Protein AF-A0AA88Y8P6-F1 (afdb_monomer_lite)

Structure (mmCIF, N/CA/C/O backbone):
data_AF-A0AA88Y8P6-F1
#
_entry.id   AF-A0AA88Y8P6-F1
#
loop_
_atom_site.group_PDB
_atom_site.id
_atom_site.type_symbol
_atom_site.label_atom_id
_atom_site.label_alt_id
_atom_site.label_comp_id
_atom_site.label_asym_id
_atom_site.label_entity_id
_atom_site.label_seq_id
_atom_site.pdbx_PDB_ins_code
_atom_site.Cartn_x
_atom_site.Cartn_y
_atom_site.Cartn_z
_atom_site.occupancy
_atom_site.B_iso_or_equiv
_atom_site.auth_seq_id
_atom_site.auth_comp_id
_atom_site.auth_asym_id
_atom_site.auth_atom_id
_atom_site.pdbx_PDB_model_num
ATOM 1 N N . MET A 1 1 ? -10.775 25.285 -7.184 1.00 54.19 1 MET A N 1
ATOM 2 C CA . MET A 1 1 ? -10.081 24.088 -7.716 1.00 54.19 1 MET A CA 1
ATOM 3 C C . MET A 1 1 ? -9.343 23.297 -6.626 1.00 54.19 1 MET A C 1
ATOM 5 O O . MET A 1 1 ? -9.698 22.143 -6.435 1.00 54.19 1 MET A O 1
ATOM 9 N N . ALA A 1 2 ? -8.403 23.874 -5.856 1.00 49.84 2 ALA A N 1
ATOM 10 C CA . ALA A 1 2 ? -7.595 23.132 -4.860 1.00 49.84 2 ALA A CA 1
ATOM 11 C C . ALA A 1 2 ? -8.407 22.358 -3.792 1.00 49.84 2 ALA A C 1
ATOM 13 O O . ALA A 1 2 ? -8.171 21.177 -3.563 1.00 49.84 2 ALA A O 1
ATOM 14 N N . ASN A 1 3 ? -9.445 22.980 -3.219 1.00 71.56 3 ASN A N 1
ATOM 15 C CA . ASN A 1 3 ? -10.332 22.335 -2.237 1.00 71.56 3 ASN A CA 1
ATOM 16 C C . ASN A 1 3 ? -11.209 21.221 -2.856 1.00 71.56 3 ASN A C 1
ATOM 18 O O . ASN A 1 3 ? -11.687 20.339 -2.158 1.00 71.56 3 ASN A O 1
ATOM 22 N N . TYR A 1 4 ? -11.432 21.238 -4.175 1.00 78.62 4 TYR A N 1
ATOM 23 C CA . TYR A 1 4 ? -12.195 20.188 -4.858 1.00 78.62 4 TYR A CA 1
ATOM 24 C C . TYR A 1 4 ? -11.322 18.963 -5.149 1.00 78.62 4 TYR A C 1
ATOM 26 O O . TYR A 1 4 ? -11.752 17.846 -4.883 1.00 78.62 4 TYR A O 1
ATOM 34 N N . LYS A 1 5 ? -10.070 19.167 -5.590 1.00 82.25 5 LYS A N 1
ATOM 35 C CA . LYS A 1 5 ? -9.101 18.079 -5.803 1.00 82.25 5 LYS A CA 1
ATOM 36 C C . LYS A 1 5 ? -8.873 17.271 -4.519 1.00 82.25 5 LYS A C 1
ATOM 38 O O . LYS A 1 5 ? -9.063 16.063 -4.528 1.00 82.25 5 LYS A O 1
ATOM 43 N N . ALA A 1 6 ? -8.635 17.940 -3.387 1.00 82.44 6 ALA A N 1
ATOM 44 C CA . ALA A 1 6 ? -8.501 17.269 -2.088 1.00 82.44 6 ALA A CA 1
ATOM 45 C C . ALA A 1 6 ? -9.747 16.445 -1.693 1.00 82.44 6 ALA A C 1
ATOM 47 O O . ALA A 1 6 ? -9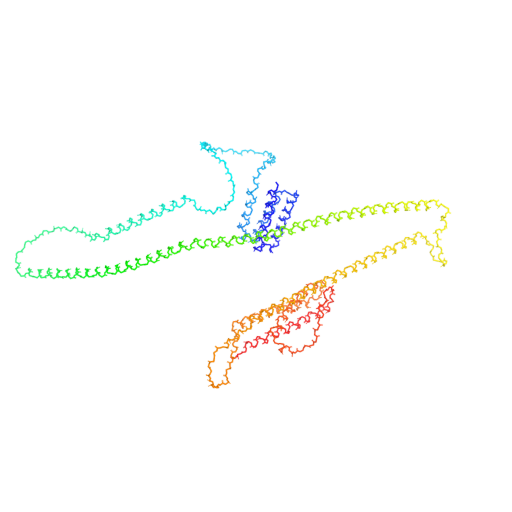.633 15.367 -1.114 1.00 82.44 6 ALA A O 1
ATOM 48 N N . LYS A 1 7 ? -10.953 16.919 -2.031 1.00 84.19 7 LYS A N 1
ATOM 49 C CA . LYS A 1 7 ? -12.207 16.193 -1.765 1.00 84.19 7 LYS A CA 1
ATOM 50 C C . LYS A 1 7 ? -12.381 14.972 -2.661 1.00 84.19 7 LYS A C 1
ATOM 52 O O . LYS A 1 7 ? -12.875 13.957 -2.182 1.00 84.19 7 LYS A O 1
ATOM 57 N N . VAL A 1 8 ? -11.984 15.068 -3.929 1.00 87.94 8 VAL A N 1
ATOM 58 C CA . VAL A 1 8 ? -11.994 13.937 -4.868 1.00 87.94 8 VAL A CA 1
ATOM 59 C C . VAL A 1 8 ? -11.041 12.847 -4.379 1.00 87.94 8 VAL A C 1
ATOM 61 O O . VAL A 1 8 ? -11.463 11.702 -4.270 1.00 87.94 8 VAL A O 1
ATOM 64 N N . THR A 1 9 ? -9.825 13.206 -3.954 1.00 88.50 9 THR A N 1
ATOM 65 C CA . THR A 1 9 ? -8.863 12.253 -3.374 1.00 88.50 9 THR A CA 1
ATOM 66 C C . THR A 1 9 ? -9.419 11.561 -2.126 1.00 88.50 9 THR A C 1
ATOM 68 O O . THR A 1 9 ? -9.383 10.336 -2.022 1.00 88.50 9 THR A O 1
ATOM 71 N N . THR A 1 10 ? -10.002 12.320 -1.192 1.00 88.69 10 THR A N 1
ATOM 72 C CA . THR A 1 10 ? -10.615 11.751 0.021 1.00 88.69 10 THR A CA 1
ATOM 73 C C . THR A 1 10 ? -11.795 10.834 -0.307 1.00 88.69 10 THR A C 1
ATOM 75 O O . THR A 1 10 ? -11.928 9.766 0.291 1.00 88.69 10 THR A O 1
ATOM 78 N N . LEU A 1 11 ? -12.642 11.214 -1.270 1.00 91.12 11 LEU A N 1
ATOM 79 C CA . LEU A 1 11 ? -13.753 10.380 -1.725 1.00 91.12 11 LEU A CA 1
ATOM 80 C C . LEU A 1 11 ? -13.242 9.078 -2.356 1.00 91.12 11 LEU A C 1
ATOM 82 O O . LEU A 1 11 ? -13.738 8.012 -2.008 1.00 91.12 11 LEU A O 1
ATOM 86 N N . GLN A 1 12 ? -12.246 9.152 -3.240 1.00 91.88 12 GLN A N 1
ATOM 87 C CA . GLN A 1 12 ? -11.666 8.002 -3.938 1.00 91.88 12 GLN A CA 1
ATOM 88 C C . GLN A 1 12 ? -11.064 6.981 -2.965 1.00 91.88 12 GLN A C 1
ATOM 90 O O . GLN A 1 12 ? -11.380 5.791 -3.059 1.00 91.88 12 GLN A O 1
ATOM 95 N N . ASN A 1 13 ? -10.296 7.453 -1.979 1.00 91.44 13 ASN A N 1
ATOM 96 C CA . ASN A 1 13 ? -9.666 6.610 -0.961 1.00 91.44 13 ASN A CA 1
ATOM 97 C C . ASN A 1 13 ? -10.696 5.962 -0.026 1.00 91.44 13 ASN A C 1
ATOM 99 O O . ASN A 1 13 ? -10.691 4.744 0.166 1.00 91.44 13 ASN A O 1
ATOM 103 N N . ASN A 1 14 ? -11.621 6.753 0.525 1.00 91.81 14 ASN A N 1
ATOM 104 C CA . ASN A 1 14 ? -12.605 6.247 1.485 1.00 91.81 14 ASN A CA 1
ATOM 105 C C . ASN A 1 14 ? -13.621 5.306 0.825 1.00 91.81 14 ASN A C 1
ATOM 107 O O . ASN A 1 14 ? -14.043 4.316 1.428 1.00 91.81 14 ASN A O 1
ATOM 111 N N . LEU A 1 15 ? -13.996 5.584 -0.427 1.00 92.38 15 LEU A N 1
ATOM 112 C CA . LEU A 1 15 ? -14.897 4.729 -1.188 1.00 92.38 15 LEU A CA 1
ATOM 113 C C . LEU A 1 15 ? -14.216 3.416 -1.585 1.00 92.38 15 LEU A C 1
ATOM 115 O O . LEU A 1 15 ? -14.831 2.360 -1.451 1.00 92.38 15 LEU A O 1
ATOM 119 N N . GLY A 1 16 ? -12.940 3.461 -1.984 1.00 90.62 16 GLY A N 1
ATOM 120 C CA . GLY A 1 16 ? -12.138 2.263 -2.247 1.00 90.62 16 GLY A CA 1
ATOM 121 C C . GLY A 1 16 ? -12.016 1.362 -1.025 1.00 90.62 16 GLY A C 1
ATOM 122 O O . GLY A 1 16 ? -12.320 0.171 -1.100 1.00 90.62 16 GLY A O 1
ATOM 123 N N . ALA A 1 17 ? -11.678 1.945 0.128 1.00 92.62 17 ALA A N 1
ATOM 124 C CA . ALA A 1 17 ? -11.584 1.219 1.391 1.00 92.62 17 ALA A CA 1
ATOM 125 C C . ALA A 1 17 ? -12.922 0.575 1.792 1.00 92.62 17 ALA A C 1
ATOM 127 O O . ALA A 1 17 ? -12.959 -0.603 2.153 1.00 92.62 17 ALA A O 1
ATOM 128 N N . LEU A 1 18 ? -14.039 1.306 1.676 1.00 92.38 18 LEU A N 1
ATOM 129 C CA . LEU A 1 18 ? -15.367 0.777 1.995 1.00 92.38 18 LEU A CA 1
ATOM 130 C C . LEU A 1 18 ? -15.750 -0.401 1.085 1.00 92.38 18 LEU A C 1
ATOM 132 O O . LEU A 1 18 ? -16.265 -1.413 1.568 1.00 92.38 18 LEU A O 1
ATOM 136 N N . LEU A 1 19 ? -15.515 -0.278 -0.223 1.00 91.69 19 LEU A N 1
ATOM 137 C CA . LEU A 1 19 ? -15.872 -1.312 -1.196 1.00 91.69 19 LEU A CA 1
ATOM 138 C C . LEU A 1 19 ? -14.995 -2.561 -1.056 1.00 91.69 19 LEU A C 1
ATOM 140 O O . LEU A 1 19 ? -15.519 -3.674 -1.153 1.00 91.69 19 LEU A O 1
ATOM 144 N N . ALA A 1 20 ? -13.704 -2.396 -0.759 1.00 90.62 20 ALA A N 1
ATOM 145 C CA . ALA A 1 20 ? -12.791 -3.498 -0.467 1.00 90.62 20 ALA A CA 1
ATOM 146 C C . ALA A 1 20 ? -13.175 -4.217 0.838 1.00 90.62 20 ALA A C 1
ATOM 148 O O . ALA A 1 20 ? -13.377 -5.433 0.843 1.00 90.62 20 ALA A O 1
ATOM 149 N N . GLN A 1 21 ? -13.389 -3.472 1.930 1.00 91.44 21 GLN A N 1
ATOM 150 C CA . GLN A 1 21 ? -13.756 -4.036 3.235 1.00 91.44 21 GLN A CA 1
ATOM 151 C C . GLN A 1 21 ? -15.072 -4.825 3.176 1.00 91.44 21 GLN A C 1
ATOM 153 O O . GLN A 1 21 ? -15.227 -5.854 3.836 1.00 91.44 21 GLN A O 1
ATOM 158 N N . LYS A 1 22 ? -16.040 -4.355 2.382 1.00 89.94 22 LYS A N 1
ATOM 159 C CA . LYS A 1 22 ? -17.346 -5.010 2.218 1.00 89.94 22 LYS A CA 1
ATOM 160 C C . LYS A 1 22 ? -17.382 -6.034 1.082 1.00 89.94 22 LYS A C 1
ATOM 162 O O . LYS A 1 22 ? -18.470 -6.507 0.755 1.00 89.94 22 LYS A O 1
ATOM 167 N N . LYS A 1 23 ? -16.223 -6.391 0.507 1.00 90.31 23 LYS A N 1
ATOM 168 C CA . LYS A 1 23 ? -16.072 -7.347 -0.608 1.00 90.31 23 LYS A CA 1
ATOM 169 C C . LYS A 1 23 ? -16.956 -7.012 -1.818 1.00 90.31 23 LYS A C 1
ATOM 171 O O . LYS A 1 23 ? -17.325 -7.894 -2.588 1.00 90.31 23 LYS A O 1
ATOM 176 N N . ALA A 1 24 ? -17.309 -5.738 -1.992 1.00 87.00 24 ALA A N 1
ATOM 177 C CA . ALA A 1 24 ? -18.154 -5.287 -3.090 1.00 87.00 24 ALA A CA 1
ATOM 178 C C . ALA A 1 24 ? -17.393 -5.295 -4.427 1.00 87.00 24 ALA A C 1
ATOM 180 O O . ALA A 1 24 ? -18.001 -5.515 -5.469 1.00 87.00 24 ALA A O 1
ATOM 181 N N . LEU A 1 25 ? -16.063 -5.141 -4.382 1.00 88.62 25 LEU A N 1
ATOM 182 C CA . LEU A 1 25 ? -15.179 -5.224 -5.552 1.00 88.62 25 LEU A CA 1
ATOM 183 C C . LEU A 1 25 ? -15.022 -6.649 -6.114 1.00 88.62 25 LEU A C 1
ATOM 185 O O . LEU A 1 25 ? -14.491 -6.805 -7.204 1.00 88.62 25 LEU A O 1
ATOM 189 N N . ASN A 1 26 ? -15.515 -7.687 -5.428 1.00 88.75 26 ASN A N 1
ATOM 190 C CA . ASN A 1 26 ? -15.499 -9.053 -5.966 1.00 88.75 26 ASN A CA 1
ATOM 191 C C . ASN A 1 26 ? -16.525 -9.246 -7.098 1.00 88.75 26 ASN A C 1
ATOM 193 O O . ASN A 1 26 ? -16.431 -10.211 -7.854 1.00 88.75 26 ASN A O 1
ATOM 197 N N . SER A 1 27 ? -17.517 -8.354 -7.216 1.00 91.94 27 SER A N 1
ATOM 198 C CA . SER A 1 27 ? -18.412 -8.331 -8.373 1.00 91.94 27 SER A CA 1
ATOM 199 C C . SER A 1 27 ? -17.715 -7.640 -9.540 1.00 91.94 27 SER A C 1
ATOM 201 O O . SER A 1 27 ? -17.308 -6.482 -9.433 1.00 91.94 27 SER A O 1
ATOM 203 N N . ARG A 1 28 ? -17.647 -8.329 -10.684 1.00 90.75 28 ARG A N 1
ATOM 204 C CA . ARG A 1 28 ? -17.080 -7.793 -11.931 1.00 90.75 28 ARG A CA 1
ATOM 205 C C . ARG A 1 28 ? -17.754 -6.484 -12.354 1.00 90.75 28 ARG A C 1
ATOM 207 O O . ARG A 1 28 ? -17.075 -5.567 -12.797 1.00 90.75 28 ARG A O 1
ATOM 214 N N . VAL A 1 29 ? -19.074 -6.383 -12.174 1.00 90.38 29 VAL A N 1
ATOM 215 C CA . VAL A 1 29 ? -19.863 -5.197 -12.549 1.00 90.38 29 VAL A CA 1
ATOM 216 C C . VAL A 1 29 ? -19.527 -4.007 -11.646 1.00 90.38 29 VAL A C 1
ATOM 218 O O . VAL A 1 29 ? -19.330 -2.898 -12.132 1.00 90.38 29 VAL A O 1
ATOM 221 N N . VAL A 1 30 ? -19.418 -4.231 -10.332 1.00 91.31 30 VAL A N 1
ATOM 222 C CA . VAL A 1 30 ? -19.059 -3.171 -9.372 1.00 91.31 30 VAL A CA 1
ATOM 223 C C . VAL A 1 30 ? -17.596 -2.760 -9.516 1.00 91.31 30 VAL A C 1
ATOM 225 O O . VAL A 1 30 ? -17.298 -1.573 -9.438 1.00 91.31 30 VAL A O 1
ATOM 228 N N . SER A 1 31 ? -16.693 -3.715 -9.742 1.00 91.00 31 SER A N 1
ATOM 229 C CA . SER A 1 31 ? -15.269 -3.444 -9.957 1.00 91.00 31 SER A CA 1
ATOM 230 C C . SER A 1 31 ? -15.044 -2.586 -11.200 1.00 91.00 31 SER A C 1
ATOM 232 O O . SER A 1 31 ? -14.325 -1.595 -11.119 1.00 91.00 31 SER A O 1
ATOM 234 N N . GLN A 1 32 ? -15.719 -2.892 -12.310 1.00 91.44 32 GLN A N 1
ATOM 235 C CA . GLN A 1 32 ? -15.582 -2.119 -13.542 1.00 91.44 32 GLN A CA 1
ATOM 236 C C . GLN A 1 32 ? -16.130 -0.689 -13.405 1.00 91.44 32 GLN A C 1
ATOM 238 O O . GLN A 1 32 ? -15.483 0.261 -13.835 1.00 91.44 32 GLN A O 1
ATOM 243 N N . GLU A 1 33 ? -17.275 -0.504 -12.742 1.00 92.75 33 GLU A N 1
ATOM 244 C CA . GLU A 1 33 ? -17.800 0.844 -12.473 1.00 92.75 33 GLU A CA 1
ATOM 245 C C . GLU A 1 33 ? -16.967 1.626 -11.447 1.00 92.75 33 GLU A C 1
ATOM 247 O O . GLU A 1 33 ? -16.916 2.856 -11.489 1.00 92.75 33 GLU A O 1
ATOM 252 N N . TYR A 1 34 ? -16.292 0.934 -10.525 1.00 94.44 34 TYR A N 1
ATOM 253 C CA . TYR A 1 34 ? -15.360 1.574 -9.602 1.00 94.44 34 TYR A CA 1
ATOM 254 C C . TYR A 1 34 ? -14.091 2.056 -10.319 1.00 94.44 34 TYR A C 1
ATOM 256 O O . TYR A 1 34 ? -13.647 3.169 -10.047 1.00 94.44 34 TYR A O 1
ATOM 264 N N . GLU A 1 35 ? -13.558 1.289 -11.274 1.00 93.31 35 GLU A N 1
ATOM 265 C CA . GLU A 1 35 ? -12.440 1.737 -12.118 1.00 93.31 35 GLU A CA 1
ATOM 266 C C . GLU A 1 35 ? -12.834 2.935 -12.996 1.00 93.31 35 GLU A C 1
ATOM 268 O O . GLU A 1 35 ? -12.103 3.922 -13.027 1.00 93.31 35 GLU A O 1
ATOM 273 N N . ASN A 1 36 ? -14.035 2.944 -13.590 1.00 92.38 36 ASN A N 1
ATOM 274 C CA . ASN A 1 36 ? -14.550 4.118 -14.316 1.00 92.38 36 ASN A CA 1
ATOM 275 C C . ASN A 1 36 ? -14.614 5.369 -13.418 1.00 92.38 36 ASN A C 1
ATOM 277 O O . ASN A 1 36 ? -14.293 6.486 -13.833 1.00 92.38 36 ASN A O 1
ATOM 281 N N . PHE A 1 37 ? -15.043 5.197 -12.164 1.00 94.25 37 PHE A N 1
ATOM 282 C CA . PHE A 1 37 ? -15.064 6.270 -11.172 1.00 94.25 37 PHE A CA 1
ATOM 283 C C . PHE A 1 37 ? -13.656 6.741 -10.784 1.00 94.25 37 PHE A C 1
ATOM 285 O O . PHE A 1 37 ? -13.431 7.948 -10.650 1.00 94.25 37 PHE A O 1
ATOM 292 N N . LYS A 1 38 ? -12.712 5.813 -10.624 1.00 93.94 38 LYS A N 1
ATOM 293 C CA . LYS A 1 38 ? -11.309 6.096 -10.311 1.00 93.94 38 LYS A CA 1
ATOM 294 C C . LYS A 1 38 ? -10.639 6.866 -11.450 1.00 93.94 38 LYS A C 1
ATOM 296 O O . LYS A 1 38 ? -10.071 7.923 -11.206 1.00 93.94 38 LYS A O 1
ATOM 301 N N . GLU A 1 39 ? -10.824 6.427 -12.691 1.00 93.06 39 GLU A N 1
ATOM 302 C CA . GLU A 1 39 ? -10.287 7.090 -13.882 1.00 93.06 39 GLU A CA 1
ATOM 303 C C . GLU A 1 39 ? -10.851 8.511 -14.052 1.00 93.06 39 GLU A C 1
ATOM 305 O O . GLU A 1 39 ? -10.106 9.461 -14.299 1.00 93.06 39 GLU A O 1
ATOM 310 N N . ALA A 1 40 ? -12.163 8.694 -13.856 1.00 90.12 40 ALA A N 1
ATOM 311 C CA . ALA A 1 40 ? -12.783 10.020 -13.877 1.00 90.12 40 ALA A CA 1
ATOM 312 C C . ALA A 1 40 ? -12.261 10.927 -12.747 1.00 90.12 40 ALA A C 1
ATOM 314 O O . ALA A 1 40 ? -12.091 12.132 -12.942 1.00 90.12 40 ALA A O 1
ATOM 315 N N . SER A 1 41 ? -11.985 10.356 -11.572 1.00 90.94 41 SER A N 1
ATOM 316 C CA . SER A 1 41 ? -11.397 11.076 -10.439 1.00 90.94 41 SER A CA 1
ATOM 317 C C . SER A 1 41 ? -9.963 11.514 -10.744 1.00 90.94 41 SER A C 1
ATOM 319 O O . SER A 1 41 ? -9.642 12.690 -10.571 1.00 90.94 41 SER A O 1
ATOM 321 N N . ASP A 1 42 ? -9.139 10.626 -11.302 1.00 91.25 42 ASP A N 1
ATOM 322 C CA . ASP A 1 42 ? -7.748 10.906 -11.667 1.00 91.25 42 ASP A CA 1
ATOM 323 C C . ASP A 1 42 ? -7.650 11.978 -12.767 1.00 91.25 42 ASP A C 1
ATOM 325 O O . ASP A 1 42 ? -6.849 12.911 -12.655 1.00 91.25 42 ASP A O 1
ATOM 329 N N . LYS A 1 43 ? -8.522 11.929 -13.784 1.00 88.75 43 LYS A N 1
ATOM 330 C CA . LYS A 1 43 ? -8.618 12.970 -14.826 1.00 88.75 43 LYS A CA 1
ATOM 331 C C . LYS A 1 43 ? -8.984 14.338 -14.242 1.00 88.75 43 LYS A C 1
ATOM 333 O O . LYS A 1 43 ? -8.396 15.358 -14.602 1.00 88.75 43 LYS A O 1
ATOM 338 N N . VAL A 1 44 ? -9.900 14.387 -13.273 1.00 87.12 44 VAL A N 1
ATOM 339 C CA . VAL A 1 44 ? -10.250 15.626 -12.555 1.00 87.12 44 VAL A CA 1
ATOM 340 C C . VAL A 1 44 ? -9.094 16.134 -11.679 1.00 87.12 44 VAL A C 1
ATOM 342 O O . VAL A 1 44 ? -8.876 17.347 -11.583 1.00 87.12 44 VAL A O 1
ATOM 345 N N . LEU A 1 45 ? -8.324 15.239 -11.054 1.00 86.31 45 LEU A N 1
ATOM 346 C CA . LEU A 1 45 ? -7.136 15.603 -10.271 1.00 86.31 45 LEU A CA 1
ATOM 347 C C . LEU A 1 45 ? -6.035 16.201 -11.155 1.00 86.31 45 LEU A C 1
ATOM 349 O O . LEU A 1 45 ? -5.419 17.199 -10.763 1.00 86.31 45 LEU A O 1
ATOM 353 N N . LYS A 1 46 ? -5.856 15.675 -12.371 1.00 87.12 46 LYS A N 1
ATOM 354 C CA . LYS A 1 46 ? -4.947 16.218 -13.395 1.00 87.12 46 LYS A CA 1
ATOM 355 C C . LYS A 1 46 ? -5.463 17.505 -14.048 1.00 87.12 46 LYS A C 1
ATOM 357 O O . LYS A 1 46 ? -4.671 18.305 -14.527 1.00 87.12 46 LYS A O 1
ATOM 362 N N . GLY A 1 47 ? -6.764 17.786 -13.945 1.00 81.31 47 GLY A N 1
ATOM 363 C CA . GLY A 1 47 ? -7.401 18.963 -14.551 1.00 81.31 47 GLY A CA 1
ATOM 364 C C . GLY A 1 47 ? -7.852 18.744 -15.998 1.00 81.31 47 GLY A C 1
ATOM 365 O O . GLY A 1 47 ? -8.172 19.708 -16.681 1.00 81.31 47 GLY A O 1
ATOM 366 N N . GLU A 1 48 ? -7.896 17.488 -16.439 1.00 81.19 48 GLU A N 1
ATOM 367 C CA . GLU A 1 48 ? -8.271 17.046 -17.787 1.00 81.19 48 GLU A CA 1
ATOM 368 C C . GLU A 1 48 ? -9.786 16.793 -17.929 1.00 81.19 48 GLU A C 1
ATOM 370 O O . GLU A 1 48 ? -10.281 16.588 -19.033 1.00 81.19 48 GLU A O 1
ATOM 375 N N . ALA A 1 49 ? -10.534 16.798 -16.818 1.00 84.44 49 ALA A N 1
ATOM 376 C CA . ALA A 1 49 ? -11.971 16.519 -16.772 1.00 84.44 49 ALA A CA 1
ATOM 377 C C . ALA A 1 49 ? -12.725 17.454 -15.814 1.00 84.44 49 ALA A C 1
ATOM 379 O O . ALA A 1 49 ? -12.134 18.165 -14.991 1.00 84.44 49 ALA A O 1
ATOM 380 N N . VAL A 1 50 ? -14.057 17.444 -15.905 1.00 81.19 50 VAL A N 1
ATOM 381 C CA . VAL A 1 50 ? -14.937 18.370 -15.184 1.00 81.19 50 VAL A CA 1
ATOM 382 C C . VAL A 1 50 ? -15.518 17.687 -13.934 1.00 81.19 50 VAL A C 1
ATOM 384 O O . VAL A 1 50 ? -15.825 16.496 -13.944 1.00 81.19 50 VAL A O 1
ATOM 387 N N . PRO A 1 51 ? -15.767 18.422 -12.831 1.00 78.81 51 PRO A N 1
ATOM 388 C CA . PRO A 1 51 ? -16.469 17.920 -11.643 1.00 78.81 51 PRO A CA 1
ATOM 389 C C . PRO A 1 51 ? -17.788 17.153 -11.874 1.00 78.81 51 PRO A C 1
ATOM 391 O O . PRO A 1 51 ? -18.248 16.416 -11.000 1.00 78.81 51 PRO A O 1
ATOM 394 N N . SER A 1 52 ? -18.464 17.367 -13.005 1.00 82.38 52 SER A N 1
ATOM 395 C CA . SER A 1 52 ? -19.648 16.601 -13.416 1.00 82.38 52 SER A CA 1
ATOM 396 C C . SER A 1 52 ? -19.343 15.123 -13.640 1.00 82.38 52 SER A C 1
ATOM 398 O O . SER A 1 52 ? -20.168 14.286 -13.283 1.00 82.38 52 SER A O 1
ATOM 400 N N . ASP A 1 53 ? -18.157 14.799 -14.143 1.00 83.75 53 ASP A N 1
ATOM 401 C CA . ASP A 1 53 ? -17.820 13.458 -14.623 1.00 83.75 53 ASP A CA 1
ATOM 402 C C . ASP A 1 53 ? -17.692 12.486 -13.445 1.00 83.75 53 ASP A C 1
ATOM 404 O O . ASP A 1 53 ? -18.268 11.400 -13.458 1.00 83.75 53 ASP A O 1
ATOM 408 N N . VAL A 1 54 ? -17.093 12.951 -12.343 1.00 87.62 54 VAL A N 1
ATOM 409 C CA . VAL A 1 54 ? -17.045 12.235 -11.054 1.00 87.62 54 VAL A CA 1
ATOM 410 C C . VAL A 1 54 ? -18.449 11.996 -10.486 1.00 87.62 54 VAL A C 1
ATOM 412 O O . VAL A 1 54 ? -18.710 10.966 -9.872 1.00 87.62 54 VAL A O 1
ATOM 415 N N . ARG A 1 55 ? -19.401 12.919 -10.691 1.00 88.19 55 ARG A N 1
ATOM 416 C CA . ARG A 1 55 ? -20.789 12.747 -10.213 1.00 88.19 55 ARG A CA 1
ATOM 417 C C . ARG A 1 55 ? -21.561 11.717 -11.036 1.00 88.19 55 ARG A C 1
ATOM 419 O O . ARG A 1 55 ? -22.378 10.980 -10.473 1.00 88.19 55 ARG A O 1
ATOM 426 N N . VAL A 1 56 ? -21.307 11.667 -12.343 1.00 89.38 56 VAL A N 1
ATOM 427 C CA . VAL A 1 56 ? -21.907 10.690 -13.258 1.00 89.38 56 VAL A CA 1
ATOM 428 C C . VAL A 1 56 ? -21.403 9.289 -12.928 1.00 89.38 56 VAL A C 1
ATOM 430 O O . VAL A 1 56 ? -22.222 8.407 -12.663 1.00 89.38 56 VAL A O 1
ATOM 433 N N . THR A 1 57 ? -20.087 9.098 -12.829 1.00 91.31 57 THR A N 1
ATOM 434 C CA . THR A 1 57 ? -19.490 7.791 -12.510 1.00 91.31 57 THR A CA 1
ATOM 435 C C . THR A 1 57 ? -19.820 7.330 -11.090 1.00 91.31 57 THR A C 1
ATOM 437 O O . THR A 1 57 ? -20.158 6.167 -10.888 1.00 91.31 57 THR A O 1
ATOM 440 N N . LEU A 1 58 ? -19.894 8.241 -10.110 1.00 92.50 58 LEU A N 1
ATOM 441 C CA . LEU A 1 58 ? -20.371 7.918 -8.757 1.00 92.50 58 LEU A CA 1
ATOM 442 C C . LEU A 1 58 ? -21.835 7.438 -8.746 1.00 92.50 58 LEU A C 1
ATOM 444 O O . LEU A 1 58 ? -22.220 6.590 -7.939 1.00 92.50 58 LEU A O 1
ATOM 448 N N . THR A 1 59 ? -22.672 7.964 -9.644 1.00 91.06 59 THR A N 1
ATOM 449 C CA . THR A 1 59 ? -24.065 7.513 -9.799 1.00 91.06 59 THR A CA 1
ATOM 450 C C . THR A 1 59 ? -24.150 6.184 -10.558 1.00 91.06 59 THR A C 1
ATOM 452 O O . THR A 1 59 ? -25.005 5.360 -10.226 1.00 91.06 59 THR A O 1
ATOM 455 N N . GLY A 1 60 ? -23.261 5.943 -11.528 1.00 90.81 60 GLY A N 1
ATOM 456 C CA . GLY A 1 60 ? -23.091 4.647 -12.200 1.00 90.81 60 GLY A CA 1
ATOM 457 C C . GLY A 1 60 ? -22.723 3.537 -11.215 1.00 90.81 60 GLY A C 1
ATOM 458 O O . GLY A 1 60 ? -23.415 2.521 -11.130 1.00 90.81 60 GLY A O 1
ATOM 459 N N . LEU A 1 61 ? -21.745 3.803 -10.350 1.00 93.62 61 LEU A N 1
ATOM 460 C CA . LEU A 1 61 ? -21.331 2.904 -9.277 1.00 93.62 61 LEU A CA 1
ATOM 461 C C . LEU A 1 61 ? -22.465 2.602 -8.282 1.00 93.62 61 LEU A C 1
ATOM 463 O O . LEU A 1 61 ? -22.658 1.453 -7.883 1.00 93.62 61 LEU A O 1
ATOM 467 N N . GLU A 1 62 ? -23.281 3.598 -7.918 1.00 93.88 62 GLU A N 1
ATOM 468 C CA . GLU A 1 62 ? -24.467 3.372 -7.079 1.00 93.88 62 GLU A CA 1
ATOM 469 C C . GLU A 1 62 ? -25.481 2.429 -7.749 1.00 93.88 62 GLU A C 1
ATOM 471 O O . GLU A 1 62 ? -26.057 1.558 -7.088 1.00 93.88 62 GLU A O 1
ATOM 476 N N . LYS A 1 63 ? -25.708 2.586 -9.059 1.00 93.88 63 LYS A N 1
ATOM 477 C CA . LYS A 1 63 ? -26.608 1.713 -9.826 1.00 93.88 63 LYS A CA 1
ATOM 478 C C . LYS A 1 63 ? -26.072 0.285 -9.892 1.00 93.88 63 LYS A C 1
ATOM 480 O O . LYS A 1 63 ? -26.849 -0.640 -9.665 1.00 93.88 63 LYS A O 1
ATOM 485 N N . ALA A 1 64 ? -24.773 0.098 -10.124 1.00 91.38 64 ALA A N 1
ATOM 486 C CA . ALA A 1 64 ? -24.138 -1.220 -10.117 1.00 91.38 64 ALA A CA 1
ATOM 487 C C . ALA A 1 64 ? -24.250 -1.907 -8.751 1.00 91.38 64 ALA A C 1
ATOM 489 O O . ALA A 1 64 ? -24.677 -3.056 -8.667 1.00 91.38 64 ALA A O 1
ATOM 490 N N . LEU A 1 65 ? -23.986 -1.177 -7.664 1.00 92.31 65 LEU A N 1
ATOM 491 C CA . LEU A 1 65 ? -24.150 -1.697 -6.305 1.00 92.31 65 LEU A CA 1
ATOM 492 C C . LEU A 1 65 ? -25.590 -2.131 -6.013 1.00 92.31 65 LEU A C 1
ATOM 494 O O . LEU A 1 65 ? -25.806 -3.132 -5.327 1.00 92.31 65 LEU A O 1
ATOM 498 N N . LYS A 1 66 ? -26.587 -1.381 -6.500 1.00 93.62 66 LYS A N 1
ATOM 499 C CA . LYS A 1 66 ? -28.005 -1.738 -6.342 1.00 93.62 66 LYS A CA 1
ATOM 500 C C . LYS A 1 66 ? -28.379 -2.951 -7.190 1.00 93.62 66 LYS A C 1
ATOM 502 O O . LYS A 1 66 ? -29.059 -3.835 -6.678 1.00 93.62 66 LYS A O 1
ATOM 507 N N . LYS A 1 67 ? -27.909 -3.006 -8.439 1.00 92.75 67 LYS A N 1
ATOM 508 C CA . LYS A 1 67 ? -28.156 -4.110 -9.376 1.00 92.75 67 LYS A CA 1
ATOM 509 C C . LYS A 1 67 ? -27.614 -5.439 -8.846 1.00 92.75 67 LYS A C 1
ATOM 511 O O . LYS A 1 67 ? -28.301 -6.446 -8.918 1.00 92.75 67 LYS A O 1
ATOM 516 N N . GLU A 1 68 ? -26.430 -5.413 -8.246 1.00 91.44 68 GLU A N 1
ATOM 517 C CA . GLU A 1 68 ? -25.759 -6.595 -7.690 1.00 91.44 68 GLU A CA 1
ATOM 518 C C . GLU A 1 68 ? -26.227 -6.935 -6.259 1.00 91.44 68 GLU A C 1
ATOM 520 O O . GLU A 1 68 ? -25.709 -7.848 -5.624 1.00 91.44 68 GLU A O 1
ATOM 525 N N . GLY A 1 69 ? -27.179 -6.180 -5.691 1.00 89.25 69 GLY A N 1
ATOM 526 C CA . GLY A 1 69 ? -27.676 -6.395 -4.325 1.00 89.25 69 GLY A CA 1
ATOM 527 C C . GLY A 1 69 ? -26.650 -6.109 -3.215 1.00 89.25 69 GLY A C 1
ATOM 528 O O . GLY A 1 69 ? -26.919 -6.363 -2.037 1.00 89.25 69 GLY A O 1
ATOM 529 N N . LEU A 1 70 ? -25.490 -5.549 -3.567 1.00 89.81 70 LEU A N 1
ATOM 530 C CA . LEU A 1 70 ? -24.378 -5.233 -2.666 1.00 89.81 70 LEU A CA 1
ATOM 531 C C . LEU A 1 70 ? -24.561 -3.885 -1.959 1.00 89.81 70 LEU A C 1
ATOM 533 O O . LEU A 1 70 ? -23.961 -3.647 -0.910 1.00 89.81 70 LEU A O 1
ATOM 537 N N . PHE A 1 71 ? -25.447 -3.026 -2.475 1.00 92.44 71 PHE A N 1
ATOM 538 C CA . PHE A 1 71 ? -25.711 -1.701 -1.914 1.00 92.44 71 PHE A CA 1
ATOM 539 C C . PHE A 1 71 ? -26.109 -1.754 -0.438 1.00 92.44 71 PHE A C 1
ATOM 541 O O . PHE A 1 71 ? -25.690 -0.898 0.330 1.00 92.44 71 PHE A O 1
ATOM 548 N N . LYS A 1 72 ? -26.847 -2.782 0.002 1.00 89.88 72 LYS A N 1
ATOM 549 C CA . LYS A 1 72 ? -27.260 -2.942 1.409 1.00 89.88 72 LYS A CA 1
ATOM 550 C C . LYS A 1 72 ? -26.079 -2.982 2.392 1.00 89.88 72 LYS A C 1
ATOM 552 O O . LYS A 1 72 ? -26.206 -2.469 3.498 1.00 89.88 72 LYS A O 1
ATOM 557 N N . ASN A 1 73 ? -24.927 -3.506 1.965 1.00 87.31 73 ASN A N 1
ATOM 558 C CA . ASN A 1 73 ? -23.733 -3.667 2.803 1.00 87.31 73 ASN A CA 1
ATOM 559 C C . ASN A 1 73 ? -22.909 -2.376 2.927 1.00 87.31 73 ASN A C 1
ATOM 561 O O . ASN A 1 73 ? -22.124 -2.230 3.864 1.00 87.31 73 ASN A O 1
ATOM 565 N N . VAL A 1 74 ? -23.082 -1.454 1.977 1.00 90.44 74 VAL A N 1
ATOM 566 C CA . VAL A 1 74 ? -22.313 -0.204 1.864 1.00 90.44 74 VAL A CA 1
ATOM 567 C C . VAL A 1 74 ? -23.188 1.046 1.984 1.00 90.44 74 VAL A C 1
ATOM 569 O O . VAL A 1 74 ? -22.658 2.149 2.022 1.00 90.44 74 VAL A O 1
ATOM 572 N N . LYS A 1 75 ? -24.517 0.899 2.083 1.00 90.19 75 LYS A N 1
ATOM 573 C CA . LYS A 1 75 ? -25.515 1.978 1.987 1.00 90.19 75 LYS A CA 1
ATOM 574 C C . LYS A 1 75 ? -25.210 3.169 2.888 1.00 90.19 75 LYS A C 1
ATOM 576 O O . LYS A 1 75 ? -25.217 4.295 2.406 1.00 90.19 75 LYS A O 1
ATOM 581 N N . SER A 1 76 ? -24.959 2.942 4.177 1.00 86.19 76 SER A N 1
ATOM 582 C CA . SER A 1 76 ? -24.726 4.027 5.139 1.00 86.19 76 SER A CA 1
ATOM 583 C C . SER A 1 76 ? -23.457 4.818 4.812 1.00 86.19 76 SER A C 1
ATOM 585 O O . SER A 1 76 ? -23.520 6.038 4.688 1.00 86.19 76 SER A O 1
ATOM 587 N N . GLY A 1 77 ? -22.334 4.128 4.594 1.00 87.81 77 GLY A N 1
ATOM 588 C CA . GLY A 1 77 ? -21.058 4.756 4.244 1.00 87.81 77 GLY A CA 1
ATOM 589 C C . GLY A 1 77 ? -21.087 5.427 2.870 1.00 87.81 77 GLY A C 1
ATOM 590 O O . GLY A 1 77 ? -20.667 6.572 2.733 1.00 87.81 77 GLY A O 1
ATOM 591 N N . PHE A 1 78 ? -21.658 4.758 1.867 1.00 91.94 78 PHE A N 1
ATOM 592 C CA . PHE A 1 78 ? -21.768 5.271 0.502 1.00 91.94 78 PHE A CA 1
ATOM 593 C C . PHE A 1 78 ? -22.637 6.533 0.438 1.00 91.94 78 PHE A C 1
ATOM 595 O O . PHE A 1 78 ? -22.238 7.535 -0.151 1.00 91.94 78 PHE A O 1
ATOM 602 N N . VAL A 1 79 ? -23.818 6.515 1.069 1.00 89.88 79 VAL A N 1
ATOM 603 C CA . VAL A 1 79 ? -24.730 7.671 1.083 1.00 89.88 79 VAL A CA 1
ATOM 604 C C . VAL A 1 79 ? -24.121 8.838 1.854 1.00 89.88 79 VAL A C 1
ATOM 606 O O . VAL A 1 79 ? -24.244 9.974 1.401 1.00 89.88 79 VAL A O 1
ATOM 609 N N . HIS A 1 80 ? -23.445 8.579 2.976 1.00 88.25 80 HIS A N 1
ATOM 610 C CA . HIS A 1 80 ? -22.764 9.622 3.741 1.00 88.25 80 HIS A CA 1
ATOM 611 C C . HIS A 1 80 ? -21.665 10.297 2.913 1.00 88.25 80 HIS A C 1
ATOM 613 O O . HIS A 1 80 ? -21.709 11.510 2.733 1.00 88.25 80 HIS A O 1
ATOM 619 N N . MET A 1 81 ? -20.765 9.517 2.308 1.00 88.25 81 MET A N 1
ATOM 620 C CA . MET A 1 81 ? -19.681 10.045 1.473 1.00 88.25 81 MET A CA 1
ATOM 621 C C . MET A 1 81 ? -20.194 10.788 0.234 1.00 88.25 81 MET A C 1
ATOM 623 O O . MET A 1 81 ? -19.708 11.871 -0.091 1.00 88.25 81 MET A O 1
ATOM 627 N N . LYS A 1 82 ? -21.229 10.256 -0.431 1.00 88.31 82 LYS A N 1
ATOM 628 C CA . LYS A 1 82 ? -21.885 10.929 -1.561 1.00 88.31 82 LYS A CA 1
ATOM 629 C C . LYS A 1 82 ? -22.504 12.261 -1.134 1.00 88.31 82 LYS A C 1
ATOM 631 O O . LYS A 1 82 ? -22.372 13.258 -1.841 1.00 88.31 82 LYS A O 1
ATOM 636 N N . LYS A 1 83 ? -23.183 12.295 0.015 1.00 85.00 83 LYS A N 1
ATOM 637 C CA . LYS A 1 83 ? -23.822 13.506 0.543 1.00 85.00 83 LYS A CA 1
ATOM 638 C C . LYS A 1 83 ? -22.784 14.557 0.929 1.00 85.00 83 LYS A C 1
ATOM 640 O O . LYS A 1 83 ? -22.948 15.712 0.550 1.00 85.00 83 LYS A O 1
ATOM 645 N N . ASP A 1 84 ? -21.710 14.163 1.600 1.00 80.81 84 ASP A N 1
ATOM 646 C CA . ASP A 1 84 ? -20.636 15.065 2.023 1.00 80.81 84 ASP A CA 1
ATOM 647 C C . ASP A 1 84 ? -19.913 15.688 0.823 1.00 80.81 84 ASP A C 1
ATOM 649 O O . ASP A 1 84 ? -19.621 16.887 0.822 1.00 80.81 84 ASP A O 1
ATOM 653 N N . PHE A 1 85 ? -19.709 14.906 -0.241 1.00 83.19 85 PHE A N 1
ATOM 654 C CA . PHE A 1 85 ? -19.147 15.376 -1.505 1.00 83.19 85 PHE A CA 1
ATOM 655 C C . PHE A 1 85 ? -20.061 16.383 -2.231 1.00 83.19 85 PHE A C 1
ATOM 657 O O . PHE A 1 85 ? -19.592 17.404 -2.748 1.00 83.19 85 PHE A O 1
ATOM 664 N N . LEU A 1 86 ? -21.377 16.138 -2.233 1.00 76.81 86 LEU A N 1
ATOM 665 C CA . LEU A 1 86 ? -22.368 16.998 -2.891 1.00 76.81 86 LEU A CA 1
ATOM 666 C C . LEU A 1 86 ? -22.673 18.285 -2.105 1.00 76.81 86 LEU A C 1
ATOM 668 O O . LEU A 1 86 ? -22.726 19.356 -2.708 1.00 76.81 86 LEU A O 1
ATOM 672 N N . LEU A 1 87 ? -22.814 18.211 -0.776 1.00 66.50 87 LEU A N 1
ATOM 673 C CA . LEU A 1 87 ? -23.009 19.376 0.107 1.00 66.50 87 LEU A CA 1
ATOM 674 C C . LEU A 1 87 ? -21.821 20.341 0.054 1.00 66.50 87 LEU A C 1
ATOM 676 O O . LEU A 1 87 ? -21.969 21.551 0.179 1.00 66.50 87 LEU A O 1
ATOM 680 N N . SER A 1 88 ? -20.636 19.794 -0.180 1.00 51.19 88 SER A N 1
ATOM 681 C CA . SER A 1 88 ? -19.390 20.533 -0.334 1.00 51.19 88 SER A CA 1
ATOM 682 C C . SER A 1 88 ? -19.211 21.244 -1.679 1.00 51.19 88 SER A C 1
ATOM 684 O O . SER A 1 88 ? -18.225 21.971 -1.831 1.00 51.19 88 SER A O 1
ATOM 686 N N . SER A 1 89 ? -20.099 20.999 -2.649 1.00 50.09 89 SER A N 1
ATOM 687 C CA . SER A 1 89 ? -19.974 21.454 -4.042 1.00 50.09 89 SER A CA 1
ATOM 688 C C . SER A 1 89 ? -20.985 22.536 -4.440 1.00 50.09 89 SER A C 1
ATOM 690 O O . SER A 1 89 ? -21.052 22.899 -5.613 1.00 50.09 89 SER A O 1
ATOM 692 N N . THR A 1 90 ? -21.746 23.112 -3.501 1.00 39.81 90 THR A N 1
ATOM 693 C CA . THR A 1 90 ? -22.609 24.277 -3.772 1.00 39.81 90 THR A CA 1
ATOM 694 C C . THR A 1 90 ? -21.803 25.578 -3.817 1.00 39.81 90 THR A C 1
ATOM 696 O O . THR A 1 90 ? -22.021 26.499 -3.034 1.00 39.81 90 THR A O 1
ATOM 699 N N . GLY A 1 91 ? -20.868 25.670 -4.760 1.00 36.50 91 GLY A N 1
ATOM 700 C CA . GLY A 1 91 ? -20.541 26.948 -5.381 1.00 36.50 91 GLY A CA 1
ATOM 701 C C . GLY A 1 91 ? -21.586 27.192 -6.463 1.00 36.50 91 GLY A C 1
ATOM 702 O O . GLY A 1 91 ? -21.632 26.445 -7.438 1.00 36.50 91 GLY A O 1
ATOM 703 N N . ARG A 1 92 ? -22.465 28.182 -6.265 1.00 33.94 92 ARG A N 1
ATOM 704 C CA . ARG A 1 92 ? -23.418 28.658 -7.281 1.00 33.94 92 ARG A CA 1
ATOM 705 C C . ARG A 1 92 ? -22.662 28.904 -8.591 1.00 33.94 92 ARG A C 1
ATOM 707 O O . ARG A 1 92 ? -21.941 29.885 -8.712 1.00 33.94 92 ARG A O 1
ATOM 714 N N . THR A 1 93 ? -22.857 28.030 -9.567 1.00 29.03 93 THR A N 1
ATOM 715 C CA . THR A 1 93 ? -22.660 28.343 -10.980 1.00 29.03 93 THR A CA 1
ATOM 716 C C . THR A 1 93 ? -24.055 28.500 -11.558 1.00 29.03 93 THR A C 1
ATOM 718 O O . THR A 1 93 ? -24.752 27.543 -11.880 1.00 29.03 93 THR A O 1
ATOM 721 N N . THR A 1 94 ? -24.526 29.741 -11.572 1.00 31.47 94 THR A N 1
ATOM 722 C CA . THR A 1 94 ? -25.642 30.146 -12.417 1.00 31.47 94 THR A CA 1
ATOM 723 C C . THR A 1 94 ? -25.111 30.237 -13.842 1.00 31.47 94 THR A C 1
ATOM 725 O O . THR A 1 94 ? -24.567 31.263 -14.230 1.00 31.47 94 THR A O 1
ATOM 728 N N . SER A 1 95 ? -25.249 29.172 -14.621 1.00 27.39 95 SER A N 1
ATOM 729 C CA . SER A 1 95 ? -25.235 29.272 -16.081 1.00 27.39 95 SER A CA 1
ATOM 730 C C . SER A 1 95 ? -26.289 28.319 -16.624 1.00 27.39 95 SER A C 1
ATOM 732 O O . SER A 1 95 ? -26.055 27.128 -16.815 1.00 27.39 95 SER A O 1
ATOM 734 N N . ARG A 1 96 ? -27.496 28.863 -16.769 1.00 29.89 96 ARG A N 1
ATOM 735 C CA . ARG A 1 96 ? -28.622 28.238 -17.459 1.00 29.89 96 ARG A CA 1
ATOM 736 C C . ARG A 1 96 ? -28.345 28.331 -18.971 1.00 29.89 96 ARG A C 1
ATOM 738 O O . ARG A 1 96 ? -28.020 29.432 -19.413 1.00 29.89 96 ARG A O 1
ATOM 745 N N . PRO A 1 97 ? -28.462 27.251 -19.759 1.00 30.88 97 PRO A N 1
ATOM 746 C CA . PRO A 1 97 ? -28.587 27.375 -21.207 1.00 30.88 97 PRO A CA 1
ATOM 747 C C . PRO A 1 97 ? -30.010 27.859 -21.560 1.00 30.88 97 PRO A C 1
ATOM 749 O O . PRO A 1 97 ? -30.932 27.630 -20.772 1.00 30.88 97 PRO A O 1
ATOM 752 N N . PRO A 1 98 ? -30.209 28.581 -22.676 1.00 30.30 98 PRO A N 1
ATOM 753 C CA . PRO A 1 98 ? -31.515 29.124 -23.032 1.00 30.30 98 PRO A CA 1
ATOM 754 C C . PRO A 1 98 ? -32.447 27.992 -23.490 1.00 30.30 98 PRO A C 1
ATOM 756 O O . PRO A 1 98 ? -32.064 27.194 -24.340 1.00 30.30 98 PRO A O 1
ATOM 759 N N . ASP A 1 99 ? -33.659 27.946 -22.935 1.00 31.78 99 ASP A N 1
ATOM 760 C CA . ASP A 1 99 ? -34.780 27.162 -23.473 1.00 31.78 99 ASP A CA 1
ATOM 761 C C . ASP A 1 99 ? -35.700 28.106 -24.261 1.00 31.78 99 ASP A C 1
ATOM 763 O O . ASP A 1 99 ? -36.000 29.195 -23.750 1.00 31.78 99 ASP A O 1
ATOM 767 N N . PRO A 1 100 ? -36.183 27.715 -25.452 1.00 34.25 100 PRO A N 1
ATOM 768 C CA . PRO A 1 100 ? -37.288 28.380 -26.119 1.00 34.25 100 PRO A CA 1
ATOM 769 C C . PRO A 1 100 ? -38.639 27.817 -25.643 1.00 34.25 100 PRO A C 1
ATOM 771 O O . PRO A 1 100 ? -38.793 26.617 -25.442 1.00 34.25 100 PRO A O 1
ATOM 774 N N . ASP A 1 101 ? -39.593 28.734 -25.481 1.00 29.23 101 ASP A N 1
ATOM 775 C CA . ASP A 1 101 ? -41.051 28.588 -25.564 1.00 29.23 101 ASP A CA 1
ATOM 776 C C . ASP A 1 101 ? -41.754 27.405 -24.870 1.00 29.23 101 ASP A C 1
ATOM 778 O O . ASP A 1 101 ? -41.727 26.268 -25.328 1.00 29.23 101 ASP A O 1
ATOM 782 N N . VAL A 1 102 ? -42.527 27.724 -23.818 1.00 33.97 102 VAL A N 1
ATOM 783 C CA . VAL A 1 102 ? -44.005 27.564 -23.734 1.00 33.97 102 VAL A CA 1
ATOM 784 C C . VAL A 1 102 ? -44.483 27.912 -22.297 1.00 33.97 102 VAL A C 1
ATOM 786 O O . VAL A 1 102 ? -43.751 27.671 -21.335 1.00 33.97 102 VAL A O 1
ATOM 789 N N . PRO A 1 103 ? -45.673 28.533 -22.110 1.00 30.84 103 PRO A N 1
ATOM 790 C CA . PRO A 1 103 ? -46.034 29.283 -20.904 1.00 30.84 103 PRO A CA 1
ATOM 791 C C . PRO A 1 103 ? -47.064 28.578 -19.994 1.00 30.84 103 PRO A C 1
ATOM 793 O O . PRO A 1 103 ? -47.635 27.556 -20.355 1.00 30.84 103 PRO A O 1
ATOM 796 N N . GLN A 1 104 ? -47.388 29.259 -18.881 1.00 27.20 104 GLN A N 1
ATOM 797 C CA . GLN A 1 104 ? -48.467 29.015 -17.897 1.00 27.20 104 GLN A CA 1
ATOM 798 C C . GLN A 1 104 ? -48.100 28.059 -16.741 1.00 27.20 104 GLN A C 1
ATOM 800 O O . GLN A 1 104 ? -47.479 27.033 -16.942 1.00 27.20 104 GLN A O 1
ATOM 805 N N . ARG A 1 105 ? -48.463 28.307 -15.476 1.00 27.19 105 ARG A N 1
ATOM 806 C CA . ARG A 1 105 ? -49.441 29.240 -14.898 1.00 27.19 105 ARG A CA 1
ATOM 807 C C . ARG A 1 105 ? -49.123 29.463 -13.411 1.00 27.19 105 ARG A C 1
ATOM 809 O O . ARG A 1 105 ? -48.627 28.573 -12.728 1.00 27.19 105 ARG A O 1
ATOM 816 N N . ASN A 1 106 ? -49.445 30.667 -12.953 1.00 25.38 106 ASN A N 1
ATOM 817 C CA . ASN A 1 106 ? -49.356 31.164 -11.581 1.00 25.38 106 ASN A CA 1
ATOM 818 C C . ASN A 1 106 ? -50.226 30.390 -10.581 1.00 25.38 106 ASN A C 1
ATOM 820 O O . ASN A 1 106 ? -51.318 29.970 -10.945 1.00 25.38 106 ASN A O 1
ATOM 824 N N . THR A 1 107 ? -49.792 30.394 -9.315 1.00 28.02 107 THR A N 1
ATOM 825 C CA . THR A 1 107 ? -50.540 30.910 -8.138 1.00 28.02 107 THR A CA 1
ATOM 826 C C . THR A 1 107 ? -49.525 31.053 -6.984 1.00 28.02 107 THR A C 1
ATOM 828 O O . THR A 1 107 ? -48.929 30.053 -6.598 1.00 28.02 107 THR A O 1
ATOM 831 N N . THR A 1 108 ? -49.050 32.249 -6.586 1.00 27.58 108 THR A N 1
ATOM 832 C CA . THR A 1 108 ? -49.629 33.193 -5.581 1.00 27.58 108 THR A CA 1
ATOM 833 C C . THR A 1 108 ? -50.244 32.472 -4.375 1.00 27.58 108 THR A C 1
ATOM 835 O O . THR A 1 108 ? -51.013 31.545 -4.563 1.00 27.58 108 THR A O 1
ATOM 838 N N . ALA A 1 109 ? -50.037 32.810 -3.105 1.00 26.36 109 ALA A N 1
ATOM 839 C CA . ALA A 1 109 ? -49.413 33.902 -2.352 1.00 26.36 109 ALA A CA 1
ATOM 840 C C . ALA A 1 109 ? -49.117 33.298 -0.941 1.00 26.36 109 ALA A C 1
ATOM 842 O O . ALA A 1 109 ? -49.559 32.190 -0.662 1.00 26.36 109 ALA A O 1
ATOM 843 N N . VAL A 1 110 ? -48.352 33.845 0.002 1.00 26.64 110 VAL A N 1
ATOM 844 C CA . VAL A 1 110 ? -48.513 35.081 0.794 1.00 26.64 110 VAL A CA 1
ATOM 845 C C . VAL A 1 110 ? -47.255 35.084 1.696 1.00 26.64 110 VAL A C 1
ATOM 847 O O . VAL A 1 110 ? -46.970 34.075 2.331 1.00 26.64 110 VAL A O 1
ATOM 850 N N . LEU A 1 111 ? -46.299 36.005 1.554 1.00 23.50 111 LEU A N 1
ATOM 851 C CA . LEU A 1 111 ? -46.211 37.352 2.144 1.00 23.50 111 LEU A CA 1
ATOM 852 C C . LEU A 1 111 ? -46.088 37.431 3.680 1.00 23.50 111 LEU A C 1
ATOM 854 O O . LEU A 1 111 ? -46.788 36.761 4.425 1.00 23.50 111 LEU A O 1
ATOM 858 N N . ALA A 1 112 ? -45.245 38.398 4.063 1.00 28.00 112 ALA A N 1
ATOM 859 C CA . ALA A 1 112 ? -45.021 39.038 5.364 1.00 28.00 112 ALA A CA 1
ATOM 860 C C . ALA A 1 112 ? -44.011 38.349 6.316 1.00 28.00 112 ALA A C 1
ATOM 862 O O . ALA A 1 112 ? -44.322 37.348 6.941 1.00 28.00 112 ALA A O 1
ATOM 863 N N . THR A 1 113 ? -42.715 38.699 6.366 1.00 25.58 113 THR A N 1
ATOM 864 C CA . THR A 1 113 ? -41.978 39.967 6.637 1.00 25.58 113 THR A CA 1
ATOM 865 C C . THR A 1 113 ? -41.687 40.261 8.112 1.00 25.58 113 THR A C 1
ATOM 867 O O . THR A 1 113 ? -42.617 40.424 8.888 1.00 25.58 113 THR A O 1
ATOM 870 N N . ARG A 1 114 ? -40.391 40.563 8.353 1.00 25.59 114 ARG A N 1
ATOM 871 C CA . ARG A 1 114 ? -39.809 41.538 9.313 1.00 25.59 114 ARG A CA 1
ATOM 872 C C . ARG A 1 114 ? -39.960 41.240 10.819 1.00 25.59 114 ARG A C 1
ATOM 874 O O . ARG A 1 114 ? -40.981 40.760 11.258 1.00 25.59 114 ARG A O 1
ATOM 881 N N . SER A 1 115 ? -39.001 41.543 11.695 1.00 26.25 115 SER A N 1
ATOM 882 C CA . SER A 1 115 ? -37.761 42.327 11.588 1.00 26.25 115 SER A CA 1
ATOM 883 C C . SER A 1 115 ? -36.876 42.125 12.828 1.00 26.25 115 SER A C 1
ATOM 885 O O . SER A 1 115 ? -37.372 42.089 13.944 1.00 26.25 115 SER A O 1
ATOM 887 N N . GLN A 1 116 ? -35.566 42.068 12.572 1.00 29.16 116 GLN A N 1
ATOM 888 C CA . GLN A 1 116 ? -34.429 42.680 13.284 1.00 29.16 116 GLN A CA 1
ATOM 889 C C . GLN A 1 116 ? -34.539 43.113 14.761 1.00 29.16 116 GLN A C 1
ATOM 891 O O . GLN A 1 116 ? -35.262 44.043 15.088 1.00 29.16 116 GLN A O 1
ATOM 896 N N . SER A 1 117 ? -33.574 42.638 15.557 1.00 26.94 117 SER A N 1
ATOM 897 C CA . SER A 1 117 ? -32.571 43.450 16.288 1.00 26.94 117 SER A CA 1
ATOM 898 C C . SER A 1 117 ? -31.536 42.462 16.863 1.00 26.94 117 SER A C 1
ATOM 900 O O . SER A 1 117 ? -31.937 41.479 17.467 1.00 26.94 117 SER A O 1
ATOM 902 N N . GLY A 1 118 ? -30.216 42.529 16.688 1.00 26.70 118 GLY A N 1
ATOM 903 C CA . GLY A 1 118 ? -29.341 43.671 16.473 1.00 26.70 118 GLY A CA 1
ATOM 904 C C . GLY A 1 118 ? -28.582 43.991 17.765 1.00 26.70 118 GLY A C 1
ATOM 905 O O . GLY A 1 118 ? -28.964 44.921 18.458 1.00 26.70 118 GLY A O 1
ATOM 906 N N . SER A 1 119 ? -27.506 43.262 18.091 1.00 28.58 119 SER A N 1
ATOM 907 C CA . SER A 1 119 ? -26.451 43.790 18.971 1.00 28.58 119 SER A CA 1
ATOM 908 C C . SER A 1 119 ? -25.081 43.197 18.629 1.00 28.58 119 SER A C 1
ATOM 910 O O . SER A 1 119 ? -24.964 42.092 18.106 1.00 28.58 119 SER A O 1
ATOM 912 N N . ARG A 1 120 ? -24.055 44.024 18.811 1.00 32.50 120 ARG A N 1
ATOM 913 C CA . ARG A 1 120 ? -22.823 44.133 18.018 1.00 32.50 120 ARG A CA 1
ATOM 914 C C . ARG A 1 120 ? -21.587 43.833 18.886 1.00 32.50 120 ARG A C 1
ATOM 916 O O . ARG A 1 120 ? -21.470 44.426 19.950 1.00 32.50 120 ARG A O 1
ATOM 923 N N . ARG A 1 121 ? -20.600 43.141 18.283 1.00 29.55 121 ARG A N 1
ATOM 924 C CA . ARG A 1 121 ? -19.128 43.150 18.550 1.00 29.55 121 ARG A CA 1
ATOM 925 C C . ARG A 1 121 ? -18.678 42.461 19.863 1.00 29.55 121 ARG A C 1
ATOM 927 O O . ARG A 1 121 ? -19.374 42.531 20.856 1.00 29.55 121 ARG A O 1
ATOM 934 N N . LYS A 1 122 ? -17.526 41.781 19.955 1.00 28.20 122 LYS A N 1
ATOM 935 C CA . LYS A 1 122 ? -16.166 42.090 19.465 1.00 28.20 122 LYS A CA 1
ATOM 936 C C . LYS A 1 122 ? -15.324 40.815 19.239 1.00 28.20 122 LYS A C 1
ATOM 938 O O . LYS A 1 122 ? -15.551 39.787 19.858 1.00 28.20 122 LYS A O 1
ATOM 943 N N . LEU A 1 123 ? -14.334 40.965 18.360 1.00 30.16 123 LEU A N 1
ATOM 944 C CA . LEU A 1 123 ? -13.259 40.042 17.976 1.00 30.16 123 LEU A CA 1
ATOM 945 C C . LEU A 1 123 ? -12.248 39.793 19.117 1.00 30.16 123 LEU A C 1
ATOM 947 O O . LEU A 1 123 ? -11.852 40.781 19.734 1.00 30.16 123 LEU A O 1
ATOM 951 N N . HIS A 1 124 ? -11.739 38.562 19.285 1.00 26.64 124 HIS A N 1
ATOM 952 C CA . HIS A 1 124 ? -10.326 38.169 19.049 1.00 26.64 124 HIS A CA 1
ATOM 953 C C . HIS A 1 124 ? -10.025 36.703 19.454 1.00 26.64 124 HIS A C 1
ATOM 955 O O . HIS A 1 124 ? -10.595 36.183 20.406 1.00 26.64 124 HIS A O 1
ATOM 961 N N . SER A 1 125 ? -9.079 36.112 18.705 1.00 27.81 125 SER A N 1
ATOM 962 C CA . SER A 1 125 ? -8.191 34.959 18.985 1.00 27.81 125 SER A CA 1
ATOM 963 C C . SER A 1 125 ? -8.758 33.538 19.190 1.00 27.81 125 SER A C 1
ATOM 965 O O . SER A 1 125 ? -9.270 33.192 20.246 1.00 27.81 125 SER A O 1
ATOM 967 N N . ASN A 1 126 ? -8.496 32.683 18.192 1.00 27.58 126 ASN A N 1
ATOM 968 C CA . ASN A 1 126 ? -8.211 31.240 18.334 1.00 27.58 126 ASN A CA 1
ATOM 969 C C . ASN A 1 126 ? -6.866 31.046 19.093 1.00 27.58 126 ASN A C 1
ATOM 971 O O . ASN A 1 126 ? -6.058 31.977 19.020 1.00 27.58 126 ASN A O 1
ATOM 975 N N . PRO A 1 127 ? -6.555 29.891 19.740 1.00 39.47 127 PRO A N 1
ATOM 976 C CA . PRO A 1 127 ? -6.677 28.562 19.118 1.00 39.47 127 PRO A CA 1
ATOM 977 C C . PRO A 1 127 ? -7.037 27.354 20.021 1.00 39.47 127 PRO A C 1
ATOM 979 O O . PRO A 1 127 ? -6.945 27.391 21.239 1.00 39.47 127 PRO A O 1
ATOM 982 N N . SER A 1 128 ? -7.361 26.246 19.336 1.00 29.91 128 SER A N 1
ATOM 983 C CA . SER A 1 128 ? -7.264 24.829 19.747 1.00 29.91 128 SER A CA 1
ATOM 984 C C . SER A 1 128 ? -8.052 24.327 20.967 1.00 29.91 128 SER A C 1
ATOM 986 O O . SER A 1 128 ? -7.794 24.713 22.099 1.00 29.91 128 SER A O 1
ATOM 988 N N . GLY A 1 129 ? -8.896 23.317 20.741 1.00 26.44 129 GLY A N 1
ATOM 989 C CA . GLY A 1 129 ? -9.404 22.440 21.798 1.00 26.44 129 GLY A CA 1
ATOM 990 C C . GLY A 1 129 ? -10.701 21.752 21.393 1.00 26.44 129 GLY A C 1
ATOM 991 O O . GLY A 1 129 ? -11.702 22.410 21.148 1.00 26.44 129 GLY A O 1
ATOM 992 N N . ALA A 1 130 ? -10.673 20.428 21.278 1.00 36.47 130 ALA A N 1
ATOM 993 C CA . ALA A 1 130 ? -11.824 19.601 20.947 1.00 36.47 130 ALA A CA 1
ATOM 994 C C . ALA A 1 130 ? -12.944 19.733 21.997 1.00 36.47 130 ALA A C 1
ATOM 996 O O . ALA A 1 130 ? -12.764 19.337 23.148 1.00 36.47 130 ALA A O 1
ATOM 997 N N . GLU A 1 131 ? -14.117 20.230 21.598 1.00 30.09 131 GLU A N 1
ATOM 998 C CA . GLU A 1 131 ? -15.309 20.199 22.446 1.00 30.09 131 GLU A CA 1
ATOM 999 C C . GLU A 1 131 ? -16.104 18.910 22.228 1.00 30.09 131 GLU A C 1
ATOM 1001 O O . GLU A 1 131 ? -16.744 18.666 21.202 1.00 30.09 131 GLU A O 1
ATOM 1006 N N . VAL A 1 132 ? -16.062 18.086 23.270 1.00 35.31 132 VAL A N 1
ATOM 1007 C CA . VAL A 1 132 ? -17.054 17.066 23.595 1.00 35.31 132 VAL A CA 1
ATOM 1008 C C . VAL A 1 132 ? -18.433 17.733 23.626 1.00 35.31 132 VAL A C 1
ATOM 1010 O O . VAL A 1 132 ? -18.673 18.624 24.439 1.00 35.31 132 VAL A O 1
ATOM 1013 N N . LYS A 1 133 ? -19.356 17.291 22.763 1.00 37.41 133 LYS A N 1
ATOM 1014 C CA . LYS A 1 133 ? -20.772 17.686 22.823 1.00 37.41 133 LYS A CA 1
ATOM 1015 C C . LYS A 1 133 ? -21.369 17.233 24.156 1.00 37.41 133 LYS A C 1
ATOM 1017 O O . LYS A 1 133 ? -21.753 16.075 24.307 1.00 37.41 133 LYS A O 1
ATOM 1022 N N . THR A 1 134 ? -21.458 18.145 25.115 1.00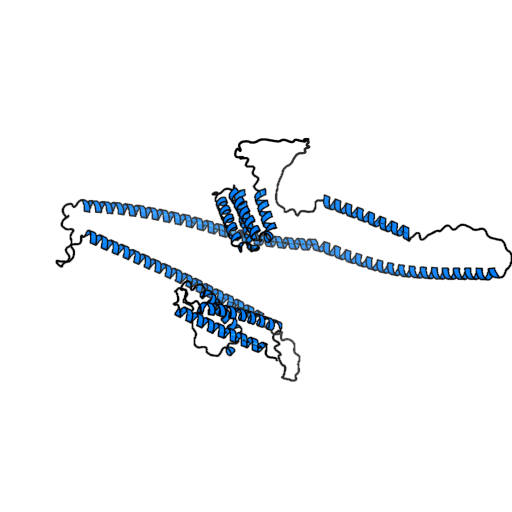 38.81 134 THR A N 1
ATOM 1023 C CA . THR A 1 134 ? -22.351 18.005 26.264 1.00 38.81 134 THR A CA 1
ATOM 1024 C C . THR A 1 134 ? -23.796 18.254 25.804 1.00 38.81 134 THR A C 1
ATOM 1026 O O . THR A 1 134 ? -24.018 19.080 24.913 1.00 38.81 134 THR A O 1
ATOM 1029 N N . PRO A 1 135 ? -24.798 17.537 26.351 1.00 40.50 135 PRO A N 1
ATOM 1030 C CA . PRO A 1 135 ? -26.199 17.807 26.049 1.00 40.50 135 PRO A CA 1
ATOM 1031 C C . PRO A 1 135 ? -26.526 19.238 26.466 1.00 40.50 135 PRO A C 1
ATOM 1033 O O . PRO A 1 135 ? -26.156 19.678 27.558 1.00 40.50 135 PRO A O 1
ATOM 1036 N N . SER A 1 136 ? -27.195 19.977 25.587 1.00 45.25 136 SER A N 1
ATOM 1037 C CA . SER A 1 136 ? -27.548 21.373 25.830 1.00 45.25 136 SER A CA 1
ATOM 1038 C C . SER A 1 136 ? -28.315 21.517 27.154 1.00 45.25 136 SER A C 1
ATOM 1040 O O . SER A 1 136 ? -29.206 20.726 27.463 1.00 45.25 136 SER A O 1
ATOM 1042 N N . GLY A 1 137 ? -27.989 22.531 27.964 1.00 50.78 137 GLY A N 1
ATOM 1043 C CA . GLY A 1 137 ? -28.589 22.734 29.293 1.00 50.78 137 GLY A CA 1
ATOM 1044 C C . GLY A 1 137 ? -30.121 22.897 29.308 1.00 50.78 137 GLY A C 1
ATOM 1045 O O . GLY A 1 137 ? -30.723 22.922 30.382 1.00 50.78 137 GLY A O 1
ATOM 1046 N N . SER A 1 138 ? -30.770 22.995 28.145 1.00 56.50 138 SER A N 1
ATOM 1047 C CA . SER A 1 138 ? -32.225 22.937 27.978 1.00 56.50 138 SER A CA 1
ATOM 1048 C C . SER A 1 138 ? -32.787 21.513 28.095 1.00 56.50 138 SER A C 1
ATOM 1050 O O . SER A 1 138 ? -33.858 21.340 28.673 1.00 56.50 138 SER A O 1
ATOM 1052 N N . GLU A 1 139 ? -32.073 20.486 27.628 1.00 55.28 139 GLU A N 1
ATOM 1053 C CA . GLU A 1 139 ? -32.516 19.083 27.689 1.00 55.28 139 GLU A CA 1
ATOM 1054 C C . GLU A 1 139 ? -32.496 18.554 29.127 1.00 55.28 139 GLU A C 1
ATOM 1056 O O . GLU A 1 139 ? -33.466 17.947 29.582 1.00 55.28 139 GLU A O 1
ATOM 1061 N N . VAL A 1 140 ? -31.452 18.890 29.892 1.00 62.56 140 VAL A N 1
ATOM 1062 C CA . VAL A 1 140 ? -31.333 18.524 31.316 1.00 62.56 140 VAL A CA 1
ATOM 1063 C C . VAL A 1 140 ? -32.411 19.214 32.162 1.00 62.56 140 VAL A C 1
ATOM 1065 O O . VAL A 1 140 ? -33.002 18.599 33.049 1.00 62.56 140 VAL A O 1
ATOM 1068 N N . LYS A 1 141 ? -32.736 20.481 31.863 1.00 66.12 141 LYS A N 1
ATOM 1069 C CA . LYS A 1 141 ? -33.822 21.209 32.543 1.00 66.12 141 LYS A CA 1
ATOM 1070 C C . LYS A 1 141 ? -35.198 20.618 32.232 1.00 66.12 141 LYS A C 1
ATOM 1072 O O . LYS A 1 141 ? -36.028 20.520 33.134 1.00 66.12 141 LYS A O 1
ATOM 1077 N N . ASN A 1 142 ? -35.432 20.194 30.991 1.00 73.75 142 ASN A N 1
ATOM 1078 C CA . ASN A 1 142 ? -36.688 19.558 30.596 1.00 73.75 142 ASN A CA 1
ATOM 1079 C C . ASN A 1 142 ? -36.859 18.179 31.245 1.00 73.75 142 ASN A C 1
ATOM 1081 O O . ASN A 1 142 ? -37.949 17.872 31.729 1.00 73.75 142 ASN A O 1
ATOM 1085 N N . LEU A 1 143 ? -35.781 17.394 31.341 1.00 68.38 143 LEU A N 1
ATOM 1086 C CA . LEU A 1 143 ? -35.797 16.100 32.020 1.00 68.38 143 LEU A CA 1
ATOM 1087 C C . LEU A 1 143 ? -36.055 16.252 33.524 1.00 68.38 143 LEU A C 1
ATOM 1089 O O . LEU A 1 143 ? -36.950 15.601 34.056 1.00 68.38 143 LEU A O 1
ATOM 1093 N N . ASN A 1 144 ? -35.367 17.178 34.197 1.00 72.62 144 ASN A N 1
ATOM 1094 C CA . ASN A 1 144 ? -35.601 17.448 35.620 1.00 72.62 144 ASN A CA 1
ATOM 1095 C C . ASN A 1 144 ? -37.038 17.916 35.898 1.00 72.62 144 ASN A C 1
ATOM 1097 O O . ASN A 1 144 ? -37.624 17.559 36.920 1.00 72.62 144 ASN A O 1
ATOM 1101 N N . ARG A 1 145 ? -37.651 18.661 34.969 1.00 75.25 145 ARG A N 1
ATOM 1102 C CA . ARG A 1 145 ? -39.056 19.082 35.076 1.00 75.25 145 ARG A CA 1
ATOM 1103 C C . ARG A 1 145 ? -40.033 17.917 34.884 1.00 75.25 145 ARG A C 1
ATOM 1105 O O . ARG A 1 145 ? -41.075 17.896 35.533 1.00 75.25 145 ARG A O 1
ATOM 1112 N N . ALA A 1 146 ? -39.708 16.959 34.017 1.00 72.88 146 ALA A N 1
ATOM 1113 C CA . ALA A 1 146 ? -40.500 15.745 33.824 1.00 72.88 146 ALA A CA 1
ATOM 1114 C C . ALA A 1 146 ? -40.399 14.798 35.033 1.00 72.88 146 ALA A C 1
ATOM 1116 O O . ALA A 1 146 ? -41.420 14.299 35.500 1.00 72.88 146 ALA A O 1
ATOM 1117 N N . VAL A 1 147 ? -39.198 14.627 35.595 1.00 72.25 147 VAL A N 1
ATOM 1118 C CA . VAL A 1 147 ? -38.964 13.827 36.810 1.00 72.25 147 VAL A CA 1
ATOM 1119 C C . VAL A 1 147 ? -39.678 14.434 38.022 1.00 72.25 147 VAL A C 1
ATOM 1121 O O . VAL A 1 147 ? -40.325 13.705 38.768 1.00 72.25 147 VAL A O 1
ATOM 1124 N N . GLY A 1 148 ? -39.652 15.764 38.179 1.00 80.19 148 GLY A N 1
ATOM 1125 C CA . GLY A 1 148 ? -40.398 16.452 39.242 1.00 80.19 148 GLY A CA 1
ATOM 1126 C C . GLY A 1 148 ? -41.910 16.210 39.163 1.00 80.19 148 GLY A C 1
ATOM 1127 O O . GLY A 1 148 ? -42.527 15.836 40.155 1.00 80.19 148 GLY A O 1
ATOM 1128 N N . LYS A 1 149 ? -42.496 16.306 37.960 1.00 75.94 149 LYS A N 1
ATOM 1129 C CA . LYS A 1 149 ? -43.925 16.009 37.744 1.00 75.94 149 LYS A CA 1
ATOM 1130 C C . LYS A 1 149 ? -44.287 14.555 38.060 1.00 75.94 149 LYS A C 1
ATOM 1132 O O . LYS A 1 149 ? -45.375 14.303 38.571 1.00 75.94 149 LYS A O 1
ATOM 1137 N N . LEU A 1 150 ? -43.391 13.612 37.761 1.00 70.06 150 LEU A N 1
ATOM 1138 C CA . LEU A 1 150 ? -43.591 12.195 38.066 1.00 70.06 150 LEU A CA 1
ATOM 1139 C C . LEU A 1 150 ? -43.570 11.946 39.582 1.00 70.06 150 LEU A C 1
ATOM 1141 O O . LEU A 1 150 ? -44.407 11.206 40.095 1.00 70.06 150 LEU A O 1
ATOM 1145 N N . TYR A 1 151 ? -42.661 12.610 40.302 1.00 74.00 151 TYR A N 1
ATOM 1146 C CA . TYR A 1 151 ? -42.564 12.521 41.760 1.00 74.00 151 TYR A CA 1
ATOM 1147 C C . TYR A 1 151 ? -43.805 13.097 42.458 1.00 74.00 151 TYR A C 1
ATOM 1149 O O . TYR A 1 151 ? -44.327 12.485 43.391 1.00 74.00 151 TYR A O 1
ATOM 1157 N N . ASP A 1 152 ? -44.331 14.222 41.963 1.00 70.50 152 ASP A N 1
ATOM 1158 C CA . ASP A 1 152 ? -45.565 14.821 42.481 1.00 70.50 152 ASP A CA 1
ATOM 1159 C C . ASP A 1 152 ? -46.786 13.915 42.247 1.00 70.50 152 ASP A C 1
ATOM 1161 O O . ASP A 1 152 ? -47.593 13.727 43.159 1.00 70.50 152 ASP A O 1
ATOM 1165 N N . HIS A 1 153 ? -46.896 13.280 41.072 1.00 67.81 153 HIS A N 1
ATOM 1166 C CA . HIS A 1 153 ? -47.964 12.310 40.790 1.00 67.81 153 HIS A CA 1
ATOM 1167 C C . HIS A 1 153 ? -47.899 11.082 41.711 1.00 67.81 153 HIS A C 1
ATOM 1169 O O . HIS A 1 153 ? -48.911 10.705 42.300 1.00 67.81 153 HIS A O 1
ATOM 1175 N N . LEU A 1 154 ? -46.711 10.498 41.900 1.00 66.31 154 LEU A N 1
ATOM 1176 C CA . LEU A 1 154 ? -46.505 9.337 42.777 1.00 66.31 154 LEU A CA 1
ATOM 1177 C C . LEU A 1 154 ? -46.791 9.653 44.253 1.00 66.31 154 LEU A C 1
ATOM 1179 O O . LEU A 1 154 ? -47.353 8.827 44.974 1.00 66.31 154 LEU A O 1
ATOM 1183 N N . ARG A 1 155 ? -46.436 10.859 44.712 1.00 72.50 155 ARG A N 1
ATOM 1184 C CA . ARG A 1 155 ? -46.713 11.319 46.079 1.00 72.50 155 ARG A CA 1
ATOM 1185 C C . ARG A 1 155 ? -48.212 11.508 46.326 1.00 72.50 155 ARG A C 1
ATOM 1187 O O . ARG A 1 155 ? -48.697 11.123 47.388 1.00 72.50 155 ARG A O 1
ATOM 1194 N N . ILE A 1 156 ? -48.942 12.076 45.363 1.00 59.41 156 ILE A N 1
ATOM 1195 C CA . ILE A 1 156 ? -50.400 12.260 45.456 1.00 59.41 156 ILE A CA 1
ATOM 1196 C C . ILE A 1 156 ? -51.111 10.902 45.457 1.00 59.41 156 ILE A C 1
ATOM 1198 O O . ILE A 1 156 ? -52.016 10.692 46.264 1.00 59.41 156 ILE A O 1
ATOM 1202 N N . GLN A 1 157 ? -50.658 9.958 44.626 1.00 55.19 157 GLN A N 1
ATOM 1203 C CA . GLN A 1 157 ? -51.251 8.625 44.544 1.00 55.19 157 GLN A CA 1
ATOM 1204 C C . GLN A 1 157 ? -51.125 7.870 45.880 1.00 55.19 157 GLN A C 1
ATOM 1206 O O . GLN A 1 157 ? -52.143 7.438 46.424 1.00 55.19 157 GLN A O 1
ATOM 1211 N N . LYS A 1 158 ? -49.931 7.861 46.498 1.00 61.00 158 LYS A N 1
ATOM 1212 C CA . LYS A 1 158 ? -49.719 7.232 47.816 1.00 61.00 158 LYS A CA 1
ATOM 1213 C C . LYS A 1 158 ? -50.513 7.888 48.947 1.00 61.00 158 LYS A C 1
ATOM 1215 O O . LYS A 1 158 ? -51.010 7.189 49.821 1.00 61.00 158 LYS A O 1
ATOM 1220 N N . LEU A 1 159 ? -50.661 9.215 48.949 1.00 55.66 159 LEU A N 1
ATOM 1221 C CA . LEU A 1 159 ? -51.463 9.900 49.972 1.00 55.66 159 LEU A CA 1
ATOM 1222 C C . LEU A 1 159 ? -52.965 9.612 49.815 1.00 55.66 159 LEU A C 1
ATOM 1224 O O . LEU A 1 159 ? -53.666 9.499 50.818 1.00 55.66 159 LEU A O 1
ATOM 1228 N N . SER A 1 160 ? -53.457 9.446 48.582 1.00 54.75 160 SER A N 1
ATOM 1229 C CA . SER A 1 160 ? -54.858 9.081 48.333 1.00 54.75 160 SER A CA 1
ATOM 1230 C C . SER A 1 160 ? -55.188 7.619 48.672 1.00 54.75 160 SER A C 1
ATOM 1232 O O . SER A 1 160 ? -56.291 7.351 49.147 1.00 54.75 160 SER A O 1
ATOM 1234 N N . GLU A 1 161 ? -54.238 6.692 48.501 1.00 51.84 161 GLU A N 1
ATOM 1235 C CA . GLU A 1 161 ? -54.364 5.299 48.964 1.00 51.84 161 GLU A CA 1
ATOM 1236 C C . GLU A 1 161 ? -54.341 5.210 50.494 1.00 51.84 161 GLU A C 1
ATOM 1238 O O . GLU A 1 161 ? -55.249 4.629 51.083 1.00 51.84 161 GLU A O 1
ATOM 1243 N N . ILE A 1 162 ? -53.406 5.902 51.156 1.00 54.50 162 ILE A N 1
ATOM 1244 C CA . ILE A 1 162 ? -53.319 5.928 52.625 1.00 54.50 162 ILE A CA 1
ATOM 1245 C C . ILE A 1 162 ? -54.574 6.564 53.252 1.00 54.50 162 ILE A C 1
ATOM 1247 O O . ILE A 1 162 ? -55.045 6.100 54.289 1.00 54.50 162 ILE A O 1
ATOM 1251 N N . ALA A 1 163 ? -55.177 7.584 52.628 1.00 49.16 163 ALA A N 1
ATOM 1252 C CA . ALA A 1 163 ? -56.432 8.178 53.105 1.00 49.16 163 ALA A CA 1
ATOM 1253 C C . ALA A 1 163 ? -57.654 7.245 52.956 1.00 49.16 163 ALA A C 1
ATOM 1255 O O . ALA A 1 163 ? -58.587 7.327 53.760 1.00 49.16 163 ALA A O 1
ATOM 1256 N N . ARG A 1 164 ? -57.654 6.341 51.964 1.00 54.69 164 ARG A N 1
ATOM 1257 C CA . ARG A 1 164 ? -58.713 5.331 51.778 1.00 54.69 164 ARG A CA 1
ATOM 1258 C C . ARG A 1 164 ? -58.534 4.115 52.683 1.00 54.69 164 ARG A C 1
ATOM 1260 O O . ARG A 1 164 ? -59.526 3.583 53.168 1.00 54.69 164 ARG A O 1
ATOM 1267 N N . GLU A 1 165 ? -57.298 3.707 52.946 1.00 50.69 165 GLU A N 1
ATOM 1268 C CA . GLU A 1 165 ? -56.996 2.547 53.793 1.00 50.69 165 GLU A CA 1
ATOM 1269 C C . GLU A 1 165 ? -57.072 2.866 55.298 1.00 50.69 165 GLU A C 1
ATOM 1271 O O . GLU A 1 165 ? -57.370 1.982 56.096 1.00 50.69 165 GLU A O 1
ATOM 1276 N N . SER A 1 166 ? -56.883 4.129 55.704 1.00 46.22 166 SER A N 1
ATOM 1277 C CA . SER A 1 166 ? -56.866 4.529 57.125 1.00 46.22 166 SER A CA 1
ATOM 1278 C C . SER A 1 166 ? -58.223 4.908 57.733 1.00 46.22 166 SER A C 1
ATOM 1280 O O . SER A 1 166 ? -58.296 5.079 58.949 1.00 46.22 166 SER A O 1
ATOM 1282 N N . THR A 1 167 ? -59.305 5.030 56.950 1.00 45.59 167 THR A N 1
ATOM 1283 C CA . THR A 1 167 ? -60.609 5.487 57.479 1.00 45.59 167 THR A CA 1
ATOM 1284 C C . THR A 1 167 ? -61.662 4.414 57.719 1.00 45.59 167 THR A C 1
ATOM 1286 O O . THR A 1 167 ? -62.604 4.741 58.424 1.00 45.59 167 THR A O 1
ATOM 1289 N N . GLY A 1 168 ? -61.522 3.171 57.235 1.00 45.91 168 GLY A N 1
ATOM 1290 C CA . GLY A 1 168 ? -62.205 1.955 57.740 1.00 45.91 168 GLY A CA 1
ATOM 1291 C C . GLY A 1 168 ? -63.666 2.030 58.247 1.00 45.91 168 GLY A C 1
ATOM 1292 O O . GLY A 1 168 ? -64.052 1.203 59.066 1.00 45.91 168 GLY A O 1
ATOM 1293 N N . LEU A 1 169 ? -64.483 2.995 57.812 1.00 38.53 169 LEU A N 1
ATOM 1294 C CA . LEU A 1 169 ? -65.805 3.298 58.366 1.00 38.53 169 LEU A CA 1
ATOM 1295 C C . LEU A 1 169 ? -66.834 3.313 57.240 1.00 38.53 169 LEU A C 1
ATOM 1297 O O . LEU A 1 169 ? -67.201 4.353 56.696 1.00 38.53 169 LEU A O 1
ATOM 1301 N N . SER A 1 170 ? -67.347 2.132 56.914 1.00 35.81 170 SER A N 1
ATOM 1302 C CA . SER A 1 170 ? -68.648 2.003 56.263 1.00 35.81 170 SER A CA 1
ATOM 1303 C C . SER A 1 170 ? -69.734 2.155 57.333 1.00 35.81 170 SER A C 1
ATOM 1305 O O . SER A 1 170 ? -70.196 1.171 57.903 1.00 35.81 170 SER A O 1
ATOM 1307 N N . ILE A 1 171 ? -70.129 3.391 57.648 1.00 32.62 171 ILE A N 1
ATOM 1308 C CA . ILE A 1 171 ? -71.306 3.644 58.490 1.00 32.62 171 ILE A CA 1
ATOM 1309 C C . ILE A 1 171 ? -72.544 3.543 57.593 1.00 32.62 171 ILE A C 1
ATOM 1311 O O . ILE A 1 171 ? -72.955 4.510 56.955 1.00 32.62 171 ILE A O 1
ATOM 1315 N N . ALA A 1 172 ? -73.140 2.352 57.535 1.00 34.66 172 ALA A N 1
ATOM 1316 C CA . ALA A 1 172 ? -74.521 2.200 57.104 1.00 34.66 172 ALA A CA 1
ATOM 1317 C C . ALA A 1 172 ? -75.425 2.743 58.222 1.00 34.66 172 ALA A C 1
ATOM 1319 O O . ALA A 1 172 ? -75.548 2.142 59.288 1.00 34.66 172 ALA A O 1
ATOM 1320 N N . ILE A 1 173 ? -76.032 3.909 57.998 1.00 35.47 173 ILE A N 1
ATOM 1321 C CA . ILE A 1 173 ? -77.025 4.490 58.906 1.00 35.47 173 ILE A CA 1
ATOM 1322 C C . ILE A 1 173 ? -78.320 3.681 58.755 1.00 35.47 173 ILE A C 1
ATOM 1324 O O . ILE A 1 173 ? -79.109 3.911 57.838 1.00 35.47 173 ILE A O 1
ATOM 1328 N N . ALA A 1 174 ? -78.527 2.707 59.639 1.00 33.16 174 ALA A N 1
ATOM 1329 C CA . ALA A 1 174 ? -79.800 2.013 59.788 1.00 33.16 174 ALA A CA 1
ATOM 1330 C C . ALA A 1 174 ? -80.728 2.798 60.736 1.00 33.16 174 ALA A C 1
ATOM 1332 O O . ALA A 1 174 ? -80.319 3.262 61.798 1.00 33.16 174 ALA A O 1
ATOM 1333 N N . ARG A 1 175 ? -81.988 2.948 60.311 1.00 30.09 175 ARG A N 1
ATOM 1334 C CA . ARG A 1 175 ? -83.123 3.565 61.025 1.00 30.09 175 ARG A CA 1
ATOM 1335 C C . ARG A 1 175 ? -83.284 3.065 62.474 1.00 30.09 175 ARG A C 1
ATOM 1337 O O . ARG A 1 175 ? -83.188 1.857 62.688 1.00 30.09 175 ARG A O 1
ATOM 1344 N N . PRO A 1 176 ? -83.698 3.924 63.428 1.00 36.06 176 PRO A N 1
ATOM 1345 C CA . PRO A 1 176 ? -84.194 3.469 64.720 1.00 36.06 176 PRO A CA 1
ATOM 1346 C C . PRO A 1 176 ? -85.667 3.045 64.590 1.00 36.06 176 PRO A C 1
ATOM 1348 O O . PRO A 1 176 ? -86.532 3.848 64.241 1.00 36.06 176 PRO A O 1
ATOM 1351 N N . SER A 1 177 ? -85.947 1.769 64.854 1.00 31.62 177 SER A N 1
ATOM 1352 C CA . SER A 1 177 ? -87.296 1.245 65.093 1.00 31.62 177 SER A CA 1
ATOM 1353 C C . SER A 1 177 ? -87.578 1.288 66.592 1.00 31.62 177 SER A C 1
ATOM 1355 O O . SER A 1 177 ? -86.767 0.830 67.393 1.00 31.62 177 SER A O 1
ATOM 1357 N N . THR A 1 178 ? -88.726 1.845 66.954 1.00 33.38 178 THR A N 1
ATOM 1358 C CA . THR A 1 178 ? -89.287 1.949 68.308 1.00 33.38 178 THR A CA 1
ATOM 1359 C C . THR A 1 178 ? -89.441 0.590 69.017 1.00 33.38 178 THR A C 1
ATOM 1361 O O . THR A 1 178 ? -89.629 -0.428 68.346 1.00 33.38 178 THR A O 1
ATOM 1364 N N . PRO A 1 179 ? -89.405 0.552 70.367 1.00 40.78 179 PRO A N 1
ATOM 1365 C CA . PRO A 1 179 ? -89.576 -0.677 71.141 1.00 40.78 179 PRO A CA 1
ATOM 1366 C C . PRO A 1 179 ? -91.059 -0.936 71.463 1.00 40.78 179 PRO A C 1
ATOM 1368 O O . PRO A 1 179 ? -91.804 0.023 71.684 1.00 40.78 179 PRO A O 1
ATOM 1371 N N . PRO A 1 180 ? -91.507 -2.198 71.598 1.00 38.59 180 PRO A N 1
ATOM 1372 C CA . PRO A 1 180 ? -92.689 -2.508 72.374 1.00 38.59 180 PRO A CA 1
ATOM 1373 C C . PRO A 1 180 ? -92.293 -2.843 73.816 1.00 38.59 180 PRO A C 1
ATOM 1375 O O . PRO A 1 180 ? -91.400 -3.635 74.105 1.00 38.59 180 PRO A O 1
ATOM 1378 N N . THR A 1 181 ? -93.014 -2.219 74.731 1.00 45.00 181 THR A N 1
ATOM 1379 C CA . THR A 1 181 ? -93.094 -2.525 76.153 1.00 45.00 181 THR A CA 1
ATOM 1380 C C . THR A 1 181 ? -93.639 -3.935 76.393 1.00 45.00 181 THR A C 1
ATOM 1382 O O . THR A 1 181 ? -94.778 -4.207 76.025 1.00 45.00 181 THR A O 1
ATOM 1385 N N . LYS A 1 182 ? -92.900 -4.788 77.117 1.00 35.66 182 LYS A N 1
ATOM 1386 C CA . LYS A 1 182 ? -93.465 -5.816 78.015 1.00 35.66 182 LYS A CA 1
ATOM 1387 C C . LYS A 1 182 ? -92.549 -6.024 79.228 1.00 35.66 182 LYS A C 1
ATOM 1389 O O . LYS A 1 182 ? -91.333 -6.060 79.098 1.00 35.66 182 LYS A O 1
ATOM 1394 N N . LYS A 1 183 ? -93.169 -6.083 80.410 1.00 42.88 183 LYS A N 1
ATOM 1395 C CA . LYS A 1 183 ? -92.564 -6.435 81.704 1.00 42.88 183 LYS A CA 1
ATOM 1396 C C . LYS A 1 183 ? -92.451 -7.965 81.847 1.00 42.88 183 LYS A C 1
ATOM 1398 O O . LYS A 1 183 ? -93.259 -8.658 81.234 1.00 42.88 183 LYS A O 1
ATOM 1403 N N . ALA A 1 184 ? -91.576 -8.382 82.777 1.00 38.06 184 ALA A N 1
ATOM 1404 C CA . ALA A 1 184 ? -91.234 -9.744 83.243 1.00 38.06 184 ALA A CA 1
ATOM 1405 C C . ALA A 1 184 ? -90.166 -10.428 82.358 1.00 38.06 184 ALA A C 1
ATOM 1407 O O . ALA A 1 184 ? -90.319 -10.423 81.147 1.00 38.06 184 ALA A O 1
ATOM 1408 N N . ASP A 1 185 ? -89.024 -10.937 82.833 1.00 36.38 185 ASP A N 1
ATOM 1409 C CA . ASP A 1 185 ? -88.640 -11.443 84.157 1.00 36.38 185 ASP A CA 1
ATOM 1410 C C . ASP A 1 185 ? -87.179 -11.098 84.519 1.00 36.38 185 ASP A C 1
ATOM 1412 O O . ASP A 1 185 ? -86.306 -10.946 83.668 1.00 36.38 185 ASP A O 1
ATOM 1416 N N . GLN A 1 186 ? -86.890 -10.985 85.818 1.00 45.16 186 GLN A N 1
ATOM 1417 C CA . GLN A 1 186 ? -85.572 -10.635 86.374 1.00 45.16 186 GLN A CA 1
ATOM 1418 C C . GLN A 1 186 ? -84.513 -11.766 86.300 1.00 45.16 186 GLN A C 1
ATOM 1420 O O . GLN A 1 186 ? -83.494 -11.675 86.983 1.00 45.16 186 GLN A O 1
ATOM 1425 N N . SER A 1 187 ? -84.693 -12.804 85.470 1.00 47.41 187 SER A N 1
ATOM 1426 C CA . SER A 1 187 ? -83.716 -13.900 85.302 1.00 47.41 187 SER A CA 1
ATOM 1427 C C . SER A 1 187 ? -82.827 -13.800 84.052 1.00 47.41 187 SER A C 1
ATOM 1429 O O . SER A 1 187 ? -81.724 -14.340 84.081 1.00 47.41 187 SER A O 1
ATOM 1431 N N . ASP A 1 188 ? -83.227 -13.068 83.002 1.00 50.16 188 ASP A N 1
ATOM 1432 C CA . ASP A 1 188 ? -82.504 -13.044 81.708 1.00 50.16 188 ASP A CA 1
ATOM 1433 C C . ASP A 1 188 ? -81.393 -11.980 81.612 1.00 50.16 188 ASP A C 1
ATOM 1435 O O . ASP A 1 188 ? -80.414 -12.144 80.883 1.00 50.16 188 ASP A O 1
ATOM 1439 N N . ASN A 1 189 ? -81.451 -10.921 82.427 1.00 51.28 189 ASN A N 1
ATOM 1440 C CA . ASN A 1 189 ? -80.415 -9.874 82.451 1.00 51.28 189 ASN A CA 1
ATOM 1441 C C . ASN A 1 189 ? -79.049 -10.377 82.964 1.00 51.28 189 ASN A C 1
ATOM 1443 O O . ASN A 1 189 ? -78.021 -9.734 82.746 1.00 51.28 189 ASN A O 1
ATOM 1447 N N . SER A 1 190 ? -79.021 -11.518 83.664 1.00 58.44 190 SER A N 1
ATOM 1448 C CA . SER A 1 190 ? -77.783 -12.126 84.166 1.00 58.44 190 SER A CA 1
ATOM 1449 C C . SER A 1 190 ? -76.920 -12.680 83.032 1.00 58.44 190 SER A C 1
ATOM 1451 O O . SER A 1 190 ? -75.693 -12.565 83.081 1.00 58.44 190 SER A O 1
ATOM 1453 N N . ASP A 1 191 ? -77.542 -13.253 82.002 1.00 63.66 191 ASP A N 1
ATOM 1454 C CA . ASP A 1 191 ? -76.824 -13.934 80.927 1.00 63.66 191 ASP A CA 1
ATOM 1455 C C . ASP A 1 191 ? -76.366 -12.966 79.831 1.00 63.66 191 ASP A C 1
ATOM 1457 O O . ASP A 1 191 ? -75.225 -13.076 79.378 1.00 63.66 191 ASP A O 1
ATOM 1461 N N . GLU A 1 192 ? -77.143 -11.921 79.521 1.00 72.31 192 GLU A N 1
ATOM 1462 C CA . GLU A 1 192 ? -76.663 -10.814 78.678 1.00 72.31 192 GLU A CA 1
ATOM 1463 C C . GLU A 1 192 ? -75.470 -10.081 79.311 1.00 72.31 192 GLU A C 1
ATOM 1465 O O . GLU A 1 192 ? -74.480 -9.787 78.635 1.00 72.31 192 GLU A O 1
ATOM 1470 N N . PHE A 1 193 ? -75.504 -9.835 80.625 1.00 74.44 193 PHE A N 1
ATOM 1471 C CA . PHE A 1 193 ? -74.394 -9.191 81.327 1.00 74.44 193 PHE A CA 1
ATOM 1472 C C . PHE A 1 193 ? -73.124 -10.059 81.325 1.00 74.44 193 PHE A C 1
ATOM 1474 O O . PHE A 1 193 ? -72.019 -9.557 81.093 1.00 74.44 193 PHE A O 1
ATOM 1481 N N . LYS A 1 194 ? -73.259 -11.381 81.504 1.00 80.31 194 LYS A N 1
ATOM 1482 C CA . LYS A 1 194 ? -72.135 -12.328 81.377 1.00 80.31 194 LYS A CA 1
ATOM 1483 C C . LYS A 1 194 ? -71.567 -12.362 79.958 1.00 80.31 194 LYS A C 1
ATOM 1485 O O . LYS A 1 194 ? -70.345 -12.431 79.801 1.00 80.31 194 LYS A O 1
ATOM 1490 N N . ASP A 1 195 ? -72.414 -12.293 78.936 1.00 83.56 195 ASP A N 1
ATOM 1491 C CA . ASP A 1 195 ? -71.986 -12.274 77.536 1.00 83.56 195 ASP A CA 1
ATOM 1492 C C . ASP A 1 195 ? -71.259 -10.976 77.165 1.00 83.56 195 ASP A C 1
ATOM 1494 O O . ASP A 1 195 ? -70.238 -11.019 76.468 1.00 83.56 195 ASP A O 1
ATOM 1498 N N . ILE A 1 196 ? -71.701 -9.831 77.693 1.00 86.62 196 ILE A N 1
ATOM 1499 C CA . ILE A 1 196 ? -70.990 -8.553 77.560 1.00 86.62 196 ILE A CA 1
ATOM 1500 C C . ILE A 1 196 ? -69.611 -8.643 78.221 1.00 86.62 196 ILE A C 1
ATOM 1502 O O . ILE A 1 196 ? -68.609 -8.318 77.582 1.00 86.62 196 ILE A O 1
ATOM 1506 N N . ILE A 1 197 ? -69.516 -9.166 79.448 1.00 86.94 197 ILE A N 1
ATOM 1507 C CA . ILE A 1 197 ? -68.224 -9.370 80.124 1.00 86.94 197 ILE A CA 1
ATOM 1508 C C . ILE A 1 197 ? -67.312 -10.297 79.309 1.00 86.94 197 ILE A C 1
ATOM 1510 O O . ILE A 1 197 ? -66.111 -10.042 79.190 1.00 86.94 197 ILE A O 1
ATOM 1514 N N . ARG A 1 198 ? -67.855 -11.363 78.708 1.00 87.62 198 ARG A N 1
ATOM 1515 C CA . ARG A 1 198 ? -67.080 -12.279 77.858 1.00 87.62 198 ARG A CA 1
ATOM 1516 C C . ARG A 1 198 ? -66.563 -11.578 76.598 1.00 87.62 198 ARG A C 1
ATOM 1518 O O . ARG A 1 198 ? -65.399 -11.767 76.246 1.00 87.62 198 ARG A O 1
ATOM 1525 N N . LYS A 1 199 ? -67.384 -10.744 75.948 1.00 90.06 199 LYS A N 1
ATOM 1526 C CA . LYS A 1 199 ? -66.987 -9.939 74.778 1.00 90.06 199 LYS A CA 1
ATOM 1527 C C . LYS A 1 199 ? -65.920 -8.906 75.130 1.00 90.06 199 LYS A C 1
ATOM 1529 O O . LYS A 1 199 ? -64.929 -8.822 74.413 1.00 90.06 199 LYS A O 1
ATOM 1534 N N . VAL A 1 200 ? -66.062 -8.197 76.250 1.00 91.12 200 VAL A N 1
ATOM 1535 C CA . VAL A 1 200 ? -65.049 -7.243 76.735 1.00 91.12 200 VAL A CA 1
ATOM 1536 C C . VAL A 1 200 ? -63.726 -7.959 77.013 1.00 91.12 200 VAL A C 1
ATOM 1538 O O . VAL A 1 200 ? -62.698 -7.545 76.492 1.00 91.12 200 VAL A O 1
ATOM 1541 N N . LYS A 1 201 ? -63.743 -9.108 77.702 1.00 89.12 201 LYS A N 1
ATOM 1542 C CA . LYS A 1 201 ? -62.529 -9.913 77.937 1.00 89.12 201 LYS A CA 1
ATOM 1543 C C . LYS A 1 201 ? -61.902 -10.472 76.657 1.00 89.12 201 LYS A C 1
ATOM 1545 O O . LYS A 1 201 ? -60.693 -10.698 76.616 1.00 89.12 201 LYS A O 1
ATOM 1550 N N . ASN A 1 202 ? -62.705 -10.780 75.637 1.00 90.00 202 ASN A N 1
ATOM 1551 C CA . ASN A 1 202 ? -62.196 -11.191 74.326 1.00 90.00 202 ASN A CA 1
ATOM 1552 C C . ASN A 1 202 ? -61.546 -10.005 73.599 1.00 90.00 202 ASN A C 1
ATOM 1554 O O . ASN A 1 202 ? -60.454 -10.166 73.065 1.00 90.00 202 ASN A O 1
ATOM 1558 N N . LEU A 1 203 ? -62.169 -8.823 73.633 1.00 91.69 203 LEU A N 1
ATOM 1559 C CA . LEU A 1 203 ? -61.622 -7.592 73.056 1.00 91.69 203 LEU A CA 1
ATOM 1560 C C . LEU A 1 203 ? -60.337 -7.146 73.761 1.00 91.69 203 LEU A C 1
ATOM 1562 O O . LEU A 1 203 ? -59.383 -6.787 73.086 1.00 91.69 203 LEU A O 1
ATOM 1566 N N . GLU A 1 204 ? -60.261 -7.232 75.091 1.00 91.06 204 GLU A N 1
ATOM 1567 C CA . GLU A 1 204 ? -59.032 -6.949 75.846 1.00 91.06 204 GLU A CA 1
ATOM 1568 C C . GLU A 1 204 ? -57.896 -7.905 75.470 1.00 91.06 204 GLU A C 1
ATOM 1570 O O . GLU A 1 204 ? -56.760 -7.471 75.262 1.00 91.06 204 GLU A O 1
ATOM 1575 N N . ARG A 1 205 ? -58.196 -9.204 75.333 1.00 91.69 205 ARG A N 1
ATOM 1576 C CA . ARG A 1 205 ? -57.214 -10.196 74.874 1.00 91.69 205 ARG A CA 1
ATOM 1577 C C . ARG A 1 205 ? -56.760 -9.932 73.443 1.00 91.69 205 ARG A C 1
ATOM 1579 O O . ARG A 1 205 ? -55.571 -10.065 73.161 1.00 91.69 205 ARG A O 1
ATOM 1586 N N . GLU A 1 206 ? -57.668 -9.546 72.553 1.00 89.88 206 GLU A N 1
ATOM 1587 C CA . GLU A 1 206 ? -57.327 -9.224 71.167 1.00 89.88 206 GLU A CA 1
ATOM 1588 C C . GLU A 1 206 ? -56.512 -7.926 71.068 1.00 89.88 206 GLU A C 1
ATOM 1590 O O . GLU A 1 206 ? -55.503 -7.882 70.368 1.00 89.88 206 GLU A O 1
ATOM 1595 N N . LEU A 1 207 ? -56.847 -6.907 71.863 1.00 92.81 207 LEU A N 1
ATOM 1596 C CA . LEU A 1 207 ? -56.068 -5.673 71.979 1.00 92.81 207 LEU A CA 1
ATOM 1597 C C . LEU A 1 207 ? -54.642 -5.961 72.480 1.00 92.81 207 LEU A C 1
ATOM 1599 O O . LEU A 1 207 ? -53.668 -5.417 71.959 1.00 92.81 207 LEU A O 1
ATOM 1603 N N . GLN A 1 208 ? -54.496 -6.851 73.466 1.00 90.75 208 GLN A N 1
ATOM 1604 C CA . GLN A 1 208 ? -53.186 -7.292 73.952 1.00 90.75 208 GLN A CA 1
ATOM 1605 C C . GLN A 1 208 ? -52.397 -8.056 72.880 1.00 90.75 208 GLN A C 1
ATOM 1607 O O . GLN A 1 208 ? -51.194 -7.825 72.740 1.00 90.75 208 GLN A O 1
ATOM 1612 N N . ARG A 1 209 ? -53.053 -8.916 72.089 1.00 91.50 209 ARG A N 1
ATOM 1613 C CA . ARG A 1 209 ? -52.422 -9.616 70.956 1.00 91.50 209 ARG A CA 1
ATOM 1614 C C . ARG A 1 209 ? -51.956 -8.646 69.877 1.00 91.50 209 ARG A C 1
ATOM 1616 O O . ARG A 1 209 ? -50.809 -8.741 69.445 1.00 91.50 209 ARG A O 1
ATOM 1623 N N . GLN A 1 210 ? -52.785 -7.675 69.498 1.00 91.88 210 GLN A N 1
ATOM 1624 C CA . GLN A 1 210 ? -52.403 -6.640 68.537 1.00 91.88 210 GLN A CA 1
ATOM 1625 C C . GLN A 1 210 ? -51.238 -5.793 69.051 1.00 91.88 210 GLN A C 1
ATOM 1627 O O . GLN A 1 210 ? -50.278 -5.571 68.317 1.00 91.88 210 GLN A O 1
ATOM 1632 N N . LYS A 1 211 ? -51.253 -5.399 70.330 1.00 93.19 211 LYS A N 1
ATOM 1633 C CA . LYS A 1 211 ? -50.143 -4.665 70.953 1.00 93.19 211 LYS A CA 1
ATOM 1634 C C . LYS A 1 211 ? -48.840 -5.472 70.940 1.00 93.19 211 LYS A C 1
ATOM 1636 O O . LYS A 1 211 ? -47.778 -4.914 70.667 1.00 93.19 211 LYS A O 1
ATOM 1641 N N . ALA A 1 212 ? -48.904 -6.779 71.200 1.00 90.44 212 ALA A N 1
ATOM 1642 C CA . ALA A 1 212 ? -47.743 -7.664 71.117 1.00 90.44 212 ALA A CA 1
ATOM 1643 C C . ALA A 1 212 ? -47.228 -7.810 69.672 1.00 90.44 212 ALA A C 1
ATOM 1645 O O . ALA A 1 212 ? -46.020 -7.733 69.444 1.00 90.44 212 ALA A O 1
ATOM 1646 N N . SER A 1 213 ? -48.132 -7.945 68.696 1.00 93.31 213 SER A N 1
ATOM 1647 C CA . SER A 1 213 ? -47.795 -8.010 67.268 1.00 93.31 213 SER A CA 1
ATOM 1648 C C . SER A 1 213 ? -47.125 -6.723 66.781 1.00 93.31 213 SER A C 1
ATOM 1650 O O . SER A 1 213 ? -46.039 -6.773 66.209 1.00 93.31 213 SER A O 1
ATOM 1652 N N . GLN A 1 214 ? -47.713 -5.562 67.083 1.00 92.62 214 GLN A N 1
ATOM 1653 C CA . GLN A 1 214 ? -47.147 -4.254 66.743 1.00 92.62 214 GLN A CA 1
ATOM 1654 C C . GLN A 1 214 ? -45.788 -4.033 67.415 1.00 92.62 214 GLN A C 1
ATOM 1656 O O . GLN A 1 214 ? -44.866 -3.513 66.795 1.00 92.62 214 GLN A O 1
ATOM 1661 N N . SER A 1 215 ? -45.624 -4.467 68.669 1.00 93.19 215 SER A N 1
ATOM 1662 C CA . SER A 1 215 ? -44.333 -4.398 69.361 1.00 93.19 215 SER A CA 1
ATOM 1663 C C . SER A 1 215 ? -43.259 -5.239 68.655 1.00 93.19 215 SER A C 1
ATOM 1665 O O . SER A 1 215 ? -42.142 -4.765 68.447 1.00 93.19 215 SER A O 1
ATOM 1667 N N . SER A 1 216 ? -43.600 -6.456 68.211 1.00 92.75 216 SER A N 1
ATOM 1668 C CA . SER A 1 216 ? -42.693 -7.310 67.430 1.00 92.75 216 SER A CA 1
ATOM 1669 C C . SER A 1 216 ? -42.306 -6.673 66.091 1.00 92.75 216 SER A C 1
ATOM 1671 O O . SER A 1 216 ? -41.135 -6.690 65.708 1.00 92.75 216 SER A O 1
ATOM 1673 N N . GLU A 1 217 ? -43.268 -6.064 65.400 1.00 92.56 217 GLU A N 1
ATOM 1674 C CA . GLU A 1 217 ? -43.037 -5.378 64.130 1.00 92.56 217 GLU A CA 1
ATOM 1675 C C . GLU A 1 217 ? -42.151 -4.135 64.294 1.00 92.56 217 GLU A C 1
ATOM 1677 O O . GLU A 1 217 ? -41.206 -3.948 63.531 1.00 92.56 217 GLU A O 1
ATOM 1682 N N . ILE A 1 218 ? -42.355 -3.346 65.354 1.00 94.56 218 ILE A N 1
ATOM 1683 C CA . ILE A 1 218 ? -41.492 -2.204 65.692 1.00 94.56 218 ILE A CA 1
ATOM 1684 C C . ILE A 1 218 ? -40.044 -2.652 65.930 1.00 94.56 218 ILE A C 1
ATOM 1686 O O . ILE A 1 218 ? -39.115 -1.955 65.521 1.00 94.56 218 ILE A O 1
ATOM 1690 N N . VAL A 1 219 ? -39.825 -3.801 66.577 1.00 94.00 219 VAL A N 1
ATOM 1691 C CA . VAL A 1 219 ? -38.472 -4.342 66.789 1.00 94.00 219 VAL A CA 1
ATOM 1692 C C . VAL A 1 219 ? -37.829 -4.741 65.460 1.00 94.00 219 VAL A C 1
ATOM 1694 O O . VAL A 1 219 ? -36.690 -4.350 65.207 1.00 94.00 219 VAL A O 1
ATOM 1697 N N . LYS A 1 220 ? -38.561 -5.433 64.577 1.00 93.12 220 LYS A N 1
ATOM 1698 C CA . LYS A 1 220 ? -38.060 -5.787 63.236 1.00 93.12 220 LYS A CA 1
ATOM 1699 C C . LYS A 1 220 ? -37.704 -4.549 62.414 1.00 93.12 220 LYS A C 1
ATOM 1701 O O . LYS A 1 220 ? -36.601 -4.473 61.880 1.00 93.12 220 LYS A O 1
ATOM 1706 N N . LEU A 1 221 ? -38.590 -3.553 62.382 1.00 91.75 221 LEU A N 1
ATOM 1707 C CA . LEU A 1 221 ? -38.366 -2.300 61.656 1.00 91.75 221 LEU A CA 1
ATOM 1708 C C . LEU A 1 221 ? -37.188 -1.498 62.221 1.00 91.75 221 LEU A C 1
ATOM 1710 O O . LEU A 1 221 ? -36.483 -0.833 61.462 1.00 91.75 221 LEU A O 1
ATOM 1714 N N . LYS A 1 222 ? -36.942 -1.554 63.537 1.00 93.06 222 LYS A N 1
ATOM 1715 C CA . LYS A 1 222 ? -35.757 -0.940 64.159 1.00 93.06 222 LYS A CA 1
ATOM 1716 C C . LYS A 1 222 ? -34.465 -1.629 63.732 1.00 93.06 222 LYS A C 1
ATOM 1718 O O . LYS A 1 222 ? -33.500 -0.929 63.424 1.00 93.06 222 LYS A O 1
ATOM 1723 N N . GLU A 1 223 ? -34.447 -2.959 63.695 1.00 93.06 223 GLU A N 1
ATOM 1724 C CA . GLU A 1 223 ? -33.270 -3.712 63.256 1.00 93.06 223 GLU A CA 1
ATOM 1725 C C . GLU A 1 223 ? -32.990 -3.461 61.767 1.00 93.06 223 GLU A C 1
ATOM 1727 O O . GLU A 1 223 ? -31.862 -3.147 61.391 1.00 93.06 223 GLU A O 1
ATOM 1732 N N . GLU A 1 224 ? -34.023 -3.466 60.922 1.00 92.94 224 GLU A N 1
ATOM 1733 C CA . GLU A 1 224 ? -33.900 -3.129 59.499 1.00 92.94 224 GLU A CA 1
ATOM 1734 C C . GLU A 1 224 ? -33.377 -1.697 59.291 1.00 92.94 224 GLU A C 1
ATOM 1736 O O . GLU A 1 224 ? -32.440 -1.476 58.522 1.00 92.94 224 GLU A O 1
ATOM 1741 N N . ASN A 1 225 ? -33.893 -0.716 60.044 1.00 92.56 225 ASN A N 1
ATOM 1742 C CA . ASN A 1 225 ? -33.380 0.657 60.002 1.00 92.56 225 ASN A CA 1
ATOM 1743 C C . ASN A 1 225 ? -31.900 0.737 60.389 1.00 92.56 225 ASN A C 1
ATOM 1745 O O . ASN A 1 225 ? -31.147 1.530 59.822 1.00 92.56 225 ASN A O 1
ATOM 1749 N N . ARG A 1 226 ? -31.479 -0.063 61.372 1.00 95.06 226 ARG A N 1
ATOM 1750 C CA . ARG A 1 226 ? -30.083 -0.131 61.802 1.00 95.06 226 ARG A CA 1
ATOM 1751 C C . ARG A 1 226 ? -29.201 -0.683 60.685 1.00 95.06 226 ARG A C 1
ATOM 1753 O O . ARG A 1 226 ? -28.187 -0.059 60.377 1.00 95.06 226 ARG A O 1
ATOM 1760 N N . TYR A 1 227 ? -29.603 -1.778 60.040 1.00 95.44 227 TYR A N 1
ATOM 1761 C CA . TYR A 1 227 ? -28.880 -2.340 58.896 1.00 95.44 227 TYR A CA 1
ATOM 1762 C C . TYR A 1 227 ? -28.763 -1.344 57.740 1.00 95.44 227 TYR A C 1
ATOM 1764 O O . TYR A 1 227 ? -27.664 -1.124 57.231 1.00 95.44 227 TYR A O 1
ATOM 1772 N N . LEU A 1 228 ? -29.864 -0.682 57.369 1.00 93.75 228 LEU A N 1
ATOM 1773 C CA . LEU A 1 228 ? -29.866 0.316 56.296 1.00 93.75 228 LEU A CA 1
ATOM 1774 C C . LEU A 1 228 ? -28.951 1.506 56.608 1.00 93.75 228 LEU A C 1
ATOM 1776 O O . LEU A 1 228 ? -28.240 1.989 55.727 1.00 93.75 228 LEU A O 1
ATOM 1780 N N . ARG A 1 229 ? -28.914 1.967 57.864 1.00 93.75 229 ARG A N 1
ATOM 1781 C CA . ARG A 1 229 ? -28.001 3.041 58.290 1.00 93.75 229 ARG A CA 1
ATOM 1782 C C . ARG A 1 229 ? -26.536 2.632 58.182 1.00 93.75 229 ARG A C 1
ATOM 1784 O O . ARG A 1 229 ? -25.734 3.431 57.701 1.00 93.75 229 ARG A O 1
ATOM 1791 N N . THR A 1 230 ? -26.193 1.408 58.579 1.00 93.81 230 THR A N 1
ATOM 1792 C CA . THR A 1 230 ? -24.828 0.885 58.424 1.00 93.81 230 THR A CA 1
ATOM 1793 C C . THR A 1 230 ? -24.447 0.786 56.946 1.00 93.81 230 THR A C 1
ATOM 1795 O O . THR A 1 230 ? -23.420 1.329 56.550 1.00 93.81 230 THR A O 1
ATOM 1798 N N . ALA A 1 231 ? -25.318 0.216 56.107 1.00 92.31 231 ALA A N 1
ATOM 1799 C CA . ALA A 1 231 ? -25.076 0.097 54.669 1.00 92.31 231 ALA A CA 1
ATOM 1800 C C . ALA A 1 231 ? -24.893 1.465 53.983 1.00 92.31 231 ALA A C 1
ATOM 1802 O O . ALA A 1 231 ? -23.989 1.638 53.166 1.00 92.31 231 ALA A O 1
ATOM 1803 N N . MET A 1 232 ? -25.701 2.469 54.347 1.00 91.00 232 MET A N 1
ATOM 1804 C CA . MET A 1 232 ? -25.525 3.839 53.849 1.00 91.00 232 MET A CA 1
ATOM 1805 C C . MET A 1 232 ? -24.197 4.458 54.296 1.00 91.00 232 MET A C 1
ATOM 1807 O O . MET A 1 232 ? -23.556 5.154 53.508 1.00 91.00 232 MET A O 1
ATOM 1811 N N . SER A 1 233 ? -23.766 4.206 55.536 1.00 94.94 233 SER A N 1
ATOM 1812 C CA . SER A 1 233 ? -22.471 4.685 56.029 1.00 94.94 233 SER A CA 1
ATOM 1813 C C . SER A 1 233 ? -21.313 4.091 55.228 1.00 94.94 233 SER A C 1
ATOM 1815 O O . SER A 1 233 ? -20.411 4.824 54.821 1.00 94.94 233 SER A O 1
ATOM 1817 N N . ASP A 1 234 ? -21.361 2.792 54.943 1.00 93.19 234 ASP A N 1
ATOM 1818 C CA . ASP A 1 234 ? -20.302 2.112 54.200 1.00 93.19 234 ASP A CA 1
ATOM 1819 C C . ASP A 1 234 ? -20.270 2.534 52.727 1.00 93.19 234 ASP A C 1
ATOM 1821 O O . ASP A 1 234 ? -19.197 2.836 52.203 1.00 93.19 234 ASP A O 1
ATOM 1825 N N . MET A 1 235 ? -21.434 2.703 52.086 1.00 90.12 235 MET A N 1
ATOM 1826 C CA . MET A 1 235 ? -21.498 3.290 50.742 1.00 90.12 235 MET A CA 1
ATOM 1827 C C . MET A 1 235 ? -20.963 4.728 50.699 1.00 90.12 235 MET A C 1
ATOM 1829 O O . MET A 1 235 ? -20.320 5.114 49.723 1.00 90.12 235 MET A O 1
ATOM 1833 N N . SER A 1 236 ? -21.198 5.530 51.742 1.00 91.88 236 SER A N 1
ATOM 1834 C CA . SER A 1 236 ? -20.657 6.892 51.811 1.00 91.88 236 SER A CA 1
ATOM 1835 C C . SER A 1 236 ? -19.130 6.886 51.886 1.00 91.88 236 SER A C 1
ATOM 1837 O O . SER A 1 236 ? -18.484 7.630 51.149 1.00 91.88 236 SER A O 1
ATOM 1839 N N . LYS A 1 237 ? -18.545 6.019 52.724 1.00 93.06 237 LYS A N 1
ATOM 1840 C CA . LYS A 1 237 ? -17.084 5.871 52.839 1.00 93.06 237 LYS A CA 1
ATOM 1841 C C . LYS A 1 237 ? -16.456 5.433 51.517 1.00 93.06 237 LYS A C 1
ATOM 1843 O O . LYS A 1 237 ? -15.404 5.947 51.138 1.00 93.06 237 LYS A O 1
ATOM 1848 N N . GLU A 1 238 ? -17.101 4.511 50.807 1.00 88.88 238 GLU A N 1
ATOM 1849 C CA . GLU A 1 238 ? -16.614 4.041 49.510 1.00 88.88 238 GLU A CA 1
ATOM 1850 C C . GLU A 1 238 ? -16.685 5.139 48.440 1.00 88.88 238 GLU A C 1
ATOM 1852 O O . GLU A 1 238 ? -15.741 5.343 47.677 1.00 88.88 238 GLU A O 1
ATOM 1857 N N . ASN A 1 239 ? -17.757 5.932 48.432 1.00 89.19 239 ASN A N 1
ATOM 1858 C CA . ASN A 1 239 ? -17.878 7.066 47.520 1.00 89.19 239 ASN A CA 1
ATOM 1859 C C . ASN A 1 239 ? -16.782 8.123 47.756 1.00 89.19 239 ASN A C 1
ATOM 1861 O O . ASN A 1 239 ? -16.227 8.675 46.804 1.00 89.19 239 ASN A O 1
ATOM 1865 N N . ASP A 1 240 ? -16.424 8.388 49.012 1.00 89.38 240 ASP A N 1
ATOM 1866 C CA . ASP A 1 240 ? -15.357 9.339 49.334 1.00 89.38 240 ASP A CA 1
ATOM 1867 C C . ASP A 1 240 ? -13.962 8.799 48.976 1.00 89.38 240 ASP A C 1
ATOM 1869 O O . ASP A 1 240 ? -13.126 9.552 48.466 1.00 89.38 240 ASP A O 1
ATOM 1873 N N . ARG A 1 241 ? -13.731 7.483 49.104 1.00 89.56 241 ARG A N 1
ATOM 1874 C CA . ARG A 1 241 ? -12.532 6.826 48.551 1.00 89.56 241 ARG A CA 1
ATOM 1875 C C . ARG A 1 241 ? -12.432 6.986 47.037 1.00 89.56 241 ARG A C 1
ATOM 1877 O O . ARG A 1 241 ? -11.379 7.374 46.527 1.00 89.56 241 ARG A O 1
ATOM 1884 N N . LEU A 1 242 ? -13.523 6.739 46.314 1.00 83.69 242 LEU A N 1
ATOM 1885 C CA . LEU A 1 242 ? -13.557 6.872 44.856 1.00 83.69 242 LEU A CA 1
ATOM 1886 C C . LEU A 1 242 ? -13.288 8.311 44.400 1.00 83.69 242 LEU A C 1
ATOM 1888 O O . LEU A 1 242 ? -12.539 8.518 43.441 1.00 83.69 242 LEU A O 1
ATOM 1892 N N . LYS A 1 243 ? -13.824 9.316 45.104 1.00 85.31 243 LYS A N 1
ATOM 1893 C CA . LYS A 1 243 ? -13.516 10.732 44.832 1.00 85.31 243 LYS A CA 1
ATOM 1894 C C . LYS A 1 243 ? -12.026 11.045 44.990 1.00 85.31 243 LYS A C 1
ATOM 1896 O O . LYS A 1 243 ? -11.490 11.792 44.175 1.00 85.31 243 LYS A O 1
ATOM 1901 N N . GLY A 1 244 ? -11.355 10.460 45.984 1.00 83.62 244 GLY A N 1
ATOM 1902 C CA . GLY A 1 244 ? -9.910 10.617 46.184 1.00 83.62 244 GLY A CA 1
ATOM 1903 C C . GLY A 1 244 ? -9.055 9.985 45.075 1.00 83.62 244 GLY A C 1
ATOM 1904 O O . GLY A 1 244 ? -8.013 10.529 44.712 1.00 83.62 244 GLY A O 1
ATOM 1905 N N . LEU A 1 245 ? -9.508 8.873 44.485 1.00 81.69 245 LEU A N 1
ATOM 1906 C CA . LEU A 1 245 ? -8.772 8.142 43.442 1.00 81.69 245 LEU A CA 1
ATOM 1907 C C . LEU A 1 245 ? -8.890 8.768 42.042 1.00 81.69 245 LEU A C 1
ATOM 1909 O O . LEU A 1 245 ? -7.925 8.747 41.275 1.00 81.69 245 LEU A O 1
ATOM 1913 N N . GLN A 1 246 ? -10.036 9.367 41.700 1.00 78.94 246 GLN A N 1
ATOM 1914 C CA . GLN A 1 246 ? -10.268 9.979 40.382 1.00 78.94 246 GLN A CA 1
ATOM 1915 C C . GLN A 1 246 ? -9.174 10.956 39.897 1.00 78.94 246 GLN A C 1
ATOM 1917 O O . GLN A 1 246 ? -8.758 10.833 38.738 1.00 78.94 246 GLN A O 1
ATOM 1922 N N . PRO A 1 247 ? -8.687 11.923 40.701 1.00 80.69 247 PRO A N 1
ATOM 1923 C CA . PRO A 1 247 ? -7.638 12.841 40.257 1.00 80.69 247 PRO A CA 1
ATOM 1924 C C . PRO A 1 247 ? -6.299 12.133 40.013 1.00 80.69 247 PRO A C 1
ATOM 1926 O O . PRO A 1 247 ? -5.614 12.463 39.045 1.00 80.69 247 PRO A O 1
ATOM 1929 N N . ILE A 1 248 ? -5.961 11.116 40.811 1.00 82.12 248 ILE A N 1
ATOM 1930 C CA . ILE A 1 248 ? -4.732 10.321 40.649 1.00 82.12 248 ILE A CA 1
ATOM 1931 C C . ILE A 1 248 ? -4.782 9.552 39.326 1.00 82.12 248 ILE A C 1
ATOM 1933 O O . ILE A 1 248 ? -3.843 9.610 38.532 1.00 82.12 248 ILE A O 1
ATOM 1937 N N . THR A 1 249 ? -5.909 8.896 39.036 1.00 76.81 249 THR A N 1
ATOM 1938 C CA . THR A 1 249 ? -6.097 8.173 37.772 1.00 76.81 249 THR A CA 1
ATOM 1939 C C . THR A 1 249 ? -6.066 9.112 36.565 1.00 76.81 249 THR A C 1
ATOM 1941 O O . THR A 1 249 ? -5.474 8.771 35.541 1.00 76.81 249 THR A O 1
ATOM 1944 N N . ARG A 1 250 ? -6.664 10.310 36.660 1.00 79.44 250 ARG A N 1
ATOM 1945 C CA . ARG A 1 250 ? -6.597 11.313 35.582 1.00 79.44 250 ARG A CA 1
ATOM 1946 C C . ARG A 1 250 ? -5.173 11.817 35.356 1.00 79.44 250 ARG A C 1
ATOM 1948 O O . ARG A 1 250 ? -4.753 11.899 34.207 1.00 79.44 250 ARG A O 1
ATOM 1955 N N . ALA A 1 251 ? -4.426 12.100 36.422 1.00 86.19 251 ALA A N 1
ATOM 1956 C CA . ALA A 1 251 ? -3.038 12.544 36.323 1.00 86.19 251 ALA A CA 1
ATOM 1957 C C . ALA A 1 251 ? -2.129 11.463 35.713 1.00 86.19 251 ALA A C 1
ATOM 1959 O O . ALA A 1 251 ? -1.317 11.766 34.842 1.00 86.19 251 ALA A O 1
ATOM 1960 N N . ALA A 1 252 ? -2.298 10.199 36.114 1.00 82.69 252 ALA A N 1
ATOM 1961 C CA . ALA A 1 252 ? -1.552 9.075 35.549 1.00 82.69 252 ALA A CA 1
ATOM 1962 C C . ALA A 1 252 ? -1.836 8.890 34.048 1.00 82.69 252 ALA A C 1
ATOM 1964 O O . ALA A 1 252 ? -0.900 8.778 33.257 1.00 82.69 252 ALA A O 1
ATOM 1965 N N . LYS A 1 253 ? -3.113 8.945 33.640 1.00 84.81 253 LYS A N 1
ATOM 1966 C CA . LYS A 1 253 ? -3.495 8.903 32.219 1.00 84.81 253 LYS A CA 1
ATOM 1967 C C . LYS A 1 253 ? -2.923 10.086 31.435 1.00 84.81 253 LYS A C 1
ATOM 1969 O O . LYS A 1 253 ? -2.427 9.886 30.334 1.00 84.81 253 LYS A O 1
ATOM 1974 N N . GLY A 1 254 ? -2.941 11.293 32.006 1.00 87.88 254 GLY A N 1
ATOM 1975 C CA . GLY A 1 254 ? -2.347 12.481 31.386 1.00 87.88 254 GLY A CA 1
ATOM 1976 C C . GLY A 1 254 ? -0.848 12.321 31.121 1.00 87.88 254 GLY A C 1
ATOM 1977 O O . GLY A 1 254 ? -0.399 12.556 30.004 1.00 87.88 254 GLY A O 1
ATOM 1978 N N . LYS A 1 255 ? -0.088 11.829 32.108 1.00 91.06 255 LYS A N 1
ATOM 1979 C CA . LYS A 1 255 ? 1.354 11.566 31.955 1.00 91.06 255 LYS A CA 1
ATOM 1980 C C . LYS A 1 255 ? 1.656 10.504 30.896 1.00 91.06 255 LYS A C 1
ATOM 1982 O O . LYS A 1 255 ? 2.599 10.665 30.129 1.00 91.06 255 LYS A O 1
ATOM 1987 N N . GLN A 1 256 ? 0.856 9.436 30.836 1.00 87.25 256 GLN A N 1
ATOM 1988 C CA . GLN A 1 256 ? 1.005 8.406 29.803 1.00 87.25 256 GLN A CA 1
ATOM 1989 C C . GLN A 1 256 ? 0.758 8.965 28.399 1.00 87.25 256 GLN A C 1
ATOM 1991 O O . GLN A 1 256 ? 1.538 8.689 27.492 1.00 87.25 256 GLN A O 1
ATOM 1996 N N . VAL A 1 257 ? -0.285 9.782 28.220 1.00 84.31 257 VAL A N 1
ATOM 1997 C CA . VAL A 1 257 ? -0.569 10.435 26.932 1.00 84.31 257 VAL A CA 1
ATOM 1998 C C . VAL A 1 257 ? 0.572 11.373 26.535 1.00 84.31 257 VAL A C 1
ATOM 2000 O O . VAL A 1 257 ? 1.058 11.282 25.413 1.00 84.31 257 VAL A O 1
ATOM 2003 N N . GLU A 1 258 ? 1.071 12.196 27.460 1.00 90.19 258 GLU A N 1
ATOM 2004 C CA . GLU A 1 258 ? 2.195 13.104 27.197 1.00 90.19 258 GLU A CA 1
ATOM 2005 C C . GLU A 1 258 ? 3.468 12.345 26.774 1.00 90.19 258 GLU A C 1
ATOM 2007 O O . GLU A 1 258 ? 4.200 12.780 25.884 1.00 90.19 258 GLU A O 1
ATOM 2012 N N . GLN A 1 259 ? 3.739 11.186 27.382 1.00 92.06 259 GLN A N 1
ATOM 2013 C CA . GLN A 1 259 ? 4.885 10.351 27.021 1.00 92.06 259 GLN A CA 1
ATOM 2014 C C . GLN A 1 259 ? 4.739 9.747 25.617 1.00 92.06 259 GLN A C 1
ATOM 2016 O O . GLN A 1 259 ? 5.700 9.760 24.847 1.00 92.06 259 GLN A O 1
ATOM 2021 N N . ILE A 1 260 ? 3.537 9.283 25.260 1.00 87.94 260 ILE A N 1
ATOM 2022 C CA . ILE A 1 260 ? 3.232 8.780 23.913 1.00 87.94 260 ILE A CA 1
ATOM 2023 C C . ILE A 1 260 ? 3.384 9.900 22.875 1.00 87.94 260 ILE A C 1
ATOM 2025 O O . ILE A 1 260 ? 4.005 9.694 21.833 1.00 87.94 260 ILE A O 1
ATOM 2029 N N . GLU A 1 261 ? 2.881 11.102 23.163 1.00 87.69 261 GLU A N 1
ATOM 2030 C CA . GLU A 1 261 ? 3.017 12.260 22.273 1.00 87.69 261 GLU A CA 1
ATOM 2031 C C . GLU A 1 261 ? 4.480 12.680 22.084 1.00 87.69 261 GLU A C 1
ATOM 2033 O O . GLU A 1 261 ? 4.891 13.009 20.967 1.00 87.69 261 GLU A O 1
ATOM 2038 N N . LYS A 1 262 ? 5.297 12.642 23.145 1.00 91.81 262 LYS A N 1
ATOM 2039 C CA . LYS A 1 262 ? 6.741 12.917 23.053 1.00 91.81 262 LYS A CA 1
ATOM 2040 C C . LYS A 1 262 ? 7.457 11.905 22.165 1.00 91.81 262 LYS A C 1
ATOM 2042 O O . LYS A 1 262 ? 8.251 12.319 21.318 1.00 91.81 262 LYS A O 1
ATOM 2047 N N . GLU A 1 263 ? 7.165 10.616 22.323 1.00 91.88 263 GLU A N 1
ATOM 2048 C CA . GLU A 1 263 ? 7.791 9.563 21.519 1.00 91.88 263 GLU A CA 1
ATOM 2049 C C . GLU A 1 263 ? 7.369 9.661 20.047 1.00 91.88 263 GLU A C 1
ATOM 2051 O O . GLU A 1 263 ? 8.218 9.666 19.156 1.00 91.88 263 GLU A O 1
ATOM 2056 N N . TYR A 1 264 ? 6.077 9.878 19.785 1.00 91.19 264 TYR A N 1
ATOM 2057 C CA . TYR A 1 264 ? 5.566 10.120 18.435 1.00 91.19 264 TYR A CA 1
ATOM 2058 C C . TYR A 1 264 ? 6.236 11.333 17.775 1.00 91.19 264 TYR A C 1
ATOM 2060 O O . TYR A 1 264 ? 6.717 11.247 16.647 1.00 91.19 264 TYR A O 1
ATOM 2068 N N . ASN A 1 265 ? 6.342 12.463 18.482 1.00 92.06 265 ASN A N 1
ATOM 2069 C CA . ASN A 1 265 ? 6.980 13.669 17.948 1.00 92.06 265 ASN A CA 1
ATOM 2070 C C . ASN A 1 265 ? 8.494 13.505 17.740 1.00 92.06 265 ASN A C 1
ATOM 2072 O O . ASN A 1 265 ? 9.076 14.168 16.877 1.00 92.06 265 ASN A O 1
ATOM 2076 N N . LYS A 1 266 ? 9.156 12.647 18.521 1.00 94.75 266 LYS A N 1
ATOM 2077 C CA . LYS A 1 266 ? 10.564 12.292 18.313 1.00 94.75 266 LYS A CA 1
ATOM 2078 C C . LYS A 1 266 ? 10.731 11.465 17.038 1.00 94.75 266 LYS A C 1
ATOM 2080 O O . LYS A 1 266 ? 11.562 11.819 16.205 1.00 94.75 266 LYS A O 1
ATOM 2085 N N . GLN A 1 267 ? 9.909 10.433 16.853 1.00 92.56 267 GLN A N 1
ATOM 2086 C CA . GLN A 1 267 ? 9.923 9.603 15.644 1.00 92.56 267 GLN A CA 1
ATOM 2087 C C . GLN A 1 267 ? 9.573 10.415 14.397 1.00 92.56 267 GLN A C 1
ATOM 2089 O O . GLN A 1 267 ? 10.297 10.360 13.405 1.00 92.56 267 GLN A O 1
ATOM 2094 N N . LYS A 1 268 ? 8.527 11.245 14.475 1.00 92.75 268 LYS A N 1
ATOM 2095 C CA . LYS A 1 268 ? 8.119 12.148 13.396 1.00 92.75 268 LYS A CA 1
ATOM 2096 C C . LYS A 1 268 ? 9.270 13.055 12.953 1.00 92.75 268 LYS A C 1
ATOM 2098 O O . LYS A 1 268 ? 9.573 13.094 11.767 1.00 92.75 268 LYS A O 1
ATOM 2103 N N . ARG A 1 269 ? 9.956 13.717 13.894 1.00 94.06 269 ARG A N 1
ATOM 2104 C CA . ARG A 1 269 ? 11.120 14.563 13.573 1.00 94.06 269 ARG A CA 1
ATOM 2105 C C . ARG A 1 269 ? 12.270 13.774 12.947 1.00 94.06 269 ARG A C 1
ATOM 2107 O O . ARG A 1 269 ? 12.919 14.285 12.044 1.00 94.06 269 ARG A O 1
ATOM 2114 N N . GLY A 1 270 ? 12.511 12.544 13.401 1.00 94.44 270 GLY A N 1
ATOM 2115 C CA . GLY A 1 270 ? 13.526 11.670 12.806 1.00 94.44 270 GLY A CA 1
ATOM 2116 C C . GLY A 1 270 ? 13.218 11.312 11.349 1.00 94.44 270 GLY A C 1
ATOM 2117 O O . GLY A 1 270 ? 14.105 11.362 10.504 1.00 94.44 270 GLY A O 1
ATOM 2118 N N . ILE A 1 271 ? 11.956 11.001 11.042 1.00 93.38 271 ILE A N 1
ATOM 2119 C CA . ILE A 1 271 ? 11.513 10.682 9.677 1.00 93.38 271 ILE A CA 1
ATOM 2120 C C . ILE A 1 271 ? 11.549 11.928 8.784 1.00 93.38 271 ILE A C 1
ATOM 2122 O O . ILE A 1 271 ? 12.054 11.860 7.668 1.00 93.38 271 ILE A O 1
ATOM 2126 N N . GLU A 1 272 ? 11.063 13.072 9.273 1.00 92.12 272 GLU A N 1
ATOM 2127 C CA . GLU A 1 272 ? 11.116 14.346 8.541 1.00 92.12 272 GLU A CA 1
ATOM 2128 C C . GLU A 1 272 ? 12.559 14.776 8.231 1.00 92.12 272 GLU A C 1
ATOM 2130 O O . GLU A 1 272 ? 12.812 15.311 7.154 1.00 92.12 272 GLU A O 1
ATOM 2135 N N . GLY A 1 273 ? 13.509 14.511 9.138 1.00 95.38 273 GLY A N 1
ATOM 2136 C CA . GLY A 1 273 ? 14.937 14.737 8.902 1.00 95.38 273 GLY A CA 1
ATOM 2137 C C . GLY A 1 273 ? 15.477 13.888 7.752 1.00 95.38 273 GLY A C 1
ATOM 2138 O O . GLY A 1 273 ? 16.001 14.436 6.787 1.00 95.38 273 GLY A O 1
ATOM 2139 N N . LYS A 1 274 ? 15.252 12.568 7.803 1.00 95.19 274 LYS A N 1
ATOM 2140 C CA . LYS A 1 274 ? 15.682 11.640 6.744 1.00 95.19 274 LYS A CA 1
ATOM 2141 C C . LYS A 1 274 ? 15.044 11.940 5.389 1.00 95.19 274 LYS A C 1
ATOM 2143 O O . LYS A 1 274 ? 15.709 11.829 4.369 1.00 95.19 274 LYS A O 1
ATOM 2148 N N . MET A 1 275 ? 13.764 12.325 5.362 1.00 90.88 275 MET A N 1
ATOM 2149 C CA . MET A 1 275 ? 13.114 12.743 4.114 1.00 90.88 275 MET A CA 1
ATOM 2150 C C . MET A 1 275 ? 13.801 13.964 3.515 1.00 90.88 275 MET A C 1
ATOM 2152 O O . MET A 1 275 ? 14.069 13.966 2.322 1.00 90.88 275 MET A O 1
ATOM 2156 N N . ARG A 1 276 ? 14.135 14.967 4.333 1.00 94.19 276 ARG A N 1
ATOM 2157 C CA . ARG A 1 276 ? 14.819 16.169 3.849 1.00 94.19 276 ARG A CA 1
ATOM 2158 C C . ARG A 1 276 ? 16.226 15.867 3.328 1.00 94.19 276 ARG A C 1
ATOM 2160 O O . ARG A 1 276 ? 16.638 16.453 2.334 1.00 94.19 276 ARG A O 1
ATOM 2167 N N . GLU A 1 277 ? 16.954 14.972 3.993 1.00 94.19 277 GLU A N 1
ATOM 2168 C CA . GLU A 1 277 ? 18.265 14.502 3.526 1.00 94.19 277 GLU A CA 1
ATOM 2169 C C . GLU A 1 277 ? 18.140 13.801 2.167 1.00 94.19 277 GLU A C 1
ATOM 2171 O O . GLU A 1 277 ? 18.801 14.209 1.217 1.00 94.19 277 GLU A O 1
ATOM 2176 N N . MET A 1 278 ? 17.207 12.852 2.026 1.00 93.94 278 MET A N 1
ATOM 2177 C CA . MET A 1 278 ? 16.952 12.176 0.746 1.00 93.94 278 MET A CA 1
ATOM 2178 C C . MET A 1 278 ? 16.484 13.136 -0.356 1.00 93.94 278 MET A C 1
ATOM 2180 O O . MET A 1 278 ? 16.898 12.997 -1.501 1.00 93.94 278 MET A O 1
ATOM 2184 N N . GLU A 1 279 ? 15.634 14.118 -0.041 1.00 91.69 279 GLU A N 1
ATOM 2185 C CA . GLU A 1 279 ? 15.221 15.159 -0.994 1.00 91.69 279 GLU A CA 1
ATOM 2186 C C . GLU A 1 279 ? 16.425 15.982 -1.474 1.00 91.69 279 GLU A C 1
ATOM 2188 O O . GLU A 1 279 ? 16.538 16.269 -2.665 1.00 91.69 279 GLU A O 1
ATOM 2193 N N . SER A 1 280 ? 17.348 16.321 -0.568 1.00 95.06 280 SER A N 1
ATOM 2194 C CA . SER A 1 280 ? 18.582 17.030 -0.915 1.00 95.06 280 SER A CA 1
ATOM 2195 C C . SER A 1 280 ? 19.508 16.177 -1.783 1.00 95.06 280 SER A C 1
ATOM 2197 O O . SER A 1 280 ? 20.057 16.682 -2.759 1.00 95.06 280 SER A O 1
ATOM 2199 N N . GLU A 1 281 ? 19.686 14.898 -1.454 1.00 95.06 281 GLU A N 1
ATOM 2200 C CA . GLU A 1 281 ? 20.502 13.968 -2.245 1.00 95.06 281 GLU A CA 1
ATOM 2201 C C . GLU A 1 281 ? 19.915 13.754 -3.645 1.00 95.06 281 GLU A C 1
ATOM 2203 O O . GLU A 1 281 ? 20.639 13.814 -4.638 1.00 95.06 281 GLU A O 1
ATOM 2208 N N . LEU A 1 282 ? 18.594 13.579 -3.748 1.00 93.75 282 LEU A N 1
ATOM 2209 C CA . LEU A 1 282 ? 17.899 13.455 -5.031 1.00 93.75 282 LEU A CA 1
ATOM 2210 C C . LEU A 1 282 ? 18.063 14.706 -5.896 1.00 93.75 282 LEU A C 1
ATOM 2212 O O . LEU A 1 282 ? 18.273 14.585 -7.102 1.00 93.75 282 LEU A O 1
ATOM 2216 N N . GLN A 1 283 ? 17.999 15.893 -5.293 1.00 94.81 283 GLN A N 1
ATOM 2217 C CA . GLN A 1 283 ? 18.209 17.150 -6.004 1.00 94.81 283 GLN A CA 1
ATOM 2218 C C . GLN A 1 283 ? 19.642 17.253 -6.552 1.00 94.81 283 GLN A C 1
ATOM 2220 O O . GLN A 1 283 ? 19.824 17.582 -7.723 1.00 94.81 283 GLN A O 1
ATOM 2225 N N . ILE A 1 284 ? 20.649 16.907 -5.741 1.00 95.25 284 ILE A N 1
ATOM 2226 C CA . ILE A 1 284 ? 22.061 16.897 -6.161 1.00 95.25 284 ILE A CA 1
ATOM 2227 C C . ILE A 1 284 ? 22.274 15.909 -7.316 1.00 95.25 284 ILE A C 1
ATOM 2229 O O . ILE A 1 284 ? 22.884 16.259 -8.328 1.00 95.25 284 ILE A O 1
ATOM 2233 N N . ASN A 1 285 ? 21.727 14.697 -7.201 1.00 94.81 285 ASN A N 1
ATOM 2234 C CA . ASN A 1 285 ? 21.850 13.666 -8.231 1.00 94.81 285 ASN A CA 1
ATOM 2235 C C . ASN A 1 285 ? 21.166 14.076 -9.542 1.00 94.81 285 ASN A C 1
ATOM 2237 O O . ASN A 1 285 ? 21.696 13.826 -10.627 1.00 94.81 285 ASN A O 1
ATOM 2241 N N . LEU A 1 286 ? 20.010 14.741 -9.461 1.00 93.25 286 LEU A N 1
ATOM 2242 C CA . LEU A 1 286 ? 19.322 15.273 -10.634 1.00 93.25 286 LEU A CA 1
ATOM 2243 C C . LEU A 1 286 ? 20.169 16.341 -11.338 1.00 93.25 286 LEU A C 1
ATOM 2245 O O . LEU A 1 286 ? 20.329 16.293 -12.555 1.00 93.25 286 LEU A O 1
ATOM 2249 N N . GLU A 1 287 ? 20.745 17.278 -10.586 1.00 94.75 287 GLU A N 1
ATOM 2250 C CA . GLU A 1 287 ? 21.612 18.332 -11.128 1.00 94.75 287 GLU A CA 1
ATOM 2251 C C . GLU A 1 287 ? 22.907 17.783 -11.735 1.00 94.75 287 GLU A C 1
ATOM 2253 O O . GLU A 1 287 ? 23.429 18.338 -12.704 1.00 94.75 287 GLU A O 1
ATOM 2258 N N . GLN A 1 288 ? 23.448 16.696 -11.184 1.00 95.81 288 GLN A N 1
ATOM 2259 C CA . GLN A 1 288 ? 24.574 15.990 -11.787 1.00 95.81 288 GLN A CA 1
ATOM 2260 C C . GLN A 1 288 ? 24.168 15.316 -13.104 1.00 95.81 288 GLN A C 1
ATOM 2262 O O . GLN A 1 288 ? 24.818 15.532 -14.122 1.00 95.81 288 GLN A O 1
ATOM 2267 N N . THR A 1 289 ? 23.051 14.584 -13.110 1.00 92.19 289 THR A N 1
ATOM 2268 C CA . THR A 1 289 ? 22.556 13.878 -14.305 1.00 92.19 289 THR A CA 1
ATOM 2269 C C . THR A 1 289 ? 22.245 14.849 -15.448 1.00 92.19 289 THR A C 1
ATOM 2271 O O . THR A 1 289 ? 22.521 14.558 -16.609 1.00 92.19 289 THR A O 1
ATOM 2274 N N . LEU A 1 290 ? 21.683 16.023 -15.139 1.00 93.94 290 LEU A N 1
ATOM 2275 C CA . LEU A 1 290 ? 21.416 17.055 -16.142 1.00 93.94 290 LEU A CA 1
ATOM 2276 C C . LEU A 1 290 ? 22.708 17.610 -16.757 1.00 93.94 290 LEU A C 1
ATOM 2278 O O . LEU A 1 290 ? 22.761 17.764 -17.973 1.00 93.94 290 LEU A O 1
ATOM 2282 N N . ARG A 1 291 ? 23.755 17.838 -15.953 1.00 95.50 291 ARG A N 1
ATOM 2283 C CA . ARG A 1 291 ? 25.068 18.271 -16.459 1.00 95.50 291 ARG A CA 1
ATOM 2284 C C . ARG A 1 291 ? 25.724 17.215 -17.343 1.00 95.50 291 ARG A C 1
ATOM 2286 O O . ARG A 1 291 ? 26.141 17.525 -18.451 1.00 95.50 291 ARG A O 1
ATOM 2293 N N . GLU A 1 292 ? 25.747 15.962 -16.895 1.00 94.56 292 GLU A N 1
ATOM 2294 C CA . GLU A 1 292 ? 26.293 14.849 -17.685 1.00 94.56 292 GLU A CA 1
ATOM 2295 C C . GLU A 1 292 ? 25.550 14.687 -19.019 1.00 94.56 292 GLU A C 1
ATOM 2297 O O . GLU A 1 292 ? 26.157 14.428 -20.059 1.00 94.56 292 GLU A O 1
ATOM 2302 N N . LYS A 1 293 ? 24.229 14.895 -19.011 1.00 93.25 293 LYS A N 1
ATOM 2303 C CA . LYS A 1 293 ? 23.419 14.902 -20.228 1.00 93.25 293 LYS A CA 1
ATOM 2304 C C . LYS A 1 293 ? 23.817 16.044 -21.173 1.00 93.25 293 LYS A C 1
ATOM 2306 O O . LYS A 1 293 ? 23.968 15.795 -22.367 1.00 93.25 293 LYS A O 1
ATOM 2311 N N . GLU A 1 294 ? 23.971 17.267 -20.669 1.00 94.62 294 GLU A N 1
ATOM 2312 C CA . GLU A 1 294 ? 24.394 18.424 -21.473 1.00 94.62 294 GLU A CA 1
ATOM 2313 C C . GLU A 1 294 ? 25.780 18.202 -22.103 1.00 94.62 294 GLU A C 1
ATOM 2315 O O . GLU A 1 294 ? 25.968 18.461 -23.295 1.00 94.62 294 GLU A O 1
ATOM 2320 N N . ASP A 1 295 ? 26.725 17.637 -21.347 1.00 94.19 295 ASP A N 1
ATOM 2321 C CA . ASP A 1 295 ? 28.065 17.300 -21.843 1.00 94.19 295 ASP A CA 1
ATOM 2322 C C . ASP A 1 295 ? 28.015 16.252 -22.970 1.00 94.19 295 ASP A C 1
ATOM 2324 O O . ASP A 1 295 ? 28.691 16.391 -23.998 1.00 94.19 295 ASP A O 1
ATOM 2328 N N . LEU A 1 296 ? 27.178 15.217 -22.821 1.00 93.88 296 LEU A N 1
ATOM 2329 C CA . LEU A 1 296 ? 26.967 14.199 -23.854 1.00 93.88 296 LEU A CA 1
ATOM 2330 C C . LEU A 1 296 ? 26.312 14.779 -25.111 1.00 93.88 296 LEU A C 1
ATOM 2332 O O . LEU A 1 296 ? 26.749 14.476 -26.223 1.00 93.88 296 LEU A O 1
ATOM 2336 N N . GLU A 1 297 ? 25.293 15.628 -24.961 1.00 92.81 297 GLU A N 1
ATOM 2337 C CA . GLU A 1 297 ? 24.647 16.304 -26.091 1.00 92.81 297 GLU A CA 1
ATOM 2338 C C . GLU A 1 297 ? 25.656 17.171 -26.861 1.00 92.81 297 GLU A C 1
ATOM 2340 O O . GLU A 1 297 ? 25.707 17.112 -28.095 1.00 92.81 297 GLU A O 1
ATOM 2345 N N . HIS A 1 298 ? 26.525 17.900 -26.156 1.00 93.25 298 HIS A N 1
ATOM 2346 C CA . HIS A 1 298 ? 27.601 18.670 -26.777 1.00 93.25 298 HIS A CA 1
ATOM 2347 C C . HIS A 1 298 ? 28.611 17.792 -27.522 1.00 93.25 298 HIS A C 1
ATOM 2349 O O . HIS A 1 298 ? 28.966 18.104 -28.665 1.00 93.25 298 HIS A O 1
ATOM 2355 N N . MET A 1 299 ? 29.043 16.682 -26.920 1.00 95.56 299 MET A N 1
ATOM 2356 C CA . MET A 1 299 ? 29.985 15.749 -27.540 1.00 95.56 299 MET A CA 1
ATOM 2357 C C . MET A 1 299 ? 29.406 15.112 -28.810 1.00 95.56 299 MET A C 1
ATOM 2359 O O . MET A 1 299 ? 30.091 15.038 -29.834 1.00 95.56 299 MET A O 1
ATOM 2363 N N . ILE A 1 300 ? 28.133 14.703 -28.775 1.00 91.25 300 ILE A N 1
ATOM 2364 C CA . ILE A 1 300 ? 27.426 14.156 -29.940 1.00 91.25 300 ILE A CA 1
ATOM 2365 C C . ILE A 1 300 ? 27.343 15.210 -31.043 1.00 91.25 300 ILE A C 1
ATOM 2367 O O . ILE A 1 300 ? 27.640 14.915 -32.201 1.00 91.25 300 ILE A O 1
ATOM 2371 N N . MET A 1 301 ? 26.972 16.447 -30.709 1.00 91.94 301 MET A N 1
ATOM 2372 C CA . MET A 1 301 ? 26.806 17.509 -31.698 1.00 91.94 301 MET A CA 1
ATOM 2373 C C . MET A 1 301 ? 28.132 17.873 -32.392 1.00 91.94 301 MET A C 1
ATOM 2375 O O . MET A 1 301 ? 28.157 18.059 -33.615 1.00 91.94 301 MET A O 1
ATOM 2379 N N . ASP A 1 302 ? 29.243 17.915 -31.650 1.00 93.06 302 ASP A N 1
ATOM 2380 C CA . ASP A 1 302 ? 30.588 18.112 -32.209 1.00 93.06 302 ASP A CA 1
ATOM 2381 C C . ASP A 1 302 ? 31.029 16.912 -33.067 1.00 93.06 302 ASP A C 1
ATOM 2383 O O . ASP A 1 302 ? 31.468 17.081 -34.210 1.00 93.06 302 ASP A O 1
ATOM 2387 N N . GLY A 1 303 ? 30.830 15.686 -32.571 1.00 92.94 303 GLY A N 1
ATOM 2388 C CA . GLY A 1 303 ? 31.131 14.453 -33.301 1.00 92.94 303 GLY A CA 1
ATOM 2389 C C . GLY A 1 303 ? 30.383 14.356 -34.634 1.00 92.94 303 GLY A C 1
ATOM 2390 O O . GLY A 1 303 ? 30.994 14.128 -35.681 1.00 92.94 303 GLY A O 1
ATOM 2391 N N . VAL A 1 304 ? 29.073 14.620 -34.631 1.00 91.88 304 VAL A N 1
ATOM 2392 C CA . VAL A 1 304 ? 28.233 14.650 -35.840 1.00 91.88 304 VAL A CA 1
ATOM 2393 C C . VAL A 1 304 ? 28.693 15.743 -36.805 1.00 91.88 304 VAL A C 1
ATOM 2395 O O . VAL A 1 304 ? 28.751 15.512 -38.016 1.00 91.88 304 VAL A O 1
ATOM 2398 N N . SER A 1 305 ? 29.071 16.920 -36.300 1.00 92.75 305 SER A N 1
ATOM 2399 C CA . SER A 1 305 ? 29.577 18.018 -37.133 1.00 92.75 305 SER A CA 1
ATOM 2400 C C . SER A 1 305 ? 30.888 17.644 -37.831 1.00 92.75 305 SER A C 1
ATOM 2402 O O . SER A 1 305 ? 31.020 17.839 -39.045 1.00 92.75 305 SER A O 1
ATOM 2404 N N . LYS A 1 306 ? 31.829 17.028 -37.103 1.00 93.50 306 LYS A N 1
ATOM 2405 C CA . LYS A 1 306 ? 33.091 16.507 -37.655 1.00 93.50 306 LYS A CA 1
ATOM 2406 C C . LYS A 1 306 ? 32.848 15.427 -38.707 1.00 93.50 306 LYS A C 1
ATOM 2408 O O . LYS A 1 306 ? 33.418 15.499 -39.797 1.00 93.50 306 LYS A O 1
ATOM 2413 N N . LEU A 1 307 ? 31.961 14.468 -38.431 1.00 92.31 307 LEU A N 1
ATOM 2414 C CA . LEU A 1 307 ? 31.590 13.423 -39.389 1.00 92.31 307 LEU A CA 1
ATOM 2415 C C . LEU A 1 307 ? 30.974 14.013 -40.661 1.00 92.31 307 LEU A C 1
ATOM 2417 O O . LEU A 1 307 ? 31.374 13.645 -41.765 1.00 92.31 307 LEU A O 1
ATOM 2421 N N . LYS A 1 308 ? 30.061 14.983 -40.534 1.00 92.31 308 LYS A N 1
ATOM 2422 C CA . LYS A 1 308 ? 29.425 15.650 -41.680 1.00 92.31 308 LYS A CA 1
ATOM 2423 C C . LYS A 1 308 ? 30.446 16.353 -42.579 1.00 92.31 308 LYS A C 1
ATOM 2425 O O . LYS A 1 308 ? 30.338 16.270 -43.807 1.00 92.31 308 LYS A O 1
ATOM 2430 N N . LEU A 1 309 ? 31.445 17.016 -41.992 1.00 91.56 309 LEU A N 1
ATOM 2431 C CA . LEU A 1 309 ? 32.543 17.639 -42.737 1.00 91.56 309 LEU A CA 1
ATOM 2432 C C . LEU A 1 309 ? 33.396 16.591 -43.468 1.00 91.56 309 LEU A C 1
ATOM 2434 O O . LEU A 1 309 ? 33.643 16.743 -44.666 1.00 91.56 309 LEU A O 1
ATOM 2438 N N . SER A 1 310 ? 33.776 15.506 -42.789 1.00 92.00 310 SER A N 1
ATOM 2439 C CA . SER A 1 310 ? 34.5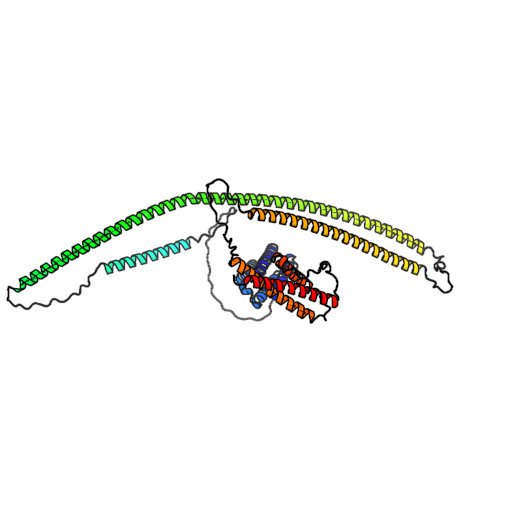60 14.408 -43.373 1.00 92.00 310 SER A CA 1
ATOM 2440 C C . SER A 1 310 ? 33.830 13.709 -44.523 1.00 92.00 310 SER A C 1
ATOM 2442 O O . SER A 1 310 ? 34.410 13.530 -45.596 1.00 92.00 310 SER A O 1
ATOM 2444 N N . ILE A 1 311 ? 32.540 13.393 -44.352 1.00 88.06 311 ILE A N 1
ATOM 2445 C CA . ILE A 1 311 ? 31.690 12.801 -45.399 1.00 88.06 311 ILE A CA 1
ATOM 2446 C C . ILE A 1 311 ? 31.592 13.742 -46.603 1.00 88.06 311 ILE A C 1
ATOM 2448 O O . ILE A 1 311 ? 31.727 13.298 -47.743 1.00 88.06 311 ILE A O 1
ATOM 2452 N N . SER A 1 312 ? 31.410 15.045 -46.366 1.00 85.69 312 SER A N 1
ATOM 2453 C CA . SER A 1 312 ? 31.342 16.048 -47.436 1.00 85.69 312 SER A CA 1
ATOM 2454 C C . SER A 1 312 ? 32.663 16.157 -48.208 1.00 85.69 312 SER A C 1
ATOM 2456 O O . SER A 1 312 ? 32.658 16.281 -49.433 1.00 85.69 312 SER A O 1
ATOM 2458 N N . ALA A 1 313 ? 33.804 16.089 -47.515 1.00 87.50 313 ALA A N 1
ATOM 2459 C CA . ALA A 1 313 ? 35.128 16.105 -48.136 1.00 87.50 313 ALA A CA 1
ATOM 2460 C C . ALA A 1 313 ? 35.415 14.828 -48.944 1.00 87.50 313 ALA A C 1
ATOM 2462 O O . ALA A 1 313 ? 36.051 14.891 -49.997 1.00 87.50 313 ALA A O 1
ATOM 2463 N N . LEU A 1 314 ? 34.949 13.670 -48.468 1.00 83.69 314 LEU A N 1
ATOM 2464 C CA . LEU A 1 314 ? 35.052 12.398 -49.182 1.00 83.69 314 LEU A CA 1
ATOM 2465 C C . LEU A 1 314 ? 34.171 12.401 -50.442 1.00 83.69 314 LEU A C 1
ATOM 2467 O O . LEU A 1 314 ? 34.661 12.100 -51.526 1.00 83.69 314 LEU A O 1
ATOM 2471 N N . HIS A 1 315 ? 32.917 12.854 -50.330 1.00 80.88 315 HIS A N 1
ATOM 2472 C CA . HIS A 1 315 ? 32.004 13.002 -51.469 1.00 80.88 315 HIS A CA 1
ATOM 2473 C C . HIS A 1 315 ? 32.574 13.913 -52.561 1.00 80.88 315 HIS A C 1
ATOM 2475 O O . HIS A 1 315 ? 32.515 13.568 -53.738 1.00 80.88 315 HIS A O 1
ATOM 2481 N N . LYS A 1 316 ? 33.165 15.059 -52.193 1.00 80.06 316 LYS A N 1
ATOM 2482 C CA . LYS A 1 316 ? 33.803 15.963 -53.166 1.00 80.06 316 LYS A CA 1
ATOM 2483 C C . LYS A 1 316 ? 34.951 15.295 -53.928 1.00 80.06 316 LYS A C 1
ATOM 2485 O O . LYS A 1 316 ? 35.095 15.556 -55.116 1.00 80.06 316 LYS A O 1
ATOM 2490 N N . ARG A 1 317 ? 35.739 14.439 -53.266 1.00 77.56 317 ARG A N 1
ATOM 2491 C CA . ARG A 1 317 ? 36.822 13.676 -53.909 1.00 77.56 317 ARG A CA 1
ATOM 2492 C C . ARG A 1 317 ? 36.273 12.625 -54.874 1.00 77.56 317 ARG A C 1
ATOM 2494 O O . ARG A 1 317 ? 36.680 12.611 -56.026 1.00 77.56 317 ARG A O 1
ATOM 2501 N N . ILE A 1 318 ? 35.283 11.843 -54.443 1.00 71.69 318 ILE A N 1
ATOM 2502 C CA . ILE A 1 318 ? 34.647 10.805 -55.275 1.00 71.69 318 ILE A CA 1
ATOM 2503 C C . ILE A 1 318 ? 33.963 11.404 -56.518 1.00 71.69 318 ILE A C 1
ATOM 2505 O O . ILE A 1 318 ? 34.028 10.828 -57.596 1.00 71.69 318 ILE A O 1
ATOM 2509 N N . VAL A 1 319 ? 33.313 12.567 -56.395 1.00 67.25 319 VAL A N 1
ATOM 2510 C CA . VAL A 1 319 ? 32.616 13.233 -57.517 1.00 67.25 319 VAL A CA 1
ATOM 2511 C C . VAL A 1 319 ? 33.575 14.028 -58.424 1.00 67.25 319 VAL A C 1
ATOM 2513 O O . VAL A 1 319 ? 33.244 14.302 -59.581 1.00 67.25 319 VAL A O 1
ATOM 2516 N N . GLY A 1 320 ? 34.747 14.413 -57.909 1.00 61.81 320 GLY A N 1
ATOM 2517 C CA . GLY A 1 320 ? 35.774 15.163 -58.638 1.00 61.81 320 GLY A CA 1
ATOM 2518 C C . GLY A 1 320 ? 36.561 14.328 -59.654 1.00 61.81 320 GLY A C 1
ATOM 2519 O O . GLY A 1 320 ? 36.928 14.864 -60.698 1.00 61.81 320 GLY A O 1
ATOM 2520 N N . ASP A 1 321 ? 36.755 13.031 -59.399 1.00 56.69 321 ASP A N 1
ATOM 2521 C CA . ASP A 1 321 ? 37.435 12.097 -60.308 1.00 56.69 321 ASP A CA 1
ATOM 2522 C C . ASP A 1 321 ? 36.469 11.559 -61.376 1.00 56.69 321 ASP A C 1
ATOM 2524 O O . ASP A 1 321 ? 35.800 10.538 -61.211 1.00 56.69 321 ASP A O 1
ATOM 2528 N N . LYS A 1 322 ? 36.358 12.267 -62.505 1.00 55.16 322 LYS A N 1
ATOM 2529 C CA . LYS A 1 322 ? 35.491 11.865 -63.631 1.00 55.16 322 LYS A CA 1
ATOM 2530 C C . LYS A 1 322 ? 36.142 10.893 -64.627 1.00 55.16 322 LYS A C 1
ATOM 2532 O O . LYS A 1 322 ? 35.416 10.362 -65.468 1.00 55.16 322 LYS A O 1
ATOM 2537 N N . ASP A 1 323 ? 37.440 10.610 -64.503 1.00 52.41 323 ASP A N 1
ATOM 2538 C CA . ASP A 1 323 ? 38.223 9.879 -65.518 1.00 52.41 323 ASP A CA 1
ATOM 2539 C C . ASP A 1 323 ? 38.400 8.361 -65.263 1.00 52.41 323 ASP A C 1
ATOM 2541 O O . ASP A 1 323 ? 38.951 7.660 -66.107 1.00 52.41 323 ASP A O 1
ATOM 2545 N N . GLU A 1 324 ? 37.870 7.797 -64.168 1.00 54.22 324 GLU A N 1
ATOM 2546 C CA . GLU A 1 324 ? 38.046 6.368 -63.809 1.00 54.22 324 GLU A CA 1
ATOM 2547 C C . GLU A 1 324 ? 36.769 5.497 -63.912 1.00 54.22 324 GLU A C 1
ATOM 2549 O O . GLU A 1 324 ? 36.694 4.401 -63.355 1.00 54.22 324 GLU A O 1
ATOM 2554 N N . LYS A 1 325 ? 35.736 5.920 -64.656 1.00 53.12 325 LYS A N 1
ATOM 2555 C CA . LYS A 1 325 ? 34.455 5.174 -64.747 1.00 53.12 325 LYS A CA 1
ATOM 2556 C C . LYS A 1 325 ? 34.552 3.749 -65.319 1.00 53.12 325 LYS A C 1
ATOM 2558 O O . LYS A 1 325 ? 33.615 2.974 -65.158 1.00 53.12 325 LYS A O 1
ATOM 2563 N N . THR A 1 326 ? 35.649 3.386 -65.978 1.00 49.06 326 THR A N 1
ATOM 2564 C CA . THR A 1 326 ? 35.875 2.052 -66.565 1.00 49.06 326 THR A CA 1
ATOM 2565 C C . THR A 1 326 ? 36.637 1.078 -65.657 1.00 49.06 326 THR A C 1
ATOM 2567 O O . THR A 1 326 ? 36.754 -0.091 -66.017 1.00 49.06 326 THR A O 1
ATOM 2570 N N . LYS A 1 327 ? 37.116 1.497 -64.474 1.00 53.31 327 LYS A N 1
ATOM 2571 C CA . LYS A 1 327 ? 37.869 0.633 -63.536 1.00 53.31 327 LYS A CA 1
ATOM 2572 C C . LYS A 1 327 ? 37.040 0.012 -62.403 1.00 53.31 327 LYS A C 1
ATOM 2574 O O . LYS A 1 327 ? 37.561 -0.811 -61.657 1.00 53.31 327 LYS A O 1
ATOM 2579 N N . THR A 1 328 ? 35.753 0.333 -62.275 1.00 56.78 328 THR A N 1
ATOM 2580 C CA . THR A 1 328 ? 34.896 -0.123 -61.158 1.00 56.78 328 THR A CA 1
ATOM 2581 C C . THR A 1 328 ? 34.266 -1.511 -61.340 1.00 56.78 328 THR A C 1
ATOM 2583 O O . THR A 1 328 ? 33.380 -1.899 -60.579 1.00 56.78 328 THR A O 1
ATOM 2586 N N . THR A 1 329 ? 34.703 -2.286 -62.339 1.00 53.75 329 THR A N 1
ATOM 2587 C CA . THR A 1 329 ? 34.229 -3.664 -62.556 1.00 53.75 329 THR A CA 1
ATOM 2588 C C . THR A 1 329 ? 35.344 -4.644 -62.210 1.00 53.75 329 THR A C 1
ATOM 2590 O O . THR A 1 329 ? 36.374 -4.682 -62.880 1.00 53.75 329 THR A O 1
ATOM 2593 N N . LEU A 1 330 ? 35.144 -5.437 -61.156 1.00 56.78 330 LEU A N 1
ATOM 2594 C CA . LEU A 1 330 ? 36.104 -6.442 -60.705 1.00 56.78 330 LEU A CA 1
ATOM 2595 C C . LEU A 1 330 ? 35.783 -7.769 -61.406 1.00 56.78 330 LEU A C 1
ATOM 2597 O O . LEU A 1 330 ? 34.673 -8.282 -61.283 1.00 56.78 330 LEU A O 1
ATOM 2601 N N . THR A 1 331 ? 36.736 -8.309 -62.169 1.00 53.94 331 THR A N 1
ATOM 2602 C CA . THR A 1 331 ? 36.579 -9.613 -62.836 1.00 53.94 331 THR A CA 1
ATOM 2603 C C . THR A 1 331 ? 37.272 -10.657 -61.967 1.00 53.94 331 THR A C 1
ATOM 2605 O O . THR A 1 331 ? 38.497 -10.652 -61.860 1.00 53.94 331 THR A O 1
ATOM 2608 N N . LEU A 1 332 ? 36.500 -11.497 -61.279 1.00 55.03 332 LEU A N 1
ATOM 2609 C CA . LEU A 1 332 ? 37.026 -12.614 -60.489 1.00 55.03 332 LEU A CA 1
ATOM 2610 C C . LEU A 1 332 ? 37.224 -13.819 -61.426 1.00 55.03 332 LEU A C 1
ATOM 2612 O O . LEU A 1 332 ? 36.392 -14.058 -62.293 1.00 55.03 332 LEU A O 1
ATOM 2616 N N . TYR A 1 333 ? 38.354 -14.523 -61.308 1.00 42.50 333 TYR A N 1
ATOM 2617 C CA . TYR A 1 333 ? 38.793 -15.560 -62.257 1.00 42.50 333 TYR A CA 1
ATOM 2618 C C . TYR A 1 333 ? 37.738 -16.656 -62.517 1.00 42.50 333 TYR A C 1
ATOM 2620 O O . TYR A 1 333 ? 37.258 -17.292 -61.581 1.00 42.50 333 TYR A O 1
ATOM 2628 N N . GLY A 1 334 ? 37.476 -16.914 -63.805 1.00 46.50 334 GLY A N 1
ATOM 2629 C CA . GLY A 1 334 ? 36.582 -17.951 -64.336 1.00 46.50 334 GLY A CA 1
ATOM 2630 C C . GLY A 1 334 ? 35.573 -17.344 -65.313 1.00 46.50 334 GLY A C 1
ATOM 2631 O O . GLY A 1 334 ? 34.726 -16.564 -64.893 1.00 46.50 334 GLY A O 1
ATOM 2632 N N . GLU A 1 335 ? 35.672 -17.682 -66.604 1.00 45.06 335 GLU A N 1
ATOM 2633 C CA . GLU A 1 335 ? 34.968 -17.029 -67.732 1.00 45.06 335 GLU A CA 1
ATOM 2634 C C . GLU A 1 335 ? 33.424 -17.014 -67.648 1.00 45.06 335 GLU A C 1
ATOM 2636 O O . GLU A 1 335 ? 32.799 -16.277 -68.405 1.00 45.06 335 GLU A O 1
ATOM 2641 N N . ASP A 1 336 ? 32.821 -17.695 -66.666 1.00 47.56 336 ASP A N 1
ATOM 2642 C CA . ASP A 1 336 ? 31.367 -17.757 -66.455 1.00 47.56 336 ASP A CA 1
ATOM 2643 C C . ASP A 1 336 ? 30.869 -17.216 -65.094 1.00 47.56 336 ASP A C 1
ATOM 2645 O O . ASP A 1 336 ? 29.667 -17.254 -64.821 1.00 47.56 336 ASP A O 1
ATOM 2649 N N . TYR A 1 337 ? 31.733 -16.674 -64.224 1.00 48.41 337 TYR A N 1
ATOM 2650 C CA . TYR A 1 337 ? 31.301 -16.131 -62.925 1.00 48.41 337 TYR A CA 1
ATOM 2651 C C . TYR A 1 337 ? 31.167 -14.601 -62.945 1.00 48.41 337 TYR A C 1
ATOM 2653 O O . TYR A 1 337 ? 32.131 -13.857 -62.809 1.00 48.41 337 TYR A O 1
ATOM 2661 N N . GLU A 1 338 ? 29.918 -14.159 -63.122 1.00 53.66 338 GLU A N 1
ATOM 2662 C CA . GLU A 1 338 ? 29.333 -12.846 -62.810 1.00 53.66 338 GLU A CA 1
ATOM 2663 C C . GLU A 1 338 ? 30.306 -11.659 -62.650 1.00 53.66 338 GLU A C 1
ATOM 2665 O O . GLU A 1 338 ? 30.868 -11.416 -61.579 1.00 53.66 338 GLU A O 1
ATOM 2670 N N . LYS A 1 339 ? 30.372 -10.801 -63.677 1.00 54.78 339 LYS A N 1
ATOM 2671 C CA . LYS A 1 339 ? 30.792 -9.402 -63.502 1.00 54.78 339 LYS A CA 1
ATOM 2672 C C . LYS A 1 339 ? 29.867 -8.740 -62.474 1.00 54.78 339 LYS A C 1
ATOM 2674 O O . LYS A 1 339 ? 28.741 -8.374 -62.808 1.00 54.78 339 LYS A O 1
ATOM 2679 N N . ARG A 1 340 ? 30.321 -8.586 -61.230 1.00 59.22 340 ARG A N 1
ATOM 2680 C CA . ARG A 1 340 ? 29.601 -7.838 -60.189 1.00 59.22 340 ARG A CA 1
ATOM 2681 C C . ARG A 1 340 ? 30.174 -6.429 -60.089 1.00 59.22 340 ARG A C 1
ATOM 2683 O O . ARG A 1 340 ? 31.391 -6.248 -60.084 1.00 59.22 340 ARG A O 1
ATOM 2690 N N . SER A 1 341 ? 29.296 -5.432 -60.013 1.00 65.94 341 SER A N 1
ATOM 2691 C CA . SER A 1 341 ? 29.717 -4.055 -59.751 1.00 65.94 341 SER A CA 1
ATOM 2692 C C . SER A 1 341 ? 30.368 -3.980 -58.368 1.00 65.94 341 SER A C 1
ATOM 2694 O O . SER A 1 341 ? 29.851 -4.564 -57.411 1.00 65.94 341 SER A O 1
ATOM 2696 N N . ILE A 1 342 ? 31.480 -3.251 -58.239 1.00 70.00 342 ILE A N 1
ATOM 2697 C CA . ILE A 1 342 ? 32.135 -3.012 -56.941 1.00 70.00 342 ILE A CA 1
ATOM 2698 C C . ILE A 1 342 ? 31.144 -2.407 -55.928 1.00 70.00 342 ILE A C 1
ATOM 2700 O O . ILE A 1 342 ? 31.185 -2.759 -54.751 1.00 70.00 342 ILE A O 1
ATOM 2704 N N . ASP A 1 343 ? 30.174 -1.611 -56.385 1.00 66.62 343 ASP A N 1
ATOM 2705 C CA . ASP A 1 343 ? 29.130 -1.027 -55.533 1.00 66.62 343 ASP A CA 1
ATOM 2706 C C . ASP A 1 343 ? 28.203 -2.079 -54.899 1.00 66.62 343 ASP A C 1
ATOM 2708 O O . ASP A 1 343 ? 27.765 -1.921 -53.759 1.00 66.62 343 ASP A O 1
ATOM 2712 N N . ASP A 1 344 ? 27.900 -3.169 -55.614 1.00 73.31 344 ASP A N 1
ATOM 2713 C CA . ASP A 1 344 ? 27.084 -4.266 -55.077 1.00 73.31 344 ASP A CA 1
ATOM 2714 C C . ASP A 1 344 ? 27.838 -5.051 -54.006 1.00 73.31 344 ASP A C 1
ATOM 2716 O O . ASP A 1 344 ? 27.242 -5.501 -53.025 1.00 73.31 344 ASP A O 1
ATOM 2720 N N . LEU A 1 345 ? 29.153 -5.208 -54.181 1.00 78.62 345 LEU A N 1
ATOM 2721 C CA . LEU A 1 345 ? 30.015 -5.849 -53.194 1.00 78.62 345 LEU A CA 1
ATOM 2722 C C . LEU A 1 345 ? 30.145 -4.982 -51.938 1.00 78.62 345 LEU A C 1
ATOM 2724 O O . LEU A 1 345 ? 29.966 -5.505 -50.842 1.00 78.62 345 LEU A O 1
ATOM 2728 N N . ILE A 1 346 ? 30.347 -3.668 -52.085 1.00 79.12 346 ILE A N 1
ATOM 2729 C CA . ILE A 1 346 ? 30.384 -2.722 -50.957 1.00 79.12 346 ILE A CA 1
ATOM 2730 C C . ILE A 1 346 ? 29.068 -2.763 -50.171 1.00 79.12 346 ILE A C 1
ATOM 2732 O O . ILE A 1 346 ? 29.092 -2.863 -48.947 1.00 79.12 346 ILE A O 1
ATOM 2736 N N . ARG A 1 347 ? 27.913 -2.764 -50.855 1.00 80.25 347 ARG A N 1
ATOM 2737 C CA . ARG A 1 347 ? 26.600 -2.884 -50.194 1.00 80.25 347 ARG A CA 1
ATOM 2738 C C . ARG A 1 347 ? 26.453 -4.185 -49.404 1.00 80.25 347 ARG A C 1
ATOM 2740 O O . ARG A 1 347 ? 25.943 -4.159 -48.289 1.00 80.25 347 ARG A O 1
ATOM 2747 N N . LYS A 1 348 ? 26.888 -5.316 -49.969 1.00 85.81 348 LYS A N 1
ATOM 2748 C CA . LYS A 1 348 ? 26.826 -6.617 -49.283 1.00 85.81 348 LYS A CA 1
ATOM 2749 C C . LYS A 1 348 ? 27.765 -6.681 -48.080 1.00 85.81 348 LYS A C 1
ATOM 2751 O O . LYS A 1 348 ? 27.362 -7.214 -47.056 1.00 85.81 348 LYS A O 1
ATOM 2756 N N . ILE A 1 349 ? 28.975 -6.131 -48.190 1.00 85.62 349 ILE A N 1
ATOM 2757 C CA . ILE A 1 349 ? 29.931 -6.066 -47.075 1.00 85.62 349 ILE A CA 1
ATOM 2758 C C . ILE A 1 349 ? 29.360 -5.209 -45.939 1.00 85.62 349 ILE A C 1
ATOM 2760 O O . ILE A 1 349 ? 29.296 -5.686 -44.813 1.00 85.62 349 ILE A O 1
ATOM 2764 N N . ALA A 1 350 ? 28.834 -4.019 -46.244 1.00 82.75 350 ALA A N 1
ATOM 2765 C CA . ALA A 1 350 ? 28.215 -3.152 -45.240 1.00 82.75 350 ALA A CA 1
ATOM 2766 C C . ALA A 1 350 ? 27.019 -3.822 -44.535 1.00 82.75 350 ALA A C 1
ATOM 2768 O O . ALA A 1 350 ? 26.854 -3.690 -43.327 1.00 82.75 350 ALA A O 1
ATOM 2769 N N . GLN A 1 351 ? 26.195 -4.578 -45.270 1.00 89.88 351 GLN A N 1
ATOM 2770 C CA . GLN A 1 351 ? 25.087 -5.333 -44.676 1.00 89.88 351 GLN A CA 1
ATOM 2771 C C . GLN A 1 351 ? 25.583 -6.410 -43.698 1.00 89.88 351 GLN A C 1
ATOM 2773 O O . GLN A 1 351 ? 25.005 -6.571 -42.626 1.00 89.88 351 GLN A O 1
ATOM 2778 N N . ILE A 1 352 ? 26.660 -7.121 -44.049 1.00 90.56 352 ILE A N 1
ATOM 2779 C CA . ILE A 1 352 ? 27.275 -8.132 -43.178 1.00 90.56 352 ILE A CA 1
ATOM 2780 C C . ILE A 1 352 ? 27.850 -7.481 -41.913 1.00 90.56 352 ILE A C 1
ATOM 2782 O O . ILE A 1 352 ? 27.682 -8.030 -40.828 1.00 90.56 352 ILE A O 1
ATOM 2786 N N . GLU A 1 353 ? 28.488 -6.314 -42.029 1.00 89.62 353 GLU A N 1
ATOM 2787 C CA . GLU A 1 353 ? 29.018 -5.566 -40.880 1.00 89.62 353 GLU A CA 1
ATOM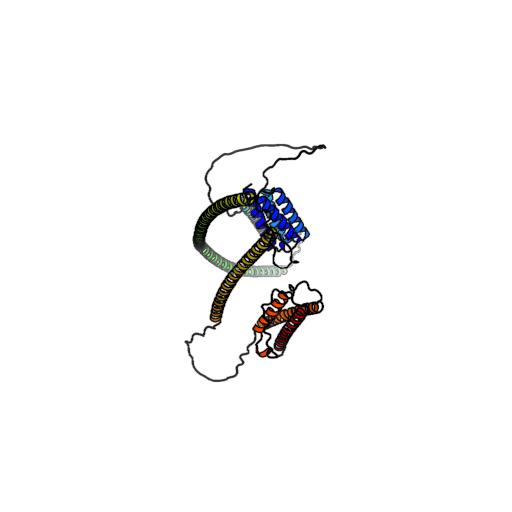 2788 C C . GLU A 1 353 ? 27.899 -5.129 -39.923 1.00 89.62 353 GLU A C 1
ATOM 2790 O O . GLU A 1 353 ? 27.992 -5.388 -38.726 1.00 89.62 353 GLU A O 1
ATOM 2795 N N . ILE A 1 354 ? 26.793 -4.579 -40.441 1.00 88.44 354 ILE A N 1
ATOM 2796 C CA . ILE A 1 354 ? 25.620 -4.201 -39.629 1.00 88.44 354 ILE A CA 1
ATOM 2797 C C . ILE A 1 354 ? 25.028 -5.420 -38.907 1.00 88.44 354 ILE A C 1
ATOM 2799 O O . ILE A 1 354 ? 24.651 -5.345 -37.736 1.00 88.44 354 ILE A O 1
ATOM 2803 N N . GLU A 1 355 ? 24.922 -6.558 -39.597 1.00 89.44 355 GLU A N 1
ATOM 2804 C CA . GLU A 1 355 ? 24.419 -7.797 -38.996 1.00 89.44 355 GLU A CA 1
ATOM 2805 C C . GLU A 1 355 ? 25.365 -8.339 -37.915 1.00 89.44 355 GLU A C 1
ATOM 2807 O O . GLU A 1 355 ? 24.893 -8.826 -36.884 1.00 89.44 355 GLU A O 1
ATOM 2812 N N . ALA A 1 356 ? 26.681 -8.223 -38.112 1.00 90.81 356 ALA A N 1
ATOM 2813 C CA . ALA A 1 356 ? 27.688 -8.615 -37.131 1.00 90.81 356 ALA A CA 1
ATOM 2814 C C . ALA A 1 356 ? 27.652 -7.723 -35.879 1.00 90.81 356 ALA A C 1
ATOM 2816 O O . ALA A 1 356 ? 27.624 -8.252 -34.768 1.00 90.81 356 ALA A O 1
ATOM 2817 N N . GLU A 1 357 ? 27.562 -6.399 -36.042 1.00 89.31 357 GLU A N 1
ATOM 2818 C CA . GLU A 1 357 ? 27.419 -5.450 -34.928 1.00 89.31 357 GLU A CA 1
ATOM 2819 C C . GLU A 1 357 ? 26.142 -5.719 -34.119 1.00 89.31 357 GLU A C 1
ATOM 2821 O O . GLU A 1 357 ? 26.175 -5.770 -32.889 1.00 89.31 357 GLU A O 1
ATOM 2826 N N . LEU A 1 358 ? 25.016 -5.985 -34.791 1.00 91.25 358 LEU A N 1
ATOM 2827 C CA . LEU A 1 358 ? 23.759 -6.326 -34.119 1.00 91.25 358 LEU A CA 1
ATOM 2828 C C . LEU A 1 358 ? 23.866 -7.639 -33.326 1.00 91.25 358 LEU A C 1
ATOM 2830 O O . LEU A 1 358 ? 23.258 -7.782 -32.260 1.00 91.25 358 LEU A O 1
ATOM 2834 N N . LEU A 1 359 ? 24.598 -8.626 -33.849 1.00 91.69 359 LEU A N 1
ATOM 2835 C CA . LEU A 1 359 ? 24.857 -9.878 -33.137 1.00 91.69 359 LEU A CA 1
ATOM 2836 C C . LEU A 1 359 ? 25.741 -9.648 -31.908 1.00 91.69 359 LEU A C 1
ATOM 2838 O O . LEU A 1 359 ? 25.451 -10.213 -30.852 1.00 91.69 359 LEU A O 1
ATOM 2842 N N . GLU A 1 360 ? 26.761 -8.800 -32.013 1.00 92.00 360 GLU A N 1
ATOM 2843 C CA . GLU A 1 360 ? 27.624 -8.427 -30.893 1.00 92.00 360 GLU A CA 1
ATOM 2844 C C . GLU A 1 360 ? 26.850 -7.659 -29.809 1.00 92.00 360 GLU A C 1
ATOM 2846 O O . GLU A 1 360 ? 26.931 -8.011 -28.630 1.00 92.00 360 GLU A O 1
ATOM 2851 N N . GLU A 1 361 ? 26.001 -6.700 -30.190 1.00 90.31 361 GLU A N 1
ATOM 2852 C CA . GLU A 1 361 ? 25.135 -5.957 -29.265 1.00 90.31 361 GLU A CA 1
ATOM 2853 C C . GLU A 1 361 ? 24.142 -6.881 -28.540 1.00 90.31 361 GLU A C 1
ATOM 2855 O O . GLU A 1 361 ? 23.946 -6.779 -27.320 1.00 90.31 361 GLU A O 1
ATOM 2860 N N . LYS A 1 362 ? 23.525 -7.822 -29.268 1.00 91.44 362 LYS A N 1
ATOM 2861 C CA . LYS A 1 362 ? 22.642 -8.837 -28.674 1.00 91.44 362 LYS A CA 1
ATOM 2862 C C . LYS A 1 362 ? 23.400 -9.738 -27.708 1.00 91.44 362 LYS A C 1
ATOM 2864 O O . LYS A 1 362 ? 22.886 -10.014 -26.626 1.00 91.44 362 LYS A O 1
ATOM 2869 N N . ASN A 1 363 ? 24.607 -10.167 -28.067 1.00 92.38 363 ASN A N 1
ATOM 2870 C CA . ASN A 1 363 ? 25.441 -10.994 -27.203 1.00 92.38 363 ASN A CA 1
ATOM 2871 C C . ASN A 1 363 ? 25.855 -10.239 -25.927 1.00 92.38 363 ASN A C 1
ATOM 2873 O O . ASN A 1 363 ? 25.732 -10.771 -24.826 1.00 92.38 363 ASN A O 1
ATOM 2877 N N . GLY A 1 364 ? 26.241 -8.965 -26.045 1.00 92.94 364 GLY A N 1
ATOM 2878 C CA . GLY A 1 364 ? 26.536 -8.104 -24.897 1.00 92.94 364 GLY A CA 1
ATOM 2879 C C . GLY A 1 364 ? 25.314 -7.862 -24.005 1.00 92.94 364 GLY A C 1
ATOM 2880 O O . GLY A 1 364 ? 25.409 -7.892 -22.778 1.00 92.94 364 GLY A O 1
ATOM 2881 N N . SER A 1 365 ? 24.135 -7.683 -24.603 1.00 90.62 365 SER A N 1
ATOM 2882 C CA . SER A 1 365 ? 22.877 -7.531 -23.864 1.00 90.62 365 SER A CA 1
ATOM 2883 C C . SER A 1 365 ? 22.481 -8.807 -23.121 1.00 90.62 365 SER A C 1
ATOM 2885 O O . SER A 1 365 ? 22.095 -8.730 -21.957 1.00 90.62 365 SER A O 1
ATOM 2887 N N . LEU A 1 366 ? 22.651 -9.976 -23.743 1.00 91.00 366 LEU A N 1
ATOM 2888 C CA . LEU A 1 366 ? 22.484 -11.267 -23.073 1.00 91.00 366 LEU A CA 1
ATOM 2889 C C . LEU A 1 366 ? 23.475 -11.438 -21.915 1.00 91.00 366 LEU A C 1
ATOM 2891 O O . LEU A 1 366 ? 23.067 -11.880 -20.845 1.00 91.00 366 LEU A O 1
ATOM 2895 N N . GLY A 1 367 ? 24.735 -11.029 -22.089 1.00 94.12 367 GLY A N 1
ATOM 2896 C CA . GLY A 1 367 ? 25.735 -11.032 -21.018 1.00 94.12 367 GLY A CA 1
ATOM 2897 C C . GLY A 1 367 ? 25.315 -10.186 -19.812 1.00 94.12 367 GLY A C 1
ATOM 2898 O O . GLY A 1 367 ? 25.384 -10.660 -18.682 1.00 94.12 367 GLY A O 1
ATOM 2899 N N . ARG A 1 368 ? 24.793 -8.972 -20.046 1.00 92.25 368 ARG A N 1
ATOM 2900 C CA . ARG A 1 368 ? 24.266 -8.103 -18.975 1.00 92.25 368 ARG A CA 1
ATOM 2901 C C . ARG A 1 368 ? 23.084 -8.734 -18.239 1.00 92.25 368 ARG A C 1
ATOM 2903 O O . ARG A 1 368 ? 23.081 -8.753 -17.011 1.00 92.25 368 ARG A O 1
ATOM 2910 N N . ILE A 1 369 ? 22.123 -9.297 -18.975 1.00 91.62 369 ILE A N 1
ATOM 2911 C CA . ILE A 1 369 ? 20.975 -9.999 -18.377 1.00 91.62 369 ILE A CA 1
ATOM 2912 C C . ILE A 1 369 ? 21.457 -11.169 -17.515 1.00 91.62 369 ILE A C 1
ATOM 2914 O O . ILE A 1 369 ? 20.936 -11.372 -16.423 1.00 91.62 369 ILE A O 1
ATOM 2918 N N . LEU A 1 370 ? 22.462 -11.921 -17.973 1.00 93.00 370 LEU A N 1
ATOM 2919 C CA . LEU A 1 370 ? 23.021 -13.031 -17.204 1.00 93.00 370 LEU A CA 1
ATOM 2920 C C . LEU A 1 370 ? 23.624 -12.539 -15.881 1.00 93.00 370 LEU A C 1
ATOM 2922 O O . LEU A 1 370 ? 23.292 -13.075 -14.830 1.00 93.00 370 LEU A O 1
ATOM 2926 N N . THR A 1 371 ? 24.422 -11.465 -15.917 1.00 92.25 371 THR A N 1
ATOM 2927 C CA . THR A 1 371 ? 25.015 -10.883 -14.701 1.00 92.25 371 THR A CA 1
ATOM 2928 C C . THR A 1 371 ? 23.972 -10.328 -13.731 1.00 92.25 371 THR A C 1
ATOM 2930 O O . THR A 1 371 ? 24.106 -10.500 -12.523 1.00 92.25 371 THR A O 1
ATOM 2933 N N . GLU A 1 372 ? 22.910 -9.701 -14.242 1.00 91.31 372 GLU A N 1
ATOM 2934 C CA . GLU A 1 372 ? 21.803 -9.200 -13.422 1.00 91.31 372 GLU A CA 1
ATOM 2935 C C . GLU A 1 372 ? 21.058 -10.359 -12.753 1.00 91.31 372 GLU A C 1
ATOM 2937 O O . GLU A 1 372 ? 20.800 -10.327 -11.551 1.00 91.31 372 GLU A O 1
ATOM 2942 N N . LYS A 1 373 ? 20.778 -11.426 -13.511 1.00 92.44 373 LYS A N 1
ATOM 2943 C CA . LYS A 1 373 ? 20.123 -12.625 -12.982 1.00 92.44 373 LYS A CA 1
ATOM 2944 C C . LYS A 1 373 ? 20.995 -13.359 -11.967 1.00 92.44 373 LYS A C 1
ATOM 2946 O O . LYS A 1 373 ? 20.463 -13.826 -10.965 1.00 92.44 373 LYS A O 1
ATOM 2951 N N . ASP A 1 374 ? 22.308 -13.415 -12.164 1.00 94.56 374 ASP A N 1
ATOM 2952 C CA . ASP A 1 374 ? 23.237 -13.984 -11.182 1.00 94.56 374 ASP A CA 1
ATOM 2953 C C . ASP A 1 374 ? 23.293 -13.154 -9.885 1.00 94.56 374 ASP A C 1
ATOM 2955 O O . ASP A 1 374 ? 23.369 -13.724 -8.790 1.00 94.56 374 ASP A O 1
ATOM 2959 N N . SER A 1 375 ? 23.191 -11.823 -9.983 1.00 92.69 375 SER A N 1
ATOM 2960 C CA . SER A 1 375 ? 23.061 -10.936 -8.818 1.00 92.69 375 SER A CA 1
ATOM 2961 C C . SER A 1 375 ? 21.744 -11.177 -8.079 1.00 92.69 375 SER A C 1
ATOM 2963 O O . SER A 1 375 ? 21.755 -11.400 -6.872 1.00 92.69 375 SER A O 1
ATOM 2965 N N . GLU A 1 376 ? 20.619 -11.231 -8.797 1.00 93.19 376 GLU A N 1
ATOM 2966 C CA . GLU A 1 376 ? 19.293 -11.509 -8.224 1.00 93.19 376 GLU A CA 1
ATOM 2967 C C . GLU A 1 376 ? 19.259 -12.882 -7.532 1.00 93.19 376 GLU A C 1
ATOM 2969 O O . GLU A 1 376 ? 18.754 -13.021 -6.419 1.00 93.19 376 GLU A O 1
ATOM 2974 N N . ILE A 1 377 ? 19.863 -13.906 -8.145 1.00 92.94 377 ILE A N 1
ATOM 2975 C CA . ILE A 1 377 ? 20.014 -15.231 -7.530 1.00 92.94 377 ILE A CA 1
ATOM 2976 C C . ILE A 1 377 ? 20.852 -15.150 -6.248 1.00 92.94 377 ILE A C 1
ATOM 2978 O O . ILE A 1 377 ? 20.546 -15.847 -5.279 1.00 92.94 377 ILE A O 1
ATOM 2982 N N . SER A 1 378 ? 21.900 -14.326 -6.225 1.00 91.06 378 SER A N 1
ATOM 2983 C CA . SER A 1 378 ? 22.749 -14.144 -5.043 1.00 91.06 378 SER A CA 1
ATOM 2984 C C . SER A 1 378 ? 21.990 -13.455 -3.907 1.00 91.06 378 SER A C 1
ATOM 2986 O O . SER A 1 378 ? 21.981 -13.965 -2.789 1.00 91.06 378 SER A O 1
ATOM 2988 N N . GLU A 1 379 ? 21.245 -12.390 -4.202 1.00 92.00 379 GLU A N 1
ATOM 2989 C CA . GLU A 1 379 ? 20.382 -11.710 -3.228 1.00 92.00 379 GLU A CA 1
ATOM 2990 C C . GLU A 1 379 ? 19.299 -12.643 -2.666 1.00 92.00 379 GLU A C 1
ATOM 2992 O O . GLU A 1 379 ? 19.060 -12.682 -1.457 1.00 92.00 379 GLU A O 1
ATOM 2997 N N . LEU A 1 380 ? 18.670 -13.454 -3.523 1.00 91.19 380 LEU A N 1
ATOM 2998 C CA . LEU A 1 380 ? 17.687 -14.449 -3.094 1.00 91.19 380 LEU A CA 1
ATOM 2999 C C . LEU A 1 380 ? 18.309 -15.529 -2.198 1.00 91.19 380 LEU A C 1
ATOM 3001 O O . LEU A 1 380 ? 17.670 -15.971 -1.241 1.00 91.19 380 LEU A O 1
ATOM 3005 N N . ARG A 1 381 ? 19.549 -15.954 -2.474 1.00 92.19 381 ARG A N 1
ATOM 3006 C CA . ARG A 1 381 ? 20.285 -16.896 -1.613 1.00 92.19 381 ARG A CA 1
ATOM 3007 C C . ARG A 1 381 ? 20.566 -16.294 -0.240 1.00 92.19 381 ARG A C 1
ATOM 3009 O O . ARG A 1 381 ? 20.333 -16.971 0.760 1.00 92.19 381 ARG A O 1
ATOM 3016 N N . ASP A 1 382 ? 20.988 -15.037 -0.184 1.00 91.75 382 ASP A N 1
ATOM 3017 C CA . ASP A 1 382 ? 21.245 -14.341 1.079 1.00 91.75 382 ASP A CA 1
ATOM 3018 C C . ASP A 1 382 ? 19.960 -14.158 1.896 1.00 91.75 382 ASP A C 1
ATOM 3020 O O . ASP A 1 382 ? 19.939 -14.426 3.100 1.00 91.75 382 ASP A O 1
ATOM 3024 N N . ALA A 1 383 ? 18.852 -13.799 1.242 1.00 88.88 383 ALA A N 1
ATOM 3025 C CA . ALA A 1 383 ? 17.543 -13.713 1.886 1.00 88.88 383 ALA A CA 1
ATOM 3026 C C . ALA A 1 383 ? 17.091 -15.070 2.456 1.00 88.88 383 ALA A C 1
ATOM 3028 O O . ALA A 1 383 ? 16.594 -15.144 3.582 1.00 88.88 383 ALA A O 1
ATOM 3029 N N . LEU A 1 384 ? 17.298 -16.165 1.717 1.00 90.88 384 LEU A N 1
ATOM 3030 C CA . LEU A 1 384 ? 16.994 -17.516 2.198 1.00 90.88 384 LEU A CA 1
ATOM 3031 C C . LEU A 1 384 ? 17.852 -17.913 3.406 1.00 90.88 384 LEU A C 1
ATOM 3033 O O . LEU A 1 384 ? 17.336 -18.542 4.335 1.00 90.88 384 LEU A O 1
ATOM 3037 N N . LEU A 1 385 ? 19.133 -17.535 3.429 1.00 90.88 385 LEU A N 1
ATOM 3038 C CA . LEU A 1 385 ? 20.008 -17.759 4.582 1.00 90.88 385 LEU A CA 1
ATOM 3039 C C . LEU A 1 385 ? 19.512 -16.999 5.819 1.00 90.88 385 LEU A C 1
ATOM 3041 O O . LEU A 1 385 ? 19.410 -17.598 6.889 1.00 90.88 385 LEU A O 1
ATOM 3045 N N . GLN A 1 386 ? 19.118 -15.731 5.667 1.00 88.38 386 GLN A N 1
ATOM 3046 C CA . GLN A 1 386 ? 18.556 -14.932 6.764 1.00 88.38 386 GLN A CA 1
ATOM 3047 C C . GLN A 1 386 ? 17.261 -15.538 7.313 1.00 88.38 386 GLN A C 1
ATOM 3049 O O . GLN A 1 386 ? 17.133 -15.724 8.522 1.00 88.38 386 GLN A O 1
ATOM 3054 N N . ILE A 1 387 ? 16.328 -15.926 6.435 1.00 87.81 387 ILE A N 1
ATOM 3055 C CA . ILE A 1 387 ? 15.085 -16.599 6.844 1.00 87.81 387 ILE A CA 1
ATOM 3056 C C . ILE A 1 387 ? 15.406 -17.891 7.604 1.00 87.81 387 ILE A C 1
ATOM 3058 O O . ILE A 1 387 ? 14.793 -18.180 8.629 1.00 87.81 387 ILE A O 1
ATOM 3062 N N . THR A 1 388 ? 16.383 -18.667 7.134 1.00 90.56 388 THR A N 1
ATOM 3063 C CA . THR A 1 388 ? 16.798 -19.914 7.794 1.00 90.56 388 THR A CA 1
ATOM 3064 C C . THR A 1 388 ? 17.366 -19.650 9.191 1.00 90.56 388 THR A C 1
ATOM 3066 O O . THR A 1 388 ? 17.060 -20.384 10.137 1.00 90.56 388 THR A O 1
ATOM 3069 N N . GLU A 1 389 ? 18.150 -18.584 9.356 1.00 90.12 389 GLU A N 1
ATOM 3070 C CA . GLU A 1 389 ? 18.674 -18.163 10.654 1.00 90.12 389 GLU A CA 1
ATOM 3071 C C . GLU A 1 389 ? 17.549 -17.712 11.601 1.00 90.12 389 GLU A C 1
ATOM 3073 O O . GLU A 1 389 ? 17.509 -18.127 12.761 1.00 90.12 389 GLU A O 1
ATOM 3078 N N . GLU A 1 390 ? 16.594 -16.916 11.116 1.00 87.75 390 GLU A N 1
ATOM 3079 C CA . GLU A 1 390 ? 15.434 -16.476 11.898 1.00 87.75 390 GLU A CA 1
ATOM 3080 C C . GLU A 1 390 ? 14.546 -17.646 12.326 1.00 87.75 390 GLU A C 1
ATOM 3082 O O . GLU A 1 390 ? 14.155 -17.734 13.491 1.00 87.75 390 GLU A O 1
ATOM 3087 N N . VAL A 1 391 ? 14.276 -18.586 11.419 1.00 88.06 391 VAL A N 1
ATOM 3088 C CA . VAL A 1 391 ? 13.535 -19.816 11.727 1.00 88.06 391 VAL A CA 1
ATOM 3089 C C . VAL A 1 391 ? 14.282 -20.651 12.764 1.00 88.06 391 VAL A C 1
ATOM 3091 O O . VAL A 1 391 ? 13.654 -21.183 13.677 1.00 88.06 391 VAL A O 1
ATOM 3094 N N . SER A 1 392 ? 15.613 -20.721 12.691 1.00 85.38 392 SER A N 1
ATOM 3095 C CA . SER A 1 392 ? 16.431 -21.421 13.689 1.00 85.38 392 SER A CA 1
ATOM 3096 C C . SER A 1 392 ? 16.361 -20.745 15.063 1.00 85.38 392 SER A C 1
ATOM 3098 O O . SER A 1 392 ? 16.192 -21.425 16.077 1.00 85.38 392 SER A O 1
ATOM 3100 N N . LYS A 1 393 ? 16.410 -19.405 15.114 1.00 84.50 393 LYS A N 1
ATOM 3101 C CA . LYS A 1 393 ? 16.222 -18.621 16.350 1.00 84.50 393 LYS A CA 1
ATOM 3102 C C . LYS A 1 393 ? 14.829 -18.821 16.943 1.00 84.50 393 LYS A C 1
ATOM 3104 O O . LYS A 1 393 ? 14.699 -19.034 18.149 1.00 84.50 393 LYS A O 1
ATOM 3109 N N . LEU A 1 394 ? 13.789 -18.789 16.111 1.00 80.44 394 LEU A N 1
ATOM 3110 C CA . LEU A 1 394 ? 12.416 -19.077 16.524 1.00 80.44 394 LEU A CA 1
ATOM 3111 C C . LEU A 1 394 ? 12.277 -20.507 17.042 1.00 80.44 394 LEU A C 1
ATOM 3113 O O . LEU A 1 394 ? 11.698 -20.703 18.105 1.00 80.44 394 LEU A O 1
ATOM 3117 N N . HIS A 1 395 ? 12.852 -21.495 16.357 1.00 76.88 395 HIS A N 1
ATOM 3118 C CA . HIS A 1 395 ? 12.832 -22.888 16.797 1.00 76.88 395 HIS A CA 1
ATOM 3119 C C . HIS A 1 395 ? 13.550 -23.077 18.141 1.00 76.88 395 HIS A C 1
ATOM 3121 O O . HIS A 1 395 ? 13.029 -23.756 19.026 1.00 76.88 395 HIS A O 1
ATOM 3127 N N . GLY A 1 396 ? 14.710 -22.442 18.337 1.00 76.06 396 GLY A N 1
ATOM 3128 C CA . GLY A 1 396 ? 15.408 -22.423 19.627 1.00 76.06 396 GLY A CA 1
ATOM 3129 C C . GLY A 1 396 ? 14.578 -21.767 20.734 1.00 76.06 396 GLY A C 1
ATOM 3130 O O . GLY A 1 396 ? 14.486 -22.292 21.840 1.00 76.06 396 GLY A O 1
ATOM 3131 N N . SER A 1 397 ? 13.889 -20.668 20.420 1.00 76.12 397 SER A N 1
ATOM 3132 C CA . SER A 1 397 ? 13.031 -19.946 21.369 1.00 76.12 397 SER A CA 1
ATOM 3133 C C . SER A 1 397 ? 11.784 -20.755 21.747 1.00 76.12 397 SER A C 1
ATOM 3135 O O . SER A 1 397 ? 11.417 -20.819 22.915 1.00 76.12 397 SER A O 1
ATOM 3137 N N . ILE A 1 398 ? 11.160 -21.426 20.775 1.00 72.81 398 ILE A N 1
ATOM 3138 C CA . ILE A 1 398 ? 10.051 -22.363 21.000 1.00 72.81 398 ILE A CA 1
ATOM 3139 C C . ILE A 1 398 ? 10.534 -23.548 21.840 1.00 72.81 398 ILE A C 1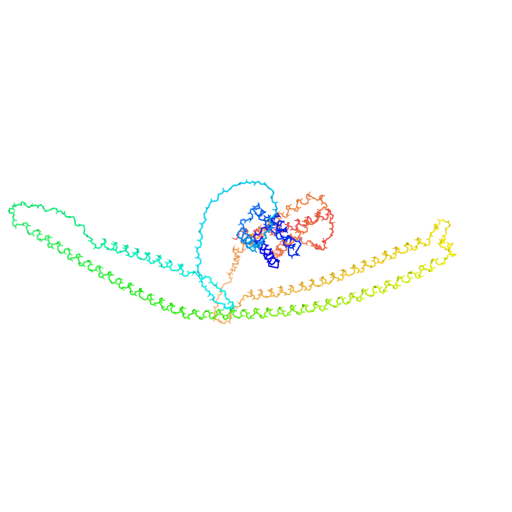
ATOM 3141 O O . ILE A 1 398 ? 9.859 -23.931 22.789 1.00 72.81 398 ILE A O 1
ATOM 3145 N N . SER A 1 399 ? 11.723 -24.083 21.560 1.00 68.94 399 SER A N 1
ATOM 3146 C CA . SER A 1 399 ? 12.304 -25.182 22.341 1.00 68.94 399 SER A CA 1
ATOM 3147 C C . SER A 1 399 ? 12.560 -24.785 23.800 1.00 68.94 399 SER A C 1
ATOM 3149 O O . SER A 1 399 ? 12.295 -25.584 24.691 1.00 68.94 399 SER A O 1
ATOM 3151 N N . HIS A 1 400 ? 12.987 -23.545 24.069 1.00 62.34 400 HIS A N 1
ATOM 3152 C CA . HIS A 1 400 ? 13.132 -23.015 25.433 1.00 62.34 400 HIS A CA 1
ATOM 3153 C C . HIS A 1 400 ? 11.799 -22.764 26.155 1.00 62.34 400 HIS A C 1
ATOM 3155 O O . HIS A 1 400 ? 11.749 -22.816 27.380 1.00 62.34 400 HIS A O 1
ATOM 3161 N N . LEU A 1 401 ? 10.711 -22.510 25.424 1.00 56.53 401 LEU A N 1
ATOM 3162 C CA . LEU A 1 401 ? 9.363 -22.417 26.000 1.00 56.53 401 LEU A CA 1
ATOM 3163 C C . LEU A 1 401 ? 8.749 -23.799 26.280 1.00 56.53 401 LEU A C 1
ATOM 3165 O O . LEU A 1 401 ? 7.854 -23.909 27.113 1.00 56.53 401 LEU A O 1
ATOM 3169 N N . TYR A 1 402 ? 9.227 -24.835 25.587 1.00 52.53 402 TYR A N 1
ATOM 3170 C CA . TYR A 1 402 ? 8.779 -26.222 25.729 1.00 52.53 402 TYR A CA 1
ATOM 3171 C C . TYR A 1 402 ? 9.694 -27.093 26.590 1.00 52.53 402 TYR A C 1
ATOM 3173 O O . TYR A 1 402 ? 9.329 -28.236 26.860 1.00 52.53 402 TYR A O 1
ATOM 3181 N N . THR A 1 403 ? 10.843 -26.595 27.057 1.00 44.12 403 THR A N 1
ATOM 3182 C CA . THR A 1 403 ? 11.550 -27.242 28.164 1.00 44.12 403 THR A CA 1
ATOM 3183 C C . THR A 1 403 ? 10.664 -27.134 29.403 1.00 44.12 403 THR A C 1
ATOM 3185 O O . THR A 1 403 ? 10.471 -26.018 29.891 1.00 44.12 403 THR A O 1
ATOM 3188 N N . PRO A 1 404 ? 10.099 -28.248 29.909 1.00 44.72 404 PRO A N 1
ATOM 3189 C CA . PRO A 1 404 ? 9.385 -28.223 31.172 1.00 44.72 404 PRO A CA 1
ATOM 3190 C C . PRO A 1 404 ? 10.391 -27.757 32.216 1.00 44.72 404 PRO A C 1
ATOM 3192 O O . PRO A 1 404 ? 11.486 -28.318 32.287 1.00 44.72 404 PRO A O 1
ATOM 3195 N N . GLU A 1 405 ? 10.051 -26.718 32.977 1.00 37.19 405 GLU A N 1
ATOM 3196 C CA . GLU A 1 405 ? 10.826 -26.337 34.152 1.00 37.19 405 GLU A CA 1
ATOM 3197 C C . GLU A 1 405 ? 11.102 -27.607 34.966 1.00 37.19 405 GLU A C 1
ATOM 3199 O O . GLU A 1 405 ? 10.173 -28.273 35.435 1.00 37.19 405 GLU A O 1
ATOM 3204 N N . GLU A 1 406 ? 12.379 -27.985 35.090 1.00 40.69 406 GLU A N 1
ATOM 3205 C CA . GLU A 1 406 ? 12.767 -28.975 36.082 1.00 40.69 406 GLU A CA 1
ATOM 3206 C C . GLU A 1 406 ? 12.251 -28.466 37.435 1.00 40.69 406 GLU A C 1
ATOM 3208 O O . GLU A 1 406 ? 12.554 -27.330 37.816 1.00 40.69 406 GLU A O 1
ATOM 3213 N N . PRO A 1 407 ? 11.461 -29.258 38.177 1.00 38.84 407 PRO A N 1
ATOM 3214 C CA . PRO A 1 407 ? 10.997 -28.826 39.476 1.00 38.84 407 PRO A CA 1
ATOM 3215 C C . PRO A 1 407 ? 12.221 -28.672 40.377 1.00 38.84 407 PRO A C 1
ATOM 3217 O O . PRO A 1 407 ? 12.991 -29.616 40.572 1.00 38.84 407 PRO A O 1
ATOM 3220 N N . ASN A 1 408 ? 12.388 -27.456 40.899 1.00 36.59 408 ASN A N 1
ATOM 3221 C CA . ASN A 1 408 ? 13.395 -27.077 41.881 1.00 36.59 408 ASN A CA 1
ATOM 3222 C C . ASN A 1 408 ? 13.653 -28.209 42.888 1.00 36.59 408 ASN A C 1
ATOM 3224 O O . ASN A 1 408 ? 12.823 -28.520 43.744 1.00 36.59 408 ASN A O 1
ATOM 3228 N N . LYS A 1 409 ? 14.840 -28.818 42.799 1.00 38.97 409 LYS A N 1
ATOM 3229 C CA . LYS A 1 409 ? 15.363 -29.736 43.813 1.00 38.97 409 LYS A CA 1
ATOM 3230 C C . LYS A 1 409 ? 15.804 -28.937 45.037 1.00 38.97 409 LYS A C 1
ATOM 3232 O O . LYS A 1 409 ? 16.980 -28.621 45.176 1.00 38.97 409 LYS A O 1
ATOM 3237 N N . SER A 1 410 ? 14.890 -28.695 45.966 1.00 37.97 410 SER A N 1
ATOM 3238 C CA . SER A 1 410 ? 15.256 -28.518 47.373 1.00 37.97 410 SER A CA 1
ATOM 3239 C C . SER A 1 410 ? 14.082 -28.836 48.291 1.00 37.97 410 SER A C 1
ATOM 3241 O O . SER A 1 410 ? 13.488 -27.937 48.861 1.00 37.97 410 SER A O 1
ATOM 3243 N N . GLU A 1 411 ? 13.755 -30.120 48.424 1.00 32.72 411 GLU A N 1
ATOM 3244 C CA . GLU A 1 411 ? 13.320 -30.721 49.692 1.00 32.72 411 GLU A CA 1
ATOM 3245 C C . GLU A 1 411 ? 13.216 -32.243 49.517 1.00 32.72 411 GLU A C 1
ATOM 3247 O O . GLU A 1 411 ? 12.468 -32.757 48.689 1.00 32.72 411 GLU A O 1
ATOM 3252 N N . LYS A 1 412 ? 14.034 -32.983 50.274 1.00 35.31 412 LYS A N 1
ATOM 3253 C CA . LYS A 1 412 ? 13.849 -34.425 50.495 1.00 35.31 412 LYS A CA 1
ATOM 3254 C C . LYS A 1 412 ? 12.771 -34.597 51.571 1.00 35.31 412 LYS A C 1
ATOM 3256 O O . LYS A 1 412 ? 12.798 -33.865 52.557 1.00 35.31 412 LYS A O 1
ATOM 3261 N N . PRO A 1 413 ? 11.904 -35.610 51.446 1.00 35.34 413 PRO A N 1
ATOM 3262 C CA . PRO A 1 413 ? 12.101 -36.834 52.238 1.00 35.34 413 PRO A CA 1
ATOM 3263 C C . PRO A 1 413 ? 11.897 -38.092 51.360 1.00 35.34 413 PRO A C 1
ATOM 3265 O O . PRO A 1 413 ? 11.017 -38.143 50.517 1.00 35.34 413 PRO A O 1
ATOM 3268 N N . SER A 1 414 ? 12.821 -39.057 51.337 1.00 29.09 414 SER A N 1
ATOM 3269 C CA . SER A 1 414 ? 13.029 -40.118 52.339 1.00 29.09 414 SER A CA 1
ATOM 3270 C C . SER A 1 414 ? 11.972 -41.242 52.291 1.00 29.09 414 SER A C 1
ATOM 3272 O O . SER A 1 414 ? 10.878 -41.076 52.814 1.00 29.09 414 SER A O 1
ATOM 3274 N N . VAL A 1 415 ? 12.430 -42.406 51.789 1.00 31.16 415 VAL A N 1
ATOM 3275 C CA . VAL A 1 415 ? 12.003 -43.803 52.079 1.00 31.16 415 VAL A CA 1
ATOM 3276 C C . VAL A 1 415 ? 10.929 -44.444 51.168 1.00 31.16 415 VAL A C 1
ATOM 3278 O O . VAL A 1 415 ? 9.731 -44.357 51.391 1.00 31.16 415 VAL A O 1
ATOM 3281 N N . THR A 1 416 ? 11.449 -45.113 50.127 1.00 30.84 416 THR A N 1
ATOM 3282 C CA . THR A 1 416 ? 11.243 -46.520 49.685 1.00 30.84 416 THR A CA 1
ATOM 3283 C C . THR A 1 416 ? 9.931 -47.254 50.031 1.00 30.84 416 THR A C 1
ATOM 3285 O O . THR A 1 416 ? 9.650 -47.470 51.203 1.00 30.84 416 THR A O 1
ATOM 3288 N N . PHE A 1 417 ? 9.230 -47.845 49.055 1.00 28.52 417 PHE A N 1
ATOM 3289 C CA . PHE A 1 417 ? 9.481 -49.168 48.448 1.00 28.52 417 PHE A CA 1
ATOM 3290 C C . PHE A 1 417 ? 8.504 -49.392 47.266 1.00 28.52 417 PHE A C 1
ATOM 3292 O O . PHE A 1 417 ? 7.438 -48.793 47.185 1.00 28.52 417 PHE A O 1
ATOM 3299 N N . SER A 1 418 ? 8.967 -50.228 46.345 1.00 32.91 418 SER A N 1
ATOM 3300 C CA . SER A 1 418 ? 8.491 -50.687 45.029 1.00 32.91 418 SER A CA 1
ATOM 3301 C C . SER A 1 418 ? 6.986 -50.872 44.740 1.00 32.91 418 SER A C 1
ATOM 3303 O O . SER A 1 418 ? 6.300 -51.552 45.496 1.00 32.91 418 SER A O 1
ATOM 3305 N N . ASP A 1 419 ? 6.564 -50.484 43.525 1.00 28.28 419 ASP A N 1
ATOM 3306 C CA . ASP A 1 419 ? 6.074 -51.453 42.519 1.00 28.28 419 ASP A CA 1
ATOM 3307 C C . ASP A 1 419 ? 6.200 -50.879 41.077 1.00 28.28 419 ASP A C 1
ATOM 3309 O O . ASP A 1 419 ? 5.779 -49.739 40.842 1.00 28.28 419 ASP A O 1
ATOM 3313 N N . PRO A 1 420 ? 6.796 -51.597 40.099 1.00 41.66 420 PRO A N 1
ATOM 3314 C CA . PRO A 1 420 ? 7.061 -51.101 38.753 1.00 41.66 420 PRO A CA 1
ATOM 3315 C C . PRO A 1 420 ? 5.981 -51.580 37.774 1.00 41.66 420 PRO A C 1
ATOM 3317 O O . PRO A 1 420 ? 6.190 -52.566 37.085 1.00 41.66 420 PRO A O 1
ATOM 3320 N N . LEU A 1 421 ? 4.825 -50.909 37.705 1.00 34.62 421 LEU A N 1
ATOM 3321 C CA . LEU A 1 421 ? 3.813 -51.109 36.646 1.00 34.62 421 LEU A CA 1
ATOM 3322 C C . LEU A 1 421 ? 2.730 -50.009 36.704 1.00 34.62 421 LEU A C 1
ATOM 3324 O O . LEU A 1 421 ? 1.577 -50.233 37.061 1.00 34.62 421 LEU A O 1
ATOM 3328 N N . ARG A 1 422 ? 3.082 -48.780 36.317 1.00 32.03 422 ARG A N 1
ATOM 3329 C CA . ARG A 1 422 ? 2.113 -47.796 35.800 1.00 32.03 422 ARG A CA 1
ATOM 3330 C C . ARG A 1 422 ? 2.560 -47.480 34.379 1.00 32.03 422 ARG A C 1
ATOM 3332 O O . ARG A 1 422 ? 3.583 -46.841 34.187 1.00 32.03 422 ARG A O 1
ATOM 3339 N N . ARG A 1 423 ? 1.931 -48.064 33.353 1.00 43.06 423 ARG A N 1
ATOM 3340 C CA . ARG A 1 423 ? 0.798 -47.423 32.660 1.00 43.06 423 ARG A CA 1
ATOM 3341 C C . ARG A 1 423 ? 0.913 -45.900 32.745 1.00 43.06 423 ARG A C 1
ATOM 3343 O O . ARG A 1 423 ? 0.214 -45.268 33.531 1.00 43.06 423 ARG A O 1
ATOM 3350 N N . VAL A 1 424 ? 1.813 -45.330 31.948 1.00 28.75 424 VAL A N 1
ATOM 3351 C CA . VAL A 1 424 ? 1.559 -43.992 31.419 1.00 28.75 424 VAL A CA 1
ATOM 3352 C C . VAL A 1 424 ? 0.566 -44.222 30.295 1.00 28.75 424 VAL A C 1
ATOM 3354 O O . VAL A 1 424 ? 0.923 -44.561 29.171 1.00 28.75 424 VAL A O 1
ATOM 3357 N N . ASP A 1 425 ? -0.704 -44.184 30.673 1.00 36.00 425 ASP A N 1
ATOM 3358 C CA . ASP A 1 425 ? -1.806 -44.034 29.744 1.00 36.00 425 ASP A CA 1
ATOM 3359 C C . ASP A 1 425 ? -1.586 -42.676 29.063 1.00 36.00 425 ASP A C 1
ATOM 3361 O O . ASP A 1 425 ? -1.935 -41.624 29.603 1.00 36.00 425 ASP A O 1
ATOM 3365 N N . HIS A 1 426 ? -0.875 -42.677 27.931 1.00 37.59 426 HIS A N 1
ATOM 3366 C CA . HIS A 1 426 ? -0.834 -41.544 27.017 1.00 37.59 426 HIS A CA 1
ATOM 3367 C C . HIS A 1 426 ? -2.213 -41.455 26.373 1.00 37.59 426 HIS A C 1
ATOM 3369 O O . HIS A 1 426 ? -2.412 -41.829 25.218 1.00 37.59 426 HIS A O 1
ATOM 3375 N N . GLY A 1 427 ? -3.182 -40.986 27.156 1.00 38.78 427 GLY A N 1
ATOM 3376 C CA . GLY A 1 427 ? -4.446 -40.514 26.641 1.00 38.78 427 GLY A CA 1
ATOM 3377 C C . GLY A 1 427 ? -4.144 -39.352 25.710 1.00 38.78 427 GLY A C 1
ATOM 3378 O O . GLY A 1 427 ? -4.029 -38.216 26.160 1.00 38.78 427 GLY A O 1
ATOM 3379 N N . VAL A 1 428 ? -3.975 -39.656 24.421 1.00 50.84 428 VAL A N 1
ATOM 3380 C CA . VAL A 1 428 ? -4.055 -38.678 23.338 1.00 50.84 428 VAL A CA 1
ATOM 3381 C C . VAL A 1 428 ? -5.327 -37.887 23.603 1.00 50.84 428 VAL A C 1
ATOM 3383 O O . VAL A 1 428 ? -6.406 -38.479 23.725 1.00 50.84 428 VAL A O 1
ATOM 3386 N N . ASP A 1 429 ? -5.192 -36.573 23.778 1.00 52.84 429 ASP A N 1
ATOM 3387 C CA . ASP A 1 429 ? -6.316 -35.712 24.105 1.00 52.84 429 ASP A CA 1
ATOM 3388 C C . ASP A 1 429 ? -7.414 -35.961 23.062 1.00 52.84 429 ASP A C 1
ATOM 3390 O O . ASP A 1 429 ? -7.222 -35.774 21.857 1.00 52.84 429 ASP A O 1
ATOM 3394 N N . LYS A 1 430 ? -8.575 -36.463 23.505 1.00 56.88 430 LYS A N 1
ATOM 3395 C CA . LYS A 1 430 ? -9.691 -36.826 22.614 1.00 56.88 430 LYS A CA 1
ATOM 3396 C C . LYS A 1 430 ? -10.121 -35.635 21.753 1.00 56.88 430 LYS A C 1
ATOM 3398 O O . LYS A 1 430 ? -10.765 -35.831 20.720 1.00 56.88 430 LYS A O 1
ATOM 3403 N N . GLN A 1 431 ? -9.794 -34.415 22.178 1.00 56.22 431 GLN A N 1
ATOM 3404 C CA . GLN A 1 431 ? -9.987 -33.186 21.426 1.00 56.22 431 GLN A CA 1
ATOM 3405 C C . GLN A 1 431 ? -8.978 -33.046 20.274 1.00 56.22 431 GLN A C 1
ATOM 3407 O O . GLN A 1 431 ? -9.398 -32.861 19.129 1.00 56.22 431 GLN A O 1
ATOM 3412 N N . GLU A 1 432 ? -7.682 -33.211 20.547 1.00 59.12 432 GLU A N 1
ATOM 3413 C CA . GLU A 1 432 ? -6.619 -33.194 19.533 1.00 59.12 432 GLU A CA 1
ATOM 3414 C C . GLU A 1 432 ? -6.810 -34.321 18.514 1.00 59.12 432 GLU A C 1
ATOM 3416 O O . GLU A 1 432 ? -6.709 -34.087 17.311 1.00 59.12 432 GLU A O 1
ATOM 3421 N N . MET A 1 433 ? -7.212 -35.510 18.975 1.00 58.44 433 MET A N 1
ATOM 3422 C CA . MET A 1 433 ? -7.508 -36.664 18.121 1.00 58.44 433 MET A CA 1
ATOM 3423 C C . MET A 1 433 ? -8.702 -36.417 17.186 1.00 58.44 433 MET A C 1
ATOM 3425 O O . MET A 1 433 ? -8.691 -36.799 16.017 1.00 58.44 433 MET A O 1
ATOM 3429 N N . LYS A 1 434 ? -9.753 -35.740 17.667 1.00 61.69 434 LYS A N 1
ATOM 3430 C CA . LYS A 1 434 ? -10.888 -35.339 16.817 1.00 61.69 434 LYS A CA 1
ATOM 3431 C C . LYS A 1 434 ? -10.482 -34.281 15.797 1.00 61.69 434 LYS A C 1
ATOM 3433 O O . LYS A 1 434 ? -11.007 -34.265 14.681 1.00 61.69 434 LYS A O 1
ATOM 3438 N N . GLU A 1 435 ? -9.569 -33.390 16.166 1.00 67.38 435 GLU A N 1
ATOM 3439 C CA . GLU A 1 435 ? -9.091 -32.337 15.282 1.00 67.38 435 GLU A CA 1
ATOM 3440 C C . GLU A 1 435 ? -8.169 -32.882 14.183 1.00 67.38 435 GLU A C 1
ATOM 3442 O O . GLU A 1 435 ? -8.329 -32.515 13.016 1.00 67.38 435 GLU A O 1
ATOM 3447 N N . THR A 1 436 ? -7.267 -33.811 14.513 1.00 62.75 436 THR A N 1
ATOM 3448 C CA . THR A 1 436 ? -6.432 -34.520 13.532 1.00 62.75 436 THR A CA 1
ATOM 3449 C C . THR A 1 436 ? -7.280 -35.371 12.594 1.00 62.75 436 THR A C 1
ATOM 3451 O O . THR A 1 436 ? -7.105 -35.273 11.379 1.00 62.75 436 THR A O 1
ATOM 3454 N N . LEU A 1 437 ? -8.284 -36.099 13.096 1.00 64.31 437 LEU A N 1
ATOM 3455 C CA . LEU A 1 437 ? -9.202 -36.874 12.252 1.00 64.31 437 LEU A CA 1
ATOM 3456 C C . LEU A 1 437 ? -9.979 -35.978 11.268 1.00 64.31 437 LEU A C 1
ATOM 3458 O O . LEU A 1 437 ? -10.130 -36.313 10.091 1.00 64.31 437 LEU A O 1
ATOM 3462 N N . LYS A 1 438 ? -10.417 -34.793 11.713 1.00 71.19 438 LYS A N 1
ATOM 3463 C CA . LYS A 1 438 ? -11.090 -33.798 10.860 1.00 71.19 438 LYS A CA 1
ATOM 3464 C C . LYS A 1 438 ? -10.151 -33.218 9.795 1.00 71.19 438 LYS A C 1
ATOM 3466 O O . LYS A 1 438 ? -10.572 -33.018 8.650 1.00 71.19 438 LYS A O 1
ATOM 3471 N N . LYS A 1 439 ? -8.882 -32.973 10.143 1.00 69.75 439 LYS A N 1
ATOM 3472 C CA . LYS A 1 439 ? -7.835 -32.549 9.195 1.00 69.75 439 LYS A CA 1
ATOM 3473 C C . LYS A 1 439 ? -7.585 -33.640 8.149 1.00 69.75 439 LYS A C 1
ATOM 3475 O O . LYS A 1 439 ? -7.669 -33.351 6.958 1.00 69.75 439 LYS A O 1
ATOM 3480 N N . ILE A 1 440 ? -7.422 -34.897 8.568 1.00 67.56 440 ILE A N 1
ATOM 3481 C CA . ILE A 1 440 ? -7.248 -36.058 7.678 1.00 67.56 440 ILE A CA 1
ATOM 3482 C C . ILE A 1 440 ? -8.451 -36.221 6.738 1.00 67.56 440 ILE A C 1
ATOM 3484 O O . ILE A 1 440 ? -8.278 -36.416 5.536 1.00 67.56 440 ILE A O 1
ATOM 3488 N N . GLN A 1 441 ? -9.681 -36.073 7.239 1.00 69.75 441 GLN A N 1
ATOM 3489 C CA . GLN A 1 441 ? -10.888 -36.176 6.415 1.00 69.75 441 GLN A CA 1
ATOM 3490 C C . GLN A 1 441 ? -10.975 -35.060 5.360 1.00 69.75 441 GLN A C 1
ATOM 3492 O O . GLN A 1 441 ? -11.366 -3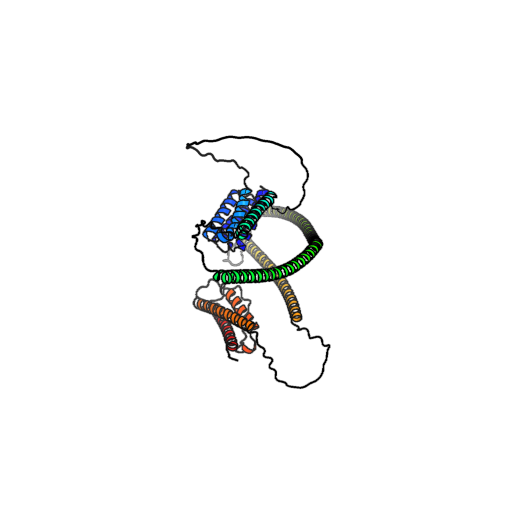5.322 4.223 1.00 69.75 441 GLN A O 1
ATOM 3497 N N . THR A 1 442 ? -10.569 -33.837 5.713 1.00 72.75 442 THR A N 1
ATOM 3498 C CA . THR A 1 442 ? -10.513 -32.688 4.790 1.00 72.75 442 THR A CA 1
ATOM 3499 C C . THR A 1 442 ? -9.433 -32.871 3.720 1.00 72.75 442 THR A C 1
ATOM 3501 O O . THR A 1 442 ? -9.628 -32.531 2.551 1.00 72.75 442 THR A O 1
ATOM 3504 N N . VAL A 1 443 ? -8.293 -33.453 4.089 1.00 69.38 443 VAL A N 1
ATOM 3505 C CA . VAL A 1 443 ? -7.243 -33.798 3.128 1.00 69.38 443 VAL A CA 1
ATOM 3506 C C . VAL A 1 443 ? -7.722 -34.904 2.186 1.00 69.38 443 VAL A C 1
ATOM 3508 O O . VAL A 1 443 ? -7.558 -34.784 0.974 1.00 69.38 443 VAL A O 1
ATOM 3511 N N . ASN A 1 444 ? -8.415 -35.925 2.696 1.00 69.88 444 ASN A N 1
ATOM 3512 C CA . ASN A 1 444 ? -8.932 -37.017 1.874 1.00 69.88 444 ASN A CA 1
ATOM 3513 C C . ASN A 1 444 ? -9.986 -36.547 0.849 1.00 69.88 444 ASN A C 1
ATOM 3515 O O . ASN A 1 444 ? -9.946 -36.942 -0.316 1.00 69.88 444 ASN A O 1
ATOM 3519 N N . THR A 1 445 ? -10.893 -35.635 1.224 1.00 72.75 445 THR A N 1
ATOM 3520 C CA . THR A 1 445 ? -11.842 -35.044 0.259 1.00 72.75 445 THR A CA 1
ATOM 3521 C C . THR A 1 445 ? -11.128 -34.234 -0.823 1.00 72.75 445 THR A C 1
ATOM 3523 O O . THR A 1 445 ? -11.495 -34.322 -1.996 1.00 72.75 445 THR A O 1
ATOM 3526 N N . THR A 1 446 ? -10.073 -33.506 -0.455 1.00 71.88 446 THR A N 1
ATOM 3527 C CA . THR A 1 446 ? -9.238 -32.735 -1.389 1.00 71.88 446 THR A CA 1
ATOM 3528 C C . THR A 1 446 ? -8.478 -33.655 -2.354 1.00 71.88 446 THR A C 1
ATOM 3530 O O . THR A 1 446 ? -8.477 -33.431 -3.565 1.00 71.88 446 THR A O 1
ATOM 3533 N N . ILE A 1 447 ? -7.913 -34.758 -1.854 1.00 69.06 447 ILE A N 1
ATOM 3534 C CA . ILE A 1 447 ? -7.260 -35.796 -2.667 1.00 69.06 447 ILE A CA 1
ATOM 3535 C C . ILE A 1 447 ? -8.238 -36.385 -3.685 1.00 69.06 447 ILE A C 1
ATOM 3537 O O . ILE A 1 447 ? -7.905 -36.504 -4.866 1.00 69.06 447 ILE A O 1
ATOM 3541 N N . GLN A 1 448 ? -9.460 -36.721 -3.265 1.00 72.88 448 GLN A N 1
ATOM 3542 C CA . GLN A 1 448 ? -10.477 -37.256 -4.171 1.00 72.88 448 GLN A CA 1
ATOM 3543 C C . GLN A 1 448 ? -10.885 -36.251 -5.253 1.00 72.88 448 GLN A C 1
ATOM 3545 O O . GLN A 1 448 ? -11.091 -36.647 -6.402 1.00 72.88 448 GLN A O 1
ATOM 3550 N N . GLN A 1 449 ? -10.970 -34.959 -4.924 1.00 76.38 449 GLN A N 1
ATOM 3551 C CA . GLN A 1 449 ? -11.218 -33.900 -5.906 1.00 76.38 449 GLN A CA 1
ATOM 3552 C C . GLN A 1 449 ? -10.080 -33.808 -6.932 1.00 76.38 449 GLN A C 1
ATOM 3554 O O . GLN A 1 449 ? -10.346 -33.815 -8.135 1.00 76.38 449 GLN A O 1
ATOM 3559 N N . TYR A 1 450 ? -8.819 -33.816 -6.490 1.00 73.00 450 TYR A N 1
ATOM 3560 C CA . TYR A 1 450 ? -7.672 -33.771 -7.402 1.00 73.00 450 TYR A CA 1
ATOM 3561 C C . TYR A 1 450 ? -7.537 -35.026 -8.262 1.00 73.00 450 TYR A C 1
ATOM 3563 O O . TYR A 1 450 ? -7.223 -34.909 -9.444 1.00 73.00 450 TYR A O 1
ATOM 3571 N N . LYS A 1 451 ? -7.867 -36.216 -7.742 1.00 73.81 451 LYS A N 1
ATOM 3572 C CA . LYS A 1 451 ? -7.934 -37.437 -8.562 1.00 73.81 451 LYS A CA 1
ATOM 3573 C C . LYS A 1 451 ? -8.997 -37.356 -9.652 1.00 73.81 451 LYS A C 1
ATOM 3575 O O . LYS A 1 451 ? -8.743 -37.827 -10.755 1.00 73.81 451 LYS A O 1
ATOM 3580 N N . ARG A 1 452 ? -10.169 -36.770 -9.373 1.00 77.00 452 ARG A N 1
ATOM 3581 C CA . ARG A 1 452 ? -11.207 -36.550 -10.399 1.00 77.00 452 ARG A CA 1
ATOM 3582 C C . ARG A 1 452 ? -10.700 -35.605 -11.484 1.00 77.00 452 ARG A C 1
ATOM 3584 O O . ARG A 1 452 ? -10.734 -35.967 -12.651 1.00 77.00 452 ARG A O 1
ATOM 3591 N N . ILE A 1 453 ? -10.120 -34.472 -11.087 1.00 75.06 453 ILE A N 1
ATOM 3592 C CA . ILE A 1 453 ? -9.553 -33.483 -12.017 1.00 75.06 453 ILE A CA 1
ATOM 3593 C C . ILE A 1 453 ? -8.442 -34.099 -12.879 1.00 75.06 453 ILE A C 1
ATOM 3595 O O . ILE A 1 453 ? -8.405 -33.868 -14.085 1.00 75.06 453 ILE A O 1
ATOM 3599 N N . LEU A 1 454 ? -7.547 -34.896 -12.290 1.00 70.88 454 LEU A N 1
ATOM 3600 C CA . LEU A 1 454 ? -6.475 -35.570 -13.026 1.00 70.88 454 LEU A CA 1
ATOM 3601 C C . LEU A 1 454 ? -7.011 -36.630 -13.994 1.00 70.88 454 LEU A C 1
ATOM 3603 O O . LEU A 1 454 ? -6.565 -36.654 -15.135 1.00 70.88 454 LEU A O 1
ATOM 3607 N N . LYS A 1 455 ? -7.997 -37.444 -13.592 1.00 76.75 455 LYS A N 1
ATOM 3608 C CA . LYS A 1 455 ? -8.643 -38.434 -14.477 1.00 76.75 455 LYS A CA 1
ATOM 3609 C C . LYS A 1 455 ? -9.426 -37.781 -15.619 1.00 76.75 455 LYS A C 1
ATOM 3611 O O . LYS A 1 455 ? -9.414 -38.283 -16.739 1.00 76.75 455 LYS A O 1
ATOM 3616 N N . ASP A 1 456 ? -10.081 -36.651 -15.368 1.00 72.88 456 ASP A N 1
ATOM 3617 C CA . ASP A 1 456 ? -10.774 -35.889 -16.412 1.00 72.88 456 ASP A CA 1
ATOM 3618 C C . ASP A 1 456 ? -9.778 -35.244 -17.389 1.00 72.88 456 ASP A C 1
ATOM 3620 O O . ASP A 1 456 ? -10.041 -35.168 -18.588 1.00 72.88 456 ASP A O 1
ATOM 3624 N N . LYS A 1 457 ? -8.599 -34.832 -16.903 1.00 70.12 457 LYS A N 1
ATOM 3625 C CA . LYS A 1 457 ? -7.497 -34.330 -17.740 1.00 70.12 457 LYS A CA 1
ATOM 3626 C C . LYS A 1 457 ? -6.788 -35.442 -18.521 1.00 70.12 457 LYS A C 1
ATOM 3628 O O . LYS A 1 457 ? -6.422 -35.208 -19.667 1.00 70.12 457 LYS A O 1
ATOM 3633 N N . GLU A 1 458 ? -6.650 -36.639 -17.950 1.00 68.25 458 GLU A N 1
ATOM 3634 C CA . GLU A 1 458 ? -6.147 -37.847 -18.625 1.00 68.25 458 GLU A CA 1
ATOM 3635 C C . GLU A 1 458 ? -7.038 -38.232 -19.818 1.00 68.25 458 GLU A C 1
ATOM 3637 O O . GLU A 1 458 ? -6.543 -38.574 -20.890 1.00 68.25 458 GLU A O 1
ATOM 3642 N N . ARG A 1 459 ? -8.361 -38.097 -19.664 1.00 70.12 459 ARG A N 1
ATOM 3643 C CA . ARG A 1 459 ? -9.345 -38.345 -20.732 1.00 70.12 459 ARG A CA 1
ATOM 3644 C C . ARG A 1 459 ? -9.356 -37.269 -21.827 1.00 70.12 459 ARG A C 1
ATOM 3646 O O . ARG A 1 459 ? -9.797 -37.551 -22.935 1.00 70.12 459 ARG A O 1
ATOM 3653 N N . ASN A 1 460 ? -8.858 -36.063 -21.536 1.00 63.34 460 ASN A N 1
ATOM 3654 C CA . ASN A 1 460 ? -8.933 -34.876 -22.401 1.00 63.34 460 ASN A CA 1
ATOM 3655 C C . ASN A 1 460 ? -7.551 -34.389 -22.899 1.00 63.34 460 ASN A C 1
ATOM 3657 O O . ASN A 1 460 ? -7.319 -33.189 -23.064 1.00 63.34 460 ASN A O 1
ATOM 3661 N N . THR A 1 461 ? -6.613 -35.303 -23.162 1.00 58.12 461 THR A N 1
ATOM 3662 C CA . THR A 1 461 ? -5.224 -35.004 -23.587 1.00 58.12 461 THR A CA 1
ATOM 3663 C C . THR A 1 461 ? -5.083 -34.406 -25.000 1.00 58.12 461 THR A C 1
ATOM 3665 O O . THR A 1 461 ? -3.978 -34.053 -25.418 1.00 58.12 461 THR A O 1
ATOM 3668 N N . SER A 1 462 ? -6.182 -34.224 -25.737 1.00 51.78 462 SER A N 1
ATOM 3669 C CA . SER A 1 462 ? -6.206 -33.779 -27.139 1.00 51.78 462 SER A CA 1
ATOM 3670 C C . SER A 1 462 ? -6.012 -32.270 -27.365 1.00 51.78 462 SER A C 1
ATOM 3672 O O . SER A 1 462 ? -5.895 -31.853 -28.515 1.00 51.78 462 SER A O 1
ATOM 3674 N N . SER A 1 463 ? -5.932 -31.439 -26.315 1.00 46.59 463 SER A N 1
ATOM 3675 C CA . SER A 1 463 ? -5.747 -29.984 -26.465 1.00 46.59 463 SER A CA 1
ATOM 3676 C C . SER A 1 463 ? -4.328 -29.521 -26.080 1.00 46.59 463 SER A C 1
ATOM 3678 O O . SER A 1 463 ? -3.957 -29.629 -24.904 1.00 46.59 463 SER A O 1
ATOM 3680 N N . PRO A 1 464 ? -3.540 -28.962 -27.027 1.00 47.66 464 PRO A N 1
ATOM 3681 C CA . PRO A 1 464 ? -2.179 -28.466 -26.794 1.00 47.66 464 PRO A CA 1
ATOM 3682 C C . PRO A 1 464 ? -2.131 -27.055 -26.178 1.00 47.66 464 PRO A C 1
ATOM 3684 O O . PRO A 1 464 ? -1.054 -26.493 -25.993 1.00 47.66 464 PRO A O 1
ATOM 3687 N N . LYS A 1 465 ? -3.280 -26.447 -25.850 1.00 46.34 465 LYS A N 1
ATOM 3688 C CA . LYS A 1 465 ? -3.325 -25.128 -25.208 1.00 46.34 465 LYS A CA 1
ATOM 3689 C C . LYS A 1 465 ? -3.334 -25.269 -23.683 1.00 46.34 465 LYS A C 1
ATOM 3691 O O . LYS A 1 465 ? -4.367 -25.574 -23.099 1.00 46.34 465 LYS A O 1
ATOM 3696 N N . GLY A 1 466 ? -2.189 -24.982 -23.064 1.00 47.97 466 GLY A N 1
ATOM 3697 C CA . GLY A 1 466 ? -2.093 -24.554 -21.665 1.00 47.97 466 GLY A CA 1
ATOM 3698 C C . GLY A 1 466 ? -1.603 -25.612 -20.675 1.00 47.97 466 GLY A C 1
ATOM 3699 O O . GLY A 1 466 ? -2.395 -26.325 -20.066 1.00 47.97 466 GLY A O 1
ATOM 3700 N N . ASN A 1 467 ? -0.293 -25.617 -20.406 1.00 52.59 467 ASN A N 1
ATOM 3701 C CA . ASN A 1 467 ? 0.290 -26.267 -19.220 1.00 52.59 467 ASN A CA 1
ATOM 3702 C C . ASN A 1 467 ? -0.005 -25.495 -17.914 1.00 52.59 467 ASN A C 1
ATOM 3704 O O . ASN A 1 467 ? 0.294 -25.982 -16.825 1.00 52.59 467 ASN A O 1
ATOM 3708 N N . GLY A 1 468 ? -0.640 -24.318 -18.011 1.00 53.66 468 GLY A N 1
ATOM 3709 C CA . GLY A 1 468 ? -0.952 -23.437 -16.882 1.00 53.66 468 GLY A CA 1
ATOM 3710 C C . GLY A 1 468 ? -1.875 -24.045 -15.823 1.00 53.66 468 GLY A C 1
ATOM 3711 O O . GLY A 1 468 ? -1.849 -23.598 -14.685 1.00 53.66 468 GLY A O 1
ATOM 3712 N N . ASP A 1 469 ? -2.627 -25.101 -16.149 1.00 59.66 469 ASP A N 1
ATOM 3713 C CA . ASP A 1 469 ? -3.552 -25.733 -15.199 1.00 59.66 469 ASP A CA 1
ATOM 3714 C C . ASP A 1 469 ? -2.955 -26.948 -14.468 1.00 59.66 469 ASP A C 1
ATOM 3716 O O . ASP A 1 469 ? -3.583 -27.468 -13.540 1.00 59.66 469 ASP A O 1
ATOM 3720 N N . LEU A 1 470 ? -1.809 -27.484 -14.915 1.00 63.12 470 LEU A N 1
ATOM 3721 C CA . LEU A 1 470 ? -1.155 -28.645 -14.285 1.00 63.12 470 LEU A CA 1
ATOM 3722 C C . LEU A 1 470 ? -0.135 -28.209 -13.227 1.00 63.12 470 LEU A C 1
ATOM 3724 O O . LEU A 1 470 ? -0.050 -28.838 -12.176 1.00 63.12 470 LEU A O 1
ATOM 3728 N N . ILE A 1 471 ? 0.559 -27.096 -13.475 1.00 63.28 471 ILE A N 1
ATOM 3729 C CA . ILE A 1 471 ? 1.570 -26.513 -12.580 1.00 63.28 471 ILE A CA 1
ATOM 3730 C C . ILE A 1 471 ? 0.987 -26.173 -11.189 1.00 63.28 471 ILE A C 1
ATOM 3732 O O . ILE A 1 471 ? 1.528 -26.649 -10.185 1.00 63.28 471 ILE A O 1
ATOM 3736 N N . PRO A 1 472 ? -0.166 -25.477 -11.071 1.00 66.94 472 PRO A N 1
ATOM 3737 C CA . PRO A 1 472 ? -0.769 -25.194 -9.768 1.00 66.94 472 PRO A CA 1
ATOM 3738 C C . PRO A 1 472 ? -1.220 -26.473 -9.058 1.00 66.94 472 PRO A C 1
ATOM 3740 O O . PRO A 1 472 ? -1.118 -26.579 -7.838 1.00 66.94 472 PRO A O 1
ATOM 3743 N N . LEU A 1 473 ? -1.691 -27.464 -9.823 1.00 67.69 473 LEU A N 1
ATOM 3744 C CA . LEU A 1 473 ? -2.155 -28.739 -9.287 1.00 67.69 473 LEU A CA 1
ATOM 3745 C C . LEU A 1 473 ? -0.983 -29.565 -8.735 1.00 67.69 473 LEU A C 1
ATOM 3747 O O . LEU A 1 473 ? -1.089 -30.131 -7.653 1.00 67.69 473 LEU A O 1
ATOM 3751 N N . LYS A 1 474 ? 0.152 -29.590 -9.443 1.00 71.62 474 LYS A N 1
ATOM 3752 C CA . LYS A 1 474 ? 1.398 -30.236 -9.011 1.00 71.62 474 LYS A CA 1
ATOM 3753 C C . LYS A 1 474 ? 1.918 -29.627 -7.712 1.00 71.62 474 LYS A C 1
ATOM 3755 O O . LYS A 1 474 ? 2.175 -30.365 -6.764 1.00 71.62 474 LYS A O 1
ATOM 3760 N N . SER A 1 475 ? 1.985 -28.297 -7.637 1.00 72.25 475 SER A N 1
ATOM 3761 C CA . SER A 1 475 ? 2.388 -27.578 -6.421 1.00 72.25 475 SER A CA 1
ATOM 3762 C C . SER A 1 475 ? 1.469 -27.906 -5.234 1.00 72.25 475 SER A C 1
ATOM 3764 O O . SER A 1 475 ? 1.939 -28.248 -4.149 1.00 72.25 475 SER A O 1
ATOM 3766 N N . GLN A 1 476 ? 0.148 -27.905 -5.447 1.00 72.62 476 GLN A N 1
ATOM 3767 C CA . GLN A 1 476 ? -0.828 -28.238 -4.404 1.00 72.62 476 GLN A CA 1
ATOM 3768 C C . GLN A 1 476 ? -0.746 -29.704 -3.948 1.00 72.62 476 GLN A C 1
ATOM 3770 O O . GLN A 1 476 ? -0.856 -29.976 -2.753 1.00 72.62 476 GLN A O 1
ATOM 3775 N N . ILE A 1 477 ? -0.531 -30.649 -4.868 1.00 72.56 477 ILE A N 1
ATOM 3776 C CA . ILE A 1 477 ? -0.374 -32.077 -4.550 1.00 72.56 477 ILE A CA 1
ATOM 3777 C C . ILE A 1 477 ? 0.931 -32.328 -3.785 1.00 72.56 477 ILE A C 1
ATOM 3779 O O . ILE A 1 477 ? 0.928 -33.094 -2.822 1.00 72.56 477 ILE A O 1
ATOM 3783 N N . ASN A 1 478 ? 2.027 -31.672 -4.178 1.00 72.94 478 ASN A N 1
ATOM 3784 C CA . ASN A 1 478 ? 3.307 -31.760 -3.475 1.00 72.94 478 ASN A CA 1
ATOM 3785 C C . ASN A 1 478 ? 3.191 -31.221 -2.051 1.00 72.94 478 ASN A C 1
ATOM 3787 O O . ASN A 1 478 ? 3.569 -31.912 -1.115 1.00 72.94 478 ASN A O 1
ATOM 3791 N N . LYS A 1 479 ? 2.543 -30.067 -1.876 1.00 76.56 479 LYS A N 1
ATOM 3792 C CA . LYS A 1 479 ? 2.303 -29.496 -0.551 1.00 76.56 479 LYS A CA 1
ATOM 3793 C C . LYS A 1 479 ? 1.503 -30.431 0.362 1.00 76.56 479 LYS A C 1
ATOM 3795 O O . LYS A 1 479 ? 1.903 -30.657 1.495 1.00 76.56 479 LYS A O 1
ATOM 3800 N N . ILE A 1 480 ? 0.409 -31.017 -0.135 1.00 70.12 480 ILE A N 1
ATOM 3801 C CA . ILE A 1 480 ? -0.397 -31.976 0.644 1.00 70.12 480 ILE A CA 1
ATOM 3802 C C . ILE A 1 480 ? 0.419 -33.212 1.022 1.00 70.12 480 ILE A C 1
ATOM 3804 O O . ILE A 1 480 ? 0.298 -33.713 2.137 1.00 70.12 480 ILE A O 1
ATOM 3808 N N . HIS A 1 481 ? 1.223 -33.715 0.087 1.00 68.12 481 HIS A N 1
ATOM 3809 C CA . HIS A 1 481 ? 2.108 -34.837 0.348 1.00 68.12 481 HIS A CA 1
ATOM 3810 C C . HIS A 1 481 ? 3.106 -34.493 1.457 1.00 68.12 481 HIS A C 1
ATOM 3812 O O . HIS A 1 481 ? 3.190 -35.230 2.429 1.00 68.12 481 HIS A O 1
ATOM 3818 N N . ASP A 1 482 ? 3.800 -33.362 1.361 1.00 69.00 482 ASP A N 1
ATOM 3819 C CA . ASP A 1 482 ? 4.854 -32.986 2.307 1.00 69.00 482 ASP A CA 1
ATOM 3820 C C . ASP A 1 482 ? 4.300 -32.636 3.693 1.00 69.00 482 ASP A C 1
ATOM 3822 O O . ASP A 1 482 ? 4.893 -33.002 4.707 1.00 69.00 482 ASP A O 1
ATOM 3826 N N . ASP A 1 483 ? 3.130 -31.995 3.751 1.00 67.62 483 ASP A N 1
ATOM 3827 C CA . ASP A 1 483 ? 2.419 -31.731 5.004 1.00 67.62 483 ASP A CA 1
ATOM 3828 C C . ASP A 1 483 ? 2.003 -33.042 5.696 1.00 67.62 483 ASP A C 1
ATOM 3830 O O . ASP A 1 483 ? 2.062 -33.134 6.921 1.00 67.62 483 ASP A O 1
ATOM 3834 N N . LEU A 1 484 ? 1.647 -34.085 4.936 1.00 66.25 484 LEU A N 1
ATOM 3835 C CA . LEU A 1 484 ? 1.359 -35.411 5.489 1.00 66.25 484 LEU A CA 1
ATOM 3836 C C . LEU A 1 484 ? 2.618 -36.209 5.843 1.00 66.25 484 LEU A C 1
ATOM 3838 O O . LEU A 1 484 ? 2.619 -36.881 6.870 1.00 66.25 484 LEU A O 1
ATOM 3842 N N . MET A 1 485 ? 3.702 -36.092 5.070 1.00 65.88 485 MET A N 1
ATOM 3843 C CA . MET A 1 485 ? 5.001 -36.699 5.402 1.00 65.88 485 MET A CA 1
ATOM 3844 C C . MET A 1 485 ? 5.559 -36.185 6.735 1.00 65.88 485 MET A C 1
ATOM 3846 O O . MET A 1 485 ? 6.310 -36.894 7.393 1.00 65.88 485 MET A O 1
ATOM 3850 N N . LYS A 1 486 ? 5.199 -34.960 7.142 1.00 65.38 486 LYS A N 1
ATOM 3851 C CA . LYS A 1 486 ? 5.562 -34.392 8.451 1.00 65.38 486 LYS A CA 1
ATOM 3852 C C . LYS A 1 486 ? 4.707 -34.918 9.607 1.00 65.38 486 LYS A C 1
ATOM 3854 O O . LYS A 1 486 ? 5.115 -34.794 10.755 1.00 65.38 486 LYS A O 1
ATOM 3859 N N . LEU A 1 487 ? 3.519 -35.446 9.313 1.00 58.91 487 LEU A N 1
ATOM 3860 C CA . LEU A 1 487 ? 2.548 -35.921 10.305 1.00 58.91 487 LEU A CA 1
ATOM 3861 C C . LEU A 1 487 ? 2.585 -37.443 10.498 1.00 58.91 487 LEU A C 1
ATOM 3863 O O . LEU A 1 487 ? 2.118 -37.931 11.523 1.00 58.91 487 LEU A O 1
ATOM 3867 N N . VAL A 1 488 ? 3.110 -38.184 9.520 1.00 58.47 488 VAL A N 1
ATOM 3868 C CA . VAL A 1 488 ? 3.175 -39.650 9.525 1.00 58.47 488 VAL A CA 1
ATOM 3869 C C . VAL A 1 488 ? 4.609 -40.098 9.782 1.00 58.47 488 VAL A C 1
ATOM 3871 O O . VAL A 1 488 ? 5.538 -39.626 9.131 1.00 58.47 488 VAL A O 1
ATOM 3874 N N . ASP A 1 489 ? 4.784 -41.036 10.712 1.00 56.41 489 ASP A N 1
ATOM 3875 C CA . ASP A 1 489 ? 6.081 -41.636 11.021 1.00 56.41 489 ASP A CA 1
ATOM 3876 C C . ASP A 1 489 ? 6.681 -42.288 9.750 1.00 56.41 489 ASP A C 1
ATOM 3878 O O . ASP A 1 489 ? 6.013 -43.127 9.128 1.00 56.41 489 ASP A O 1
ATOM 3882 N N . PRO A 1 490 ? 7.917 -41.943 9.324 1.00 55.09 490 PRO A N 1
ATOM 3883 C CA . PRO A 1 490 ? 8.521 -42.441 8.081 1.00 55.09 490 PRO A CA 1
ATOM 3884 C C . PRO A 1 490 ? 8.563 -43.971 7.952 1.00 55.09 490 PRO A C 1
ATOM 3886 O O . PRO A 1 490 ? 8.710 -44.499 6.847 1.00 55.09 490 PRO A O 1
ATOM 3889 N N . ALA A 1 491 ? 8.444 -44.693 9.069 1.00 53.53 491 ALA A N 1
ATOM 3890 C CA . ALA A 1 491 ? 8.390 -46.149 9.117 1.00 53.53 491 ALA A CA 1
ATOM 3891 C C . ALA A 1 491 ? 7.138 -46.750 8.446 1.00 53.53 491 ALA A C 1
ATOM 3893 O O . ALA A 1 491 ? 7.242 -47.829 7.867 1.00 53.53 491 ALA A O 1
ATOM 3894 N N . LEU A 1 492 ? 5.993 -46.054 8.455 1.00 53.75 492 LEU A N 1
ATOM 3895 C CA . LEU A 1 492 ? 4.732 -46.538 7.865 1.00 53.75 492 LEU A CA 1
ATOM 3896 C C . LEU A 1 492 ? 4.700 -46.447 6.329 1.00 53.75 492 LEU A C 1
ATOM 3898 O O . LEU A 1 492 ? 3.842 -47.033 5.683 1.00 53.75 492 LEU A O 1
ATOM 3902 N N . LEU A 1 493 ? 5.654 -45.736 5.724 1.00 53.12 493 LEU A N 1
ATOM 3903 C CA . LEU A 1 493 ? 5.695 -45.472 4.280 1.00 53.12 493 LEU A CA 1
ATOM 3904 C C . LEU A 1 493 ? 6.801 -46.243 3.549 1.00 53.12 493 LEU A C 1
ATOM 3906 O O . LEU A 1 493 ? 7.040 -46.019 2.358 1.00 53.12 493 LEU A O 1
ATOM 3910 N N . LYS A 1 494 ? 7.471 -47.175 4.236 1.00 47.16 494 LYS A N 1
ATOM 3911 C CA . LYS A 1 494 ? 8.493 -48.050 3.651 1.00 47.16 494 LYS A CA 1
ATOM 3912 C C . LYS A 1 494 ? 7.875 -49.208 2.863 1.00 47.16 494 LYS A C 1
ATOM 3914 O O . LYS A 1 494 ? 8.117 -50.363 3.171 1.00 47.16 494 LYS A O 1
ATOM 3919 N N . GLU A 1 495 ? 7.177 -48.904 1.776 1.00 42.28 495 GLU A N 1
ATOM 3920 C CA . GLU A 1 495 ? 7.076 -49.838 0.652 1.00 42.28 495 GLU A CA 1
ATOM 3921 C C . GLU A 1 495 ? 7.231 -49.081 -0.676 1.00 42.28 495 GLU A C 1
ATOM 3923 O O . GLU A 1 495 ? 6.392 -48.276 -1.086 1.00 42.28 495 GLU A O 1
ATOM 3928 N N . ASN A 1 496 ? 8.340 -49.384 -1.360 1.00 41.81 496 ASN A N 1
ATOM 3929 C CA . ASN A 1 496 ? 8.700 -48.975 -2.721 1.00 41.81 496 ASN A CA 1
ATOM 3930 C C . ASN A 1 496 ? 9.121 -47.509 -2.933 1.00 41.81 496 ASN A C 1
ATOM 3932 O O . ASN A 1 496 ? 8.639 -46.841 -3.854 1.00 41.81 496 ASN A O 1
ATOM 3936 N N . SER A 1 497 ? 10.111 -47.035 -2.167 1.00 36.38 497 SER A N 1
ATOM 3937 C CA . SER A 1 497 ? 10.932 -45.878 -2.555 1.00 36.38 497 SER A CA 1
ATOM 3938 C C . SER A 1 497 ? 11.938 -46.270 -3.650 1.00 36.38 497 SER A C 1
ATOM 3940 O O . SER A 1 497 ? 13.147 -46.326 -3.425 1.00 36.38 497 SER A O 1
ATOM 3942 N N . GLY A 1 498 ? 11.431 -46.556 -4.851 1.00 32.19 498 GLY A N 1
ATOM 3943 C CA . GLY A 1 498 ? 12.203 -46.293 -6.062 1.00 32.19 498 GLY A CA 1
ATOM 3944 C C . GLY A 1 498 ? 12.436 -44.784 -6.132 1.00 32.19 498 GLY A C 1
ATOM 3945 O O . GLY A 1 498 ? 11.512 -44.010 -5.886 1.00 32.19 498 GLY A O 1
ATOM 3946 N N . SER A 1 499 ? 13.680 -44.380 -6.355 1.00 41.34 499 SER A N 1
ATOM 3947 C CA . SER A 1 499 ? 14.147 -42.997 -6.314 1.00 41.34 499 SER A CA 1
ATOM 3948 C C . SER A 1 499 ? 13.416 -42.096 -7.320 1.00 41.34 499 SER A C 1
ATOM 3950 O O . SER A 1 499 ? 13.878 -41.914 -8.443 1.00 41.34 499 SER A O 1
ATOM 3952 N N . ASP A 1 500 ? 12.311 -41.480 -6.911 1.00 39.81 500 ASP A N 1
ATOM 3953 C CA . ASP A 1 500 ? 11.687 -40.379 -7.645 1.00 39.81 500 ASP A CA 1
ATOM 3954 C C . ASP A 1 500 ? 12.353 -39.060 -7.217 1.00 39.81 500 ASP A C 1
ATOM 3956 O O . ASP A 1 500 ? 11.776 -38.242 -6.503 1.00 39.81 500 ASP A O 1
ATOM 3960 N N . LYS A 1 501 ? 13.610 -38.856 -7.634 1.00 37.94 501 LYS A N 1
ATOM 3961 C CA . LYS A 1 501 ? 14.169 -37.502 -7.744 1.00 37.94 501 LYS A CA 1
ATOM 3962 C C . LYS A 1 501 ? 13.604 -36.897 -9.029 1.00 37.94 501 LYS A C 1
ATOM 3964 O O . LYS A 1 501 ? 14.205 -37.029 -10.089 1.00 37.94 501 LYS A O 1
ATOM 3969 N N . SER A 1 502 ? 12.412 -36.316 -8.961 1.00 40.12 502 SER A N 1
ATOM 3970 C CA . SER A 1 502 ? 11.876 -35.533 -10.074 1.00 40.12 502 SER A CA 1
ATOM 3971 C C . SER A 1 502 ? 12.488 -34.135 -10.029 1.00 40.12 502 SER A C 1
ATOM 3973 O O . SER A 1 502 ? 12.220 -33.398 -9.082 1.00 40.12 502 SER A O 1
ATOM 3975 N N . ASP A 1 503 ? 13.293 -33.792 -11.038 1.00 38.78 503 ASP A N 1
ATOM 3976 C CA . ASP A 1 503 ? 13.781 -32.433 -11.298 1.00 38.78 503 ASP A CA 1
ATOM 3977 C C . ASP A 1 503 ? 12.621 -31.426 -11.226 1.00 38.78 503 ASP A C 1
ATOM 3979 O O . ASP A 1 503 ? 11.716 -31.427 -12.065 1.00 38.78 503 ASP A O 1
ATOM 3983 N N . GLU A 1 504 ? 12.652 -30.550 -10.223 1.00 46.38 504 GLU A N 1
ATOM 3984 C CA . GLU A 1 504 ? 11.688 -29.456 -10.049 1.00 46.38 504 GLU A CA 1
ATOM 3985 C C . GLU A 1 504 ? 11.931 -28.284 -11.021 1.00 46.38 504 GLU A C 1
ATOM 3987 O O . GLU A 1 504 ? 11.156 -27.336 -11.052 1.00 46.38 504 GLU A O 1
ATOM 3992 N N . SER A 1 505 ? 12.948 -28.363 -11.885 1.00 41.81 505 SER A N 1
ATOM 3993 C CA . SER A 1 505 ? 13.455 -27.219 -12.660 1.00 41.81 505 SER A CA 1
ATOM 3994 C C . SER A 1 505 ? 12.961 -27.125 -14.114 1.00 41.81 505 SER A C 1
ATOM 3996 O O . SER A 1 505 ? 13.622 -26.509 -14.947 1.00 41.81 505 SER A O 1
ATOM 3998 N N . ARG A 1 506 ? 11.818 -27.727 -14.471 1.00 49.88 506 ARG A N 1
ATOM 3999 C CA . ARG A 1 506 ? 11.235 -27.613 -15.829 1.00 49.88 506 ARG A CA 1
ATOM 4000 C C . ARG A 1 506 ? 9.943 -26.798 -15.846 1.00 49.88 506 ARG A C 1
ATOM 4002 O O . ARG A 1 506 ? 8.895 -27.278 -16.266 1.00 49.88 506 ARG A O 1
ATOM 4009 N N . GLU A 1 507 ? 10.024 -25.535 -15.453 1.00 48.25 507 GLU A N 1
ATOM 4010 C CA . GLU A 1 507 ? 8.988 -24.543 -15.755 1.00 48.25 507 GLU A CA 1
ATOM 4011 C C . GLU A 1 507 ? 9.488 -23.622 -16.872 1.00 48.25 507 GLU A C 1
ATOM 4013 O O . GLU A 1 507 ? 10.188 -22.664 -16.581 1.00 48.25 507 GLU A O 1
ATOM 4018 N N . ALA A 1 508 ? 9.183 -23.945 -18.143 1.00 45.50 508 ALA A N 1
ATOM 4019 C CA . ALA A 1 508 ? 9.116 -22.985 -19.275 1.00 45.50 508 ALA A CA 1
ATOM 4020 C C . ALA A 1 508 ? 8.987 -23.626 -20.680 1.00 45.50 508 ALA A C 1
ATOM 4022 O O . ALA A 1 508 ? 9.065 -22.911 -21.675 1.00 45.50 508 ALA A O 1
ATOM 4023 N N . SER A 1 509 ? 8.798 -24.944 -20.835 1.00 47.88 509 SER A N 1
ATOM 4024 C CA . SER A 1 509 ? 8.653 -25.559 -22.172 1.00 47.88 509 SER A CA 1
ATOM 4025 C C . SER A 1 509 ? 7.302 -26.259 -22.364 1.00 47.88 509 SER A C 1
ATOM 4027 O O . SER A 1 509 ? 6.776 -26.847 -21.414 1.00 47.88 509 SER A O 1
ATOM 4029 N N . PRO A 1 510 ? 6.707 -26.218 -23.574 1.00 56.34 510 PRO A N 1
ATOM 4030 C CA . PRO A 1 510 ? 5.520 -27.004 -23.882 1.00 56.34 510 PRO A CA 1
ATOM 4031 C C . PRO A 1 510 ? 5.859 -28.500 -23.804 1.00 56.34 510 PRO A C 1
ATOM 4033 O O . PRO A 1 510 ? 6.533 -29.042 -24.673 1.00 56.34 510 PRO A O 1
ATOM 4036 N N . MET A 1 511 ? 5.408 -29.161 -22.736 1.00 62.22 511 MET A N 1
ATOM 4037 C CA . MET A 1 511 ? 5.465 -30.619 -22.597 1.00 62.22 511 MET A CA 1
ATOM 4038 C C . MET A 1 511 ? 4.736 -31.322 -23.744 1.00 62.22 511 MET A C 1
ATOM 4040 O O . MET A 1 511 ? 3.646 -30.903 -24.146 1.00 62.22 511 MET A O 1
ATOM 4044 N N . SER A 1 512 ? 5.311 -32.421 -24.237 1.00 67.38 512 SER A N 1
ATOM 4045 C CA . SER A 1 512 ? 4.628 -33.269 -25.211 1.00 67.38 512 SER A CA 1
ATOM 4046 C C . SER A 1 512 ? 3.399 -33.939 -24.578 1.00 67.38 512 SER A C 1
ATOM 4048 O O . SER A 1 512 ? 3.300 -34.079 -23.356 1.00 67.38 512 SER A O 1
ATOM 4050 N N . GLN A 1 513 ? 2.443 -34.395 -25.397 1.00 65.75 513 GLN A N 1
ATOM 4051 C CA . GLN A 1 513 ? 1.272 -35.138 -24.900 1.00 65.75 513 GLN A CA 1
ATOM 4052 C C . GLN A 1 513 ? 1.665 -36.380 -24.084 1.00 65.75 513 GLN A C 1
ATOM 4054 O O . GLN A 1 513 ? 0.966 -36.731 -23.134 1.00 65.75 513 GLN A O 1
ATOM 4059 N N . ARG A 1 514 ? 2.792 -37.011 -24.434 1.00 71.00 514 ARG A N 1
ATOM 4060 C CA . ARG A 1 514 ? 3.343 -38.169 -23.728 1.00 71.00 514 ARG A CA 1
ATOM 4061 C C . ARG A 1 514 ? 3.871 -37.780 -22.350 1.00 71.00 514 ARG A C 1
ATOM 4063 O O . ARG A 1 514 ? 3.437 -38.362 -21.364 1.00 71.00 514 ARG A O 1
ATOM 4070 N N . ASP A 1 515 ? 4.676 -36.721 -22.275 1.00 69.69 515 ASP A N 1
ATOM 4071 C CA . ASP A 1 515 ? 5.198 -36.213 -20.998 1.00 69.69 515 ASP A CA 1
ATOM 4072 C C . ASP A 1 515 ? 4.058 -35.775 -20.069 1.00 69.69 515 ASP A C 1
ATOM 4074 O O . ASP A 1 515 ? 4.107 -35.980 -18.858 1.00 69.69 515 ASP A O 1
ATOM 4078 N N . ARG A 1 516 ? 2.987 -35.201 -20.637 1.00 69.44 516 ARG A N 1
ATOM 4079 C CA . ARG A 1 516 ? 1.799 -34.785 -19.881 1.00 69.44 516 ARG A CA 1
ATOM 4080 C C . ARG A 1 516 ? 1.045 -35.979 -19.298 1.00 69.44 516 ARG A C 1
ATOM 4082 O O . ARG A 1 516 ? 0.591 -35.908 -18.158 1.00 69.44 516 ARG A O 1
ATOM 4089 N N . ALA A 1 517 ? 0.898 -37.060 -20.060 1.00 71.88 517 ALA A N 1
ATOM 4090 C CA . ALA A 1 517 ? 0.281 -38.290 -19.571 1.00 71.88 517 ALA A CA 1
ATOM 4091 C C . ALA A 1 517 ? 1.139 -38.952 -18.478 1.00 71.88 517 ALA A C 1
ATOM 4093 O O . ALA A 1 517 ? 0.603 -39.391 -17.458 1.00 71.88 517 ALA A O 1
ATOM 4094 N N . ASP A 1 518 ? 2.462 -38.960 -18.647 1.00 76.94 518 ASP A N 1
ATOM 4095 C CA . ASP A 1 518 ? 3.401 -39.501 -17.661 1.00 76.94 518 ASP A CA 1
ATOM 4096 C C . ASP A 1 518 ? 3.385 -38.688 -16.354 1.00 76.94 518 ASP A C 1
ATOM 4098 O O . ASP A 1 518 ? 3.339 -39.266 -15.264 1.00 76.94 518 ASP A O 1
ATOM 4102 N N . GLU A 1 519 ? 3.304 -37.357 -16.436 1.00 74.62 519 GLU A N 1
ATOM 4103 C CA . GLU A 1 519 ? 3.190 -36.491 -15.259 1.00 74.62 519 GLU A CA 1
ATOM 4104 C C . GLU A 1 519 ? 1.841 -36.649 -14.538 1.00 74.62 519 GLU A C 1
ATOM 4106 O O . GLU A 1 519 ? 1.804 -36.750 -13.310 1.00 74.62 519 GLU A O 1
ATOM 4111 N N . ILE A 1 520 ? 0.728 -36.755 -15.274 1.00 73.81 520 ILE A N 1
ATOM 4112 C CA . ILE A 1 520 ? -0.591 -37.047 -14.687 1.00 73.81 520 ILE A CA 1
ATOM 4113 C C . ILE A 1 520 ? -0.563 -38.391 -13.946 1.00 73.81 520 ILE A C 1
ATOM 4115 O O . ILE A 1 520 ? -1.029 -38.479 -12.806 1.00 73.81 520 ILE A O 1
ATOM 4119 N N . ASN A 1 521 ? 0.037 -39.422 -14.544 1.00 76.44 521 ASN A N 1
ATOM 4120 C CA . ASN A 1 521 ? 0.189 -40.736 -13.921 1.00 76.44 521 ASN A CA 1
ATOM 4121 C C . ASN A 1 521 ? 1.081 -40.698 -12.675 1.00 76.44 521 ASN A C 1
ATOM 4123 O O . ASN A 1 521 ? 0.778 -41.357 -11.675 1.00 76.44 521 ASN A O 1
ATOM 4127 N N . HIS A 1 522 ? 2.155 -39.908 -12.699 1.00 77.81 522 HIS A N 1
ATOM 4128 C CA . HIS A 1 522 ? 3.018 -39.703 -11.540 1.00 77.81 522 HIS A CA 1
ATOM 4129 C C . HIS A 1 522 ? 2.264 -39.018 -10.385 1.00 77.81 522 HIS A C 1
ATOM 4131 O O . HIS A 1 522 ? 2.280 -39.508 -9.252 1.00 77.81 522 HIS A O 1
ATOM 4137 N N . LEU A 1 523 ? 1.507 -37.955 -10.671 1.00 74.94 523 LEU A N 1
ATOM 4138 C CA . LEU A 1 523 ? 0.681 -37.258 -9.678 1.00 74.94 523 LEU A CA 1
ATOM 4139 C C . LEU A 1 523 ? -0.432 -38.150 -9.108 1.00 74.94 523 LEU A C 1
ATOM 4141 O O . LEU A 1 523 ? -0.683 -38.132 -7.901 1.00 74.94 523 LEU A O 1
ATOM 4145 N N . LEU A 1 524 ? -1.063 -38.986 -9.939 1.00 76.50 524 LEU A N 1
ATOM 4146 C CA . LEU A 1 524 ? -2.045 -39.977 -9.489 1.00 76.50 524 LEU A CA 1
ATOM 4147 C C . LEU A 1 524 ? -1.415 -41.027 -8.563 1.00 76.50 524 LEU A C 1
ATOM 4149 O O . LEU A 1 524 ? -1.999 -41.351 -7.526 1.00 76.50 524 LEU A O 1
ATOM 4153 N N . LYS A 1 525 ? -0.214 -41.528 -8.885 1.00 78.50 525 LYS A N 1
ATOM 4154 C CA . LYS A 1 525 ? 0.540 -42.439 -8.006 1.00 78.50 525 LYS A CA 1
ATOM 4155 C C . LYS A 1 525 ? 0.864 -41.779 -6.666 1.00 78.50 525 LYS A C 1
ATOM 4157 O O . LYS A 1 525 ? 0.652 -42.409 -5.629 1.00 78.50 525 LYS A O 1
ATOM 4162 N N . LYS A 1 526 ? 1.300 -40.515 -6.672 1.00 74.50 526 LYS A N 1
ATOM 4163 C CA . LYS A 1 526 ? 1.582 -39.746 -5.451 1.00 74.50 526 LYS A CA 1
ATOM 4164 C C . LYS A 1 526 ? 0.322 -39.595 -4.594 1.00 74.50 526 LYS A C 1
ATOM 4166 O O . LYS A 1 526 ? 0.327 -39.994 -3.435 1.00 74.50 526 LYS A O 1
ATOM 4171 N N . LEU A 1 527 ? -0.805 -39.184 -5.178 1.00 74.00 527 LEU A N 1
ATOM 4172 C CA . LEU A 1 527 ? -2.093 -39.106 -4.474 1.00 74.00 527 LEU A CA 1
ATOM 4173 C C . LEU A 1 527 ? -2.616 -40.468 -3.979 1.00 74.00 527 LEU A C 1
ATOM 4175 O O . LEU A 1 527 ? -3.306 -40.525 -2.965 1.00 74.00 527 LEU A O 1
ATOM 4179 N N . ASN A 1 528 ? -2.314 -41.576 -4.664 1.00 74.94 528 ASN A N 1
ATOM 4180 C CA . ASN A 1 528 ? -2.642 -42.930 -4.193 1.00 74.94 528 ASN A CA 1
ATOM 4181 C C . ASN A 1 528 ? -1.814 -43.353 -2.969 1.00 74.94 528 ASN A C 1
ATOM 4183 O O . ASN A 1 528 ? -2.308 -44.131 -2.156 1.00 74.94 528 ASN A O 1
ATOM 4187 N N . ARG A 1 529 ? -0.568 -42.881 -2.833 1.00 74.75 529 ARG A N 1
ATOM 4188 C CA . ARG A 1 529 ? 0.245 -43.109 -1.623 1.00 74.75 529 ARG A CA 1
ATOM 4189 C C . ARG A 1 529 ? -0.321 -42.321 -0.443 1.00 74.75 529 ARG A C 1
ATOM 4191 O O . ARG A 1 529 ? -0.541 -42.884 0.621 1.00 74.75 529 ARG A O 1
ATOM 4198 N N . VAL A 1 530 ? -0.647 -41.052 -0.678 1.00 69.56 530 VAL A N 1
ATOM 4199 C CA . VAL A 1 530 ? -1.224 -40.167 0.339 1.00 69.56 530 VAL A CA 1
ATOM 4200 C C . VAL A 1 530 ? -2.595 -40.671 0.819 1.00 69.56 530 VAL A C 1
ATOM 4202 O O . VAL A 1 530 ? -2.844 -40.716 2.018 1.00 69.56 530 VAL A O 1
ATOM 4205 N N . GLU A 1 531 ? -3.471 -41.123 -0.087 1.00 73.06 531 GLU A N 1
ATOM 4206 C CA . GLU A 1 531 ? -4.773 -41.700 0.293 1.00 73.06 531 GLU A CA 1
ATOM 4207 C C . GLU A 1 531 ? -4.627 -42.965 1.154 1.00 73.06 531 GLU A C 1
ATOM 4209 O O . GLU A 1 531 ? -5.378 -43.131 2.114 1.00 73.06 531 GLU A O 1
ATOM 4214 N N . ARG A 1 532 ? -3.645 -43.831 0.854 1.00 74.50 532 ARG A N 1
ATOM 4215 C CA . ARG A 1 532 ? -3.348 -45.018 1.673 1.00 74.50 532 ARG A CA 1
ATOM 4216 C C . ARG A 1 532 ? -2.880 -44.640 3.074 1.00 74.50 532 ARG A C 1
ATOM 4218 O O . ARG A 1 532 ? -3.455 -45.133 4.035 1.00 74.50 532 ARG A O 1
ATOM 4225 N N . ALA A 1 533 ? -1.957 -43.687 3.189 1.00 67.50 533 ALA A N 1
ATOM 4226 C CA . ALA A 1 533 ? -1.508 -43.174 4.483 1.00 67.50 533 ALA A CA 1
ATOM 4227 C C . ALA A 1 533 ? -2.668 -42.576 5.303 1.00 67.50 533 ALA A C 1
ATOM 4229 O O . ALA A 1 533 ? -2.790 -42.817 6.502 1.00 67.50 533 ALA A O 1
ATOM 4230 N N . CYS A 1 534 ? -3.578 -41.837 4.656 1.00 68.81 534 CYS A N 1
ATOM 4231 C CA . CYS A 1 534 ? -4.789 -41.339 5.310 1.00 68.81 534 CYS A CA 1
ATOM 4232 C C . CYS A 1 534 ? -5.727 -42.467 5.771 1.00 68.81 534 CYS A C 1
ATOM 4234 O O . CYS A 1 534 ? -6.339 -42.347 6.832 1.00 68.81 534 CYS A O 1
ATOM 4236 N N . ALA A 1 535 ? -5.865 -43.540 4.987 1.00 70.44 535 ALA A N 1
ATOM 4237 C CA . ALA A 1 535 ? -6.691 -44.694 5.336 1.00 70.44 535 ALA A CA 1
ATOM 4238 C C . ALA A 1 535 ? -6.091 -45.505 6.496 1.00 70.44 535 ALA A C 1
ATOM 4240 O O . ALA A 1 535 ? -6.825 -45.892 7.402 1.00 70.44 535 ALA A O 1
ATOM 4241 N N . GLU A 1 536 ? -4.773 -45.697 6.507 1.00 70.50 536 GLU A N 1
ATOM 4242 C CA . GLU A 1 536 ? -4.041 -46.371 7.583 1.00 70.50 536 GLU A CA 1
ATOM 4243 C C . GLU A 1 536 ? -4.126 -45.587 8.892 1.00 70.50 536 GLU A C 1
ATOM 4245 O O . GLU A 1 536 ? -4.519 -46.154 9.910 1.00 70.50 536 GLU A O 1
ATOM 4250 N N . MET A 1 537 ? -3.892 -44.268 8.863 1.00 67.75 537 MET A N 1
ATOM 4251 C CA . MET A 1 537 ? -4.106 -43.413 10.035 1.00 67.75 537 MET A CA 1
ATOM 4252 C C . MET A 1 537 ? -5.538 -43.526 10.546 1.00 67.75 537 MET A C 1
ATOM 4254 O O . MET A 1 537 ? -5.757 -43.737 11.732 1.00 67.75 537 MET A O 1
ATOM 4258 N N . LYS A 1 538 ? -6.530 -43.448 9.653 1.00 69.75 538 LYS A N 1
ATOM 4259 C CA . LYS A 1 538 ? -7.931 -43.609 10.043 1.00 69.75 538 LYS A CA 1
ATOM 4260 C C . LYS A 1 538 ? -8.194 -44.981 10.683 1.00 69.75 538 LYS A C 1
ATOM 4262 O O . LYS A 1 538 ? -8.901 -45.040 11.680 1.00 69.75 538 LYS A O 1
ATOM 4267 N N . SER A 1 539 ? -7.593 -46.054 10.165 1.00 68.00 539 SER A N 1
ATOM 4268 C CA . SER A 1 539 ? -7.725 -47.404 10.731 1.00 68.00 539 SER A CA 1
ATOM 4269 C C . SER A 1 539 ? -7.082 -47.549 12.114 1.00 68.00 539 SER A C 1
ATOM 4271 O O . SER A 1 539 ? -7.652 -48.216 12.971 1.00 68.00 539 SER A O 1
ATOM 4273 N N . LEU A 1 540 ? -5.958 -46.867 12.368 1.00 64.25 540 LEU A N 1
ATOM 4274 C CA . LEU A 1 540 ? -5.323 -46.814 13.688 1.00 64.25 540 LEU A CA 1
ATOM 4275 C C . LEU A 1 540 ? -6.214 -46.108 14.722 1.00 64.25 540 LEU A C 1
ATOM 4277 O O . LEU A 1 540 ? -6.182 -46.466 15.895 1.00 64.25 540 LEU A O 1
ATOM 4281 N N . TYR A 1 541 ? -7.029 -45.140 14.289 1.00 62.69 541 TYR A N 1
ATOM 4282 C CA . TYR A 1 541 ? -7.965 -44.415 15.156 1.00 62.69 541 TYR A CA 1
ATOM 4283 C C . TYR A 1 541 ? -9.333 -45.099 15.321 1.00 62.69 541 TYR A C 1
ATOM 4285 O O . TYR A 1 541 ? -9.977 -44.903 16.350 1.00 62.69 541 TYR A O 1
ATOM 4293 N N . ASP A 1 542 ? -9.778 -45.884 14.334 1.00 58.19 542 ASP A N 1
ATOM 4294 C CA . ASP A 1 542 ? -11.041 -46.640 14.374 1.00 58.19 542 ASP A CA 1
ATOM 4295 C C . ASP A 1 542 ? -10.878 -48.041 15.019 1.00 58.19 542 ASP A C 1
ATOM 4297 O O . ASP A 1 542 ? -11.873 -48.734 15.247 1.00 58.19 542 ASP A O 1
ATOM 4301 N N . SER A 1 543 ? -9.646 -48.473 15.330 1.00 46.06 543 SER A N 1
ATOM 4302 C CA . SER A 1 543 ? -9.378 -49.747 16.009 1.00 46.06 543 SER A CA 1
ATOM 4303 C C . SER A 1 543 ? -9.769 -49.655 17.494 1.00 46.06 543 SER A C 1
ATOM 4305 O O . SER A 1 543 ? -9.243 -48.792 18.200 1.00 46.06 543 SER A O 1
ATOM 4307 N N . PRO A 1 544 ? -10.672 -50.514 18.003 1.00 42.53 544 PRO A N 1
ATOM 4308 C CA . PRO A 1 544 ? -11.066 -50.475 19.405 1.00 42.53 544 PRO A CA 1
ATOM 4309 C C . PRO A 1 544 ? -9.879 -50.889 20.286 1.00 42.53 544 PRO A C 1
ATOM 4311 O O . PRO A 1 544 ? -9.386 -52.011 20.170 1.00 42.53 544 PRO A O 1
ATOM 4314 N N . MET A 1 545 ? -9.420 -49.967 21.136 1.00 41.22 545 MET A N 1
ATOM 4315 C CA . MET A 1 545 ? -8.652 -50.274 22.351 1.00 41.22 545 MET A CA 1
ATOM 4316 C C . MET A 1 545 ? -9.590 -50.764 23.448 1.00 41.22 545 MET A C 1
ATOM 4318 O O . MET A 1 545 ? -10.662 -50.131 23.617 1.00 41.22 545 MET A O 1
#

Organism: Pinctada imbricata (NCBI:txid66713)

Foldseek 3Di:
DVVLLVLLVVLLVLVVVLCVVLVVCVDPQLVVLNVQLVVQSVCVNVVNHDPVSNVVSLVSNCVSCVVVVNCVSCVVVSVVSNVVSVVVPPPDDPDDDDDDDDDDDDDDDDDDDDDDDDDDDDDDDDDDDDDDDDPPPVVVVVVVVVVVVVVVVVVVVVVVVCVVVVPPDPPPDDDDDDDDDDDDDPPPVVVVVVVVVVVVVVVVVVVVVVVVVVVVVVVVVVVVVVVVVVVVVVVVVVVVVVVVCVVVVVVVVVVVVVVVVVVVVVVVVVVVVVVVVVVVVVVVVVVVVVVVVVVVVVVVVVVVVVVVVVVVVVVCVVVVPPPCPPPQFDDDDDPPDDRDGVVVVVVVVVVVVVVVVVVVVVVVVVVVVVVVVVVVVVVVVVVVVVVVVVVVVVVVVVVVVPPPPDPDPDDDDDDDDDDPDDDPPPPPPVVVVVVVLVVLVVLLVVLVVLLVVLVVCLVVLPDLPDPPVVVVSVVVLVVSLVVVVVVDDVVVLPDDCPPPPPPPPPPDDRDDSVRSNVVSVVSNVSSVSSNVSSVVSVCVVVDDD

Sequence (545 aa):
MANYKAKVTTLQNNLGALLAQKKALNSRVVSQEYENFKEASDKVLKGEAVPSDVRVTLTGLEKALKKEGLFKNVKSGFVHMKKDFLLSSTGRTTSRPPDPDVPQRNTTAVLATRSQSGSRRKLHSNPSGAEVKTPSGSEVKNLNRAVGKLYDHLRIQKLSEIARESTGLSIAIARPSTPPTKKADQSDNSDEFKDIIRKVKNLERELQRQKASQSSEIVKLKEENRYLRTAMSDMSKENDRLKGLQPITRAAKGKQVEQIEKEYNKQKRGIEGKMREMESELQINLEQTLREKEDLEHMIMDGVSKLKLSISALHKRIVGDKDEKTKTTLTLYGEDYEKRSIDDLIRKIAQIEIEAELLEEKNGSLGRILTEKDSEISELRDALLQITEEVSKLHGSISHLYTPEEPNKSEKPSVTFSDPLRRVDHGVDKQEMKETLKKIQTVNTTIQQYKRILKDKERNTSSPKGNGDLIPLKSQINKIHDDLMKLVDPALLKENSGSDKSDESREASPMSQRDRADEINHLLKKLNRVERACAEMKSLYDSPM

Secondary structure (DSSP, 8-state):
-HHHHHHHHHHHHHHHHHHHHTTGGGSHHHHHHHHHHHHHHHHHHHTSS-HHHHHHHHHHHHHHHHHTT-HHHHHHHHHHHHHHHHHTT------PPPPP---------------------------------PPPHHHHHHHHHHHHHHHHHHHHHHHHHHHHHS-------PPPPPPPP----TTSHHHHHHHHHHHHHHHHHHHHHHHHHHHHHHHHHHHHHHHHHHHHHHHHHHHHHHHHHHHHHHHHHHHHHHHHHHHHHHHHHHHHHHHHHHHHHHHHHHHHHHHHHHHHHHHHHHHHHHHHHHHHHHHHHHHH--S-TTS-EE--SSTTS--EEHHHHHHHHHHHHHHHHHHHHHHHHHHHHHHHHHHHHHHHHHHHHHHHHHHHHHHHHHHHHHS--------------------------HHHHHHHHHHHHHHHHHHHHHHHHHHHHHHTTT--S-GGGTHHHHHHHHHHHHHHHTTS-GGGG-S--------S---SS---HHHHHHHHHHHHHHHHHHHHHHHHHHHHHHS--

Radius of gyration: 51.19 Å; chains: 1; bounding box: 132×96×154 Å

pLDDT: mean 70.31, std 22.18, range [23.5, 95.81]